Protein AF-0000000078898064 (afdb_homodimer)

Structure (mmCIF, N/CA/C/O backbone):
data_AF-0000000078898064-model_v1
#
loop_
_entity.id
_entity.type
_entity.pdbx_description
1 polymer 'HAD family hydrolase'
#
loop_
_atom_site.group_PDB
_atom_site.id
_atom_site.type_symbol
_atom_site.label_atom_id
_atom_site.label_alt_id
_atom_site.label_comp_id
_atom_site.label_asym_id
_atom_site.label_entity_id
_atom_site.label_seq_id
_atom_site.pdbx_PDB_ins_code
_atom_site.Cartn_x
_atom_site.Cartn_y
_atom_site.Cartn_z
_atom_site.occupancy
_atom_site.B_iso_or_equiv
_atom_site.auth_seq_id
_atom_site.auth_comp_id
_atom_site.auth_asym_id
_atom_site.auth_atom_id
_atom_site.pdbx_PDB_model_num
ATOM 1 N N . MET A 1 1 ? 26.734 26 2.543 1 45.09 1 MET A N 1
ATOM 2 C CA . MET A 1 1 ? 25.328 26.141 2.168 1 45.09 1 MET A CA 1
ATOM 3 C C . MET A 1 1 ? 24.516 26.719 3.318 1 45.09 1 MET A C 1
ATOM 5 O O . MET A 1 1 ? 24.609 26.234 4.453 1 45.09 1 MET A O 1
ATOM 9 N N . THR A 1 2 ? 24.312 27.953 3.303 1 57.69 2 THR A N 1
ATOM 10 C CA . THR A 1 2 ? 23.547 28.656 4.324 1 57.69 2 THR A CA 1
ATOM 11 C C . THR A 1 2 ? 22.125 28.125 4.395 1 57.69 2 THR A C 1
ATOM 13 O O . THR A 1 2 ? 21.172 28.891 4.203 1 57.69 2 THR A O 1
ATOM 16 N N . PHE A 1 3 ? 21.922 26.688 4.191 1 72.06 3 PHE A N 1
ATOM 17 C CA . PHE A 1 3 ? 20.547 26.188 4.145 1 72.06 3 PHE A CA 1
ATOM 18 C C . PHE A 1 3 ? 20.125 25.641 5.504 1 72.06 3 PHE A C 1
ATOM 20 O O . PHE A 1 3 ? 20.906 24.984 6.188 1 72.06 3 PHE A O 1
ATOM 27 N N . SER A 1 4 ? 19.141 26.266 6.027 1 80.19 4 SER A N 1
A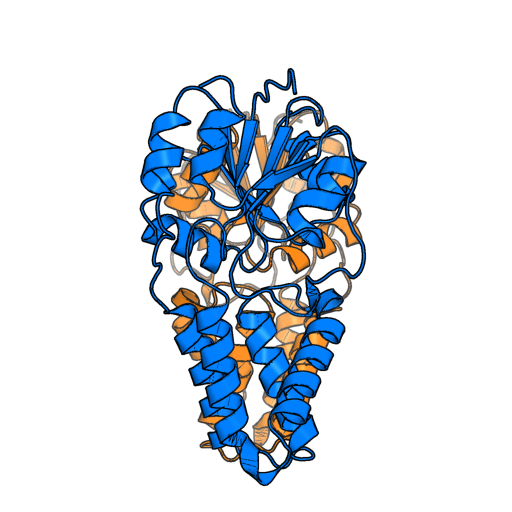TOM 28 C CA . SER A 1 4 ? 18.531 25.797 7.273 1 80.19 4 SER A CA 1
ATOM 29 C C . SER A 1 4 ? 17.125 25.25 7.039 1 80.19 4 SER A C 1
ATOM 31 O O . SER A 1 4 ? 16.141 25.984 7.172 1 80.19 4 SER A O 1
ATOM 33 N N . PRO A 1 5 ? 17.125 23.922 6.707 1 89.69 5 PRO A N 1
ATOM 34 C CA . PRO A 1 5 ? 15.781 23.375 6.52 1 89.69 5 PRO A CA 1
ATOM 35 C C . PRO A 1 5 ? 14.977 23.328 7.82 1 89.69 5 PRO A C 1
ATOM 37 O O . PRO A 1 5 ? 15.555 23.312 8.906 1 89.69 5 PRO A O 1
ATOM 40 N N . LYS A 1 6 ? 13.68 23.391 7.703 1 94 6 LYS A N 1
ATOM 41 C CA . LYS A 1 6 ? 12.789 23.219 8.844 1 94 6 LYS A CA 1
ATOM 42 C C . LYS A 1 6 ? 12.375 21.766 9.008 1 94 6 LYS A C 1
ATOM 44 O O . LYS A 1 6 ? 12.18 21.281 10.125 1 94 6 LYS A O 1
ATOM 49 N N . THR A 1 7 ? 12.25 21.078 7.906 1 97.25 7 THR A N 1
ATOM 50 C CA . THR A 1 7 ? 11.836 19.688 7.891 1 97.25 7 THR A CA 1
ATOM 51 C C . THR A 1 7 ? 12.852 18.828 7.133 1 97.25 7 THR A C 1
ATOM 53 O O . THR A 1 7 ? 13.305 19.203 6.055 1 97.25 7 THR A O 1
ATOM 56 N N . ILE A 1 8 ? 13.242 17.719 7.746 1 97.38 8 ILE A N 1
ATOM 57 C CA . ILE A 1 8 ? 14.141 16.75 7.133 1 97.38 8 ILE A CA 1
ATOM 58 C C . ILE A 1 8 ? 13.406 15.422 6.922 1 97.38 8 ILE A C 1
ATOM 60 O O . ILE A 1 8 ? 12.852 14.859 7.863 1 97.38 8 ILE A O 1
ATOM 64 N N . ALA A 1 9 ? 13.352 15 5.723 1 98.5 9 ALA A N 1
ATOM 65 C CA . ALA A 1 9 ? 12.812 13.672 5.414 1 98.5 9 ALA A CA 1
ATOM 66 C C . ALA A 1 9 ? 13.938 12.68 5.137 1 98.5 9 ALA A C 1
ATOM 68 O O . ALA A 1 9 ? 14.922 13.016 4.477 1 98.5 9 ALA A O 1
ATOM 69 N N . PHE A 1 10 ? 13.812 11.531 5.684 1 98.69 10 PHE A N 1
ATOM 70 C CA . PHE A 1 10 ? 14.711 10.414 5.41 1 98.69 10 PHE A CA 1
ATOM 71 C C . PHE A 1 10 ? 14.008 9.352 4.57 1 98.69 10 PHE A C 1
ATOM 73 O O . PHE A 1 10 ? 12.875 8.961 4.871 1 98.69 10 PHE A O 1
ATOM 80 N N . ASP A 1 11 ? 14.68 8.938 3.518 1 98.62 11 ASP A N 1
ATOM 81 C CA . ASP A 1 11 ? 14.312 7.637 2.963 1 98.62 11 ASP A CA 1
ATOM 82 C C . ASP A 1 11 ? 14.484 6.531 4.004 1 98.62 11 ASP A C 1
ATOM 84 O O . ASP A 1 11 ? 15.211 6.695 4.984 1 98.62 11 ASP A O 1
ATOM 88 N N . ALA A 1 12 ? 13.75 5.438 3.764 1 98.25 12 ALA A N 1
ATOM 89 C CA . ALA A 1 12 ? 13.805 4.355 4.746 1 98.25 12 ALA A CA 1
ATOM 90 C C . ALA A 1 12 ? 14.758 3.25 4.285 1 98.25 12 ALA A C 1
ATOM 92 O O . ALA A 1 12 ? 15.914 3.201 4.707 1 98.25 12 ALA A O 1
ATOM 93 N N . ASP A 1 13 ? 14.398 2.486 3.291 1 98.06 13 ASP A N 1
ATOM 94 C CA . ASP A 1 13 ? 15.125 1.315 2.809 1 98.06 13 ASP A CA 1
ATOM 95 C C . ASP A 1 13 ? 16.484 1.706 2.258 1 98.06 13 ASP A C 1
ATOM 97 O O . ASP A 1 13 ? 16.578 2.48 1.304 1 98.06 13 ASP A O 1
ATOM 101 N N . ASP A 1 14 ? 17.547 1.162 2.91 1 98.06 14 ASP A N 1
ATOM 102 C CA . ASP A 1 14 ? 18.938 1.323 2.5 1 98.06 14 ASP A CA 1
ATOM 103 C C . ASP A 1 14 ? 19.438 2.732 2.809 1 98.06 14 ASP A C 1
ATOM 105 O O . ASP A 1 14 ? 20.469 3.158 2.279 1 98.06 14 ASP A O 1
ATOM 109 N N . THR A 1 15 ? 18.625 3.494 3.566 1 98.44 15 THR A N 1
ATOM 110 C CA . THR A 1 15 ? 19.047 4.766 4.141 1 98.44 15 THR A CA 1
ATOM 111 C C . THR A 1 15 ? 19.062 4.695 5.664 1 98.44 15 THR A C 1
ATOM 113 O O . THR A 1 15 ? 20.047 5.062 6.301 1 98.44 15 THR A O 1
ATOM 116 N N . LEU A 1 16 ? 18.062 4.129 6.262 1 98.62 16 LEU A N 1
ATOM 117 C CA . LEU A 1 16 ? 17.953 3.982 7.707 1 98.62 16 LEU A CA 1
ATOM 118 C C . LEU A 1 16 ? 18.25 2.545 8.133 1 98.62 16 LEU A C 1
ATOM 120 O O . LEU A 1 16 ? 18.797 2.307 9.203 1 98.62 16 LEU A O 1
ATOM 124 N N . TRP A 1 17 ? 17.812 1.545 7.355 1 98.69 17 TRP A N 1
ATOM 125 C CA . TRP A 1 17 ? 18.031 0.127 7.621 1 98.69 17 TRP A CA 1
ATOM 126 C C . TRP A 1 17 ? 18.297 -0.636 6.328 1 98.69 17 TRP A C 1
ATOM 128 O O . TRP A 1 17 ? 18.016 -0.135 5.234 1 98.69 17 TRP A O 1
ATOM 138 N N . HIS A 1 18 ? 18.891 -1.848 6.418 1 98.12 18 HIS A N 1
ATOM 139 C CA . HIS A 1 18 ? 19.188 -2.715 5.285 1 98.12 18 HIS A CA 1
ATOM 140 C C . HIS A 1 18 ? 17.906 -3.211 4.617 1 98.12 18 HIS A C 1
ATOM 142 O O . HIS A 1 18 ? 16.953 -3.6 5.297 1 98.12 18 HIS A O 1
ATOM 148 N N . ASN A 1 19 ? 17.875 -3.168 3.277 1 97.88 19 ASN A N 1
ATOM 149 C CA . ASN A 1 19 ? 16.734 -3.686 2.537 1 97.88 19 ASN A CA 1
ATOM 150 C C . ASN A 1 19 ? 17.172 -4.441 1.285 1 97.88 19 ASN A C 1
ATOM 152 O O . ASN A 1 19 ? 16.828 -5.613 1.111 1 97.88 19 ASN A O 1
ATOM 156 N N . GLU A 1 20 ? 17.938 -3.857 0.375 1 97.12 20 GLU A N 1
ATOM 157 C CA . GLU A 1 20 ? 18.297 -4.398 -0.933 1 97.12 20 GLU A CA 1
ATOM 158 C C . GLU A 1 20 ? 19.031 -5.734 -0.798 1 97.12 20 GLU A C 1
ATOM 160 O O . GLU A 1 20 ? 18.828 -6.641 -1.61 1 97.12 20 GLU A O 1
ATOM 165 N N . PRO A 1 21 ? 19.922 -5.906 0.204 1 97.38 21 PRO A N 1
ATOM 166 C CA . PRO A 1 21 ? 20.562 -7.211 0.366 1 97.38 21 PRO A CA 1
ATOM 167 C C . PRO A 1 21 ? 19.562 -8.352 0.53 1 97.38 21 PRO A C 1
ATOM 169 O O . PRO A 1 21 ? 19.828 -9.477 0.091 1 97.38 21 PRO A O 1
ATOM 172 N N . TYR A 1 22 ? 18.438 -8.086 1.203 1 98.19 22 TYR A N 1
ATOM 173 C CA . TYR A 1 22 ? 17.422 -9.117 1.352 1 98.19 22 TYR A CA 1
ATOM 174 C C . TYR A 1 22 ? 16.75 -9.422 0.013 1 98.19 22 TYR A C 1
ATOM 176 O O . TYR A 1 22 ? 16.438 -10.578 -0.272 1 98.19 22 TYR A O 1
ATOM 184 N N . PHE A 1 23 ? 16.547 -8.422 -0.842 1 98.12 23 PHE A N 1
ATOM 185 C CA . PHE A 1 23 ? 16.047 -8.648 -2.193 1 98.12 23 PHE A CA 1
ATOM 186 C C . PHE A 1 23 ? 17.047 -9.445 -3.014 1 98.12 23 PHE A C 1
ATOM 188 O O . PHE A 1 23 ? 16.672 -10.328 -3.789 1 98.12 23 PHE A O 1
ATOM 195 N N . ASP A 1 24 ? 18.297 -9.07 -2.854 1 97.75 24 ASP A N 1
ATOM 196 C CA . ASP A 1 24 ? 19.344 -9.797 -3.543 1 97.75 24 ASP A CA 1
ATOM 197 C C . ASP A 1 24 ? 19.328 -11.281 -3.164 1 97.75 24 ASP A C 1
ATOM 199 O O . ASP A 1 24 ? 19.469 -12.148 -4.027 1 97.75 24 ASP A O 1
ATOM 203 N N . GLU A 1 25 ? 19.219 -11.547 -1.91 1 98.12 25 GLU A N 1
ATOM 204 C CA . GLU A 1 25 ? 19.141 -12.93 -1.443 1 98.12 25 GLU A CA 1
ATOM 205 C C . GLU A 1 25 ? 17.953 -13.648 -2.059 1 98.12 25 GLU A C 1
ATOM 207 O O . GLU A 1 25 ? 18.062 -14.805 -2.471 1 98.12 25 GLU A O 1
ATOM 212 N N . ALA A 1 26 ? 16.812 -12.992 -2.057 1 98.62 26 ALA A N 1
ATOM 213 C CA . ALA A 1 26 ? 15.609 -13.555 -2.666 1 98.62 26 ALA A CA 1
ATOM 214 C C . ALA A 1 26 ? 15.836 -13.867 -4.141 1 98.62 26 ALA A C 1
ATOM 216 O O . ALA A 1 26 ? 15.453 -14.938 -4.621 1 98.62 26 ALA A O 1
ATOM 217 N N . GLN A 1 27 ? 16.453 -12.938 -4.852 1 98.56 27 GLN A N 1
ATOM 218 C CA . GLN A 1 27 ? 16.75 -13.125 -6.27 1 98.56 27 GLN A CA 1
ATOM 219 C C . GLN A 1 27 ? 17.719 -14.281 -6.484 1 98.56 27 GLN A C 1
ATOM 221 O O . GLN A 1 27 ? 17.609 -15.016 -7.465 1 98.56 27 GLN A O 1
ATOM 226 N N . GLU A 1 28 ? 18.656 -14.391 -5.598 1 98.56 28 GLU A N 1
ATOM 227 C CA . GLU A 1 28 ? 19.594 -15.508 -5.676 1 98.56 28 GLU A CA 1
ATOM 228 C C . GLU A 1 28 ? 18.859 -16.844 -5.543 1 98.56 28 GLU A C 1
ATOM 230 O O . GLU A 1 28 ? 19.141 -17.781 -6.289 1 98.56 28 GLU A O 1
ATOM 235 N N . ARG A 1 29 ? 18 -16.922 -4.574 1 98.75 29 ARG A N 1
ATOM 236 C CA . ARG A 1 29 ? 17.203 -18.125 -4.41 1 98.75 29 ARG A CA 1
ATOM 237 C C . ARG A 1 29 ? 16.391 -18.422 -5.668 1 98.75 29 ARG A C 1
ATOM 239 O O . ARG A 1 29 ? 16.266 -19.578 -6.078 1 98.75 29 ARG A O 1
ATOM 246 N N . PHE A 1 30 ? 15.836 -17.422 -6.246 1 98.88 30 PHE A N 1
ATOM 247 C CA . PHE A 1 30 ? 15.078 -17.562 -7.484 1 98.88 30 PHE A CA 1
ATOM 248 C C . PHE A 1 30 ? 15.969 -18.078 -8.609 1 98.88 30 PHE A C 1
ATOM 250 O O . PHE A 1 30 ? 15.578 -18.984 -9.352 1 98.88 30 PHE A O 1
ATOM 257 N N . CYS A 1 31 ? 17.141 -17.516 -8.758 1 98.81 31 CYS A N 1
ATOM 258 C CA . CYS A 1 31 ? 18.094 -17.953 -9.773 1 98.81 31 CYS A CA 1
ATOM 259 C C . CYS A 1 31 ? 18.422 -19.438 -9.609 1 98.81 31 CYS A C 1
ATOM 261 O O . CYS A 1 31 ? 18.516 -20.172 -10.594 1 98.81 31 CYS A O 1
ATOM 263 N N . GLU A 1 32 ? 18.562 -19.844 -8.367 1 98.62 32 GLU A N 1
ATOM 264 C CA . GLU A 1 32 ? 18.844 -21.25 -8.102 1 98.62 32 GLU A CA 1
ATOM 265 C C . GLU A 1 32 ? 17.703 -22.141 -8.578 1 98.62 32 GLU A C 1
ATOM 267 O O . GLU A 1 32 ? 17.938 -23.203 -9.156 1 98.62 32 GLU A O 1
ATOM 272 N N . LEU A 1 33 ? 16.469 -21.75 -8.375 1 98.06 33 LEU A N 1
ATOM 273 C CA . LEU A 1 33 ? 15.289 -22.516 -8.766 1 98.06 33 LEU A CA 1
ATOM 274 C C . LEU A 1 33 ? 15.242 -22.703 -10.281 1 98.06 33 LEU A C 1
ATOM 276 O O . LEU A 1 33 ? 14.75 -23.719 -10.773 1 98.06 33 LEU A O 1
ATOM 280 N N . PHE A 1 34 ? 15.781 -21.766 -11.023 1 98.25 34 PHE A N 1
ATOM 281 C CA . PHE A 1 34 ? 15.57 -21.781 -12.461 1 98.25 34 PHE A CA 1
ATOM 282 C C . PHE A 1 34 ? 16.906 -21.828 -13.203 1 98.25 34 PHE A C 1
ATOM 284 O O . PHE A 1 34 ? 16.984 -21.406 -14.359 1 98.25 34 PHE A O 1
ATOM 291 N N . GLN A 1 35 ? 17.875 -22.328 -12.516 1 98.06 35 GLN A N 1
ATOM 292 C CA . GLN A 1 35 ? 19.234 -22.344 -13.039 1 98.06 35 GLN A CA 1
ATOM 293 C C . GLN A 1 35 ? 19.328 -23.219 -14.281 1 98.06 35 GLN A C 1
ATOM 295 O O . GLN A 1 35 ? 20.219 -23.016 -15.125 1 98.06 35 GLN A O 1
ATOM 300 N N . ASP A 1 36 ? 18.484 -24.172 -14.516 1 97.88 36 ASP A N 1
ATOM 301 C CA . ASP A 1 36 ? 18.516 -25.078 -15.656 1 97.88 36 ASP A CA 1
ATOM 302 C C . ASP A 1 36 ? 17.875 -24.438 -16.891 1 97.88 36 ASP A C 1
ATOM 304 O O . ASP A 1 36 ? 17.984 -24.969 -18 1 97.88 36 ASP A O 1
ATOM 308 N N . TYR A 1 37 ? 17.234 -23.297 -16.734 1 97.81 37 TYR A N 1
ATOM 309 C CA . TYR A 1 37 ? 16.484 -22.688 -17.828 1 97.81 37 TYR A CA 1
ATOM 310 C C . TYR A 1 37 ? 17.266 -21.547 -18.438 1 97.81 37 TYR A C 1
ATOM 312 O O . TYR A 1 37 ? 17.078 -21.219 -19.625 1 97.81 37 TYR A O 1
ATOM 320 N N . ALA A 1 38 ? 18.047 -20.875 -17.656 1 98 38 ALA A N 1
ATOM 321 C CA . ALA A 1 38 ? 18.766 -19.688 -18.125 1 98 38 ALA A CA 1
ATOM 322 C C . ALA A 1 38 ? 19.922 -19.344 -17.188 1 98 38 ALA A C 1
ATOM 324 O O . ALA A 1 38 ? 20 -19.875 -16.062 1 98 38 ALA A O 1
ATOM 325 N N . SER A 1 39 ? 20.859 -18.484 -17.719 1 98.31 39 SER A N 1
ATOM 326 C CA . SER A 1 39 ? 21.922 -17.953 -16.859 1 98.31 39 SER A CA 1
ATOM 327 C C . SER A 1 39 ? 21.359 -17.031 -15.797 1 98.31 39 SER A C 1
ATOM 329 O O . SER A 1 39 ? 20.25 -16.5 -15.945 1 98.31 39 SER A O 1
ATOM 331 N N . SER A 1 40 ? 22.094 -16.859 -14.703 1 98.31 40 SER A N 1
ATOM 332 C CA . SER A 1 40 ? 21.672 -15.953 -13.648 1 98.31 40 SER A CA 1
ATOM 333 C C . SER A 1 40 ? 21.438 -14.547 -14.188 1 98.31 40 SER A C 1
ATOM 335 O O . SER A 1 40 ? 20.469 -13.875 -13.789 1 98.31 40 SER A O 1
ATOM 337 N N . GLN A 1 41 ? 22.281 -14.117 -15.047 1 97.81 41 GLN A N 1
ATOM 338 C CA . GLN A 1 41 ? 22.141 -12.789 -15.641 1 97.81 41 GLN A CA 1
ATOM 339 C C . GLN A 1 41 ? 20.828 -12.664 -16.406 1 97.81 41 GLN A C 1
ATOM 341 O O . GLN A 1 41 ? 20.109 -11.664 -16.266 1 97.81 41 GLN A O 1
ATOM 346 N N . GLU A 1 42 ? 20.531 -13.633 -17.172 1 98.44 42 GLU A N 1
ATOM 347 C CA . GLU A 1 42 ? 19.297 -13.641 -17.938 1 98.44 42 GLU A CA 1
ATOM 348 C C . GLU A 1 42 ? 18.078 -13.68 -17.016 1 98.44 42 GLU A C 1
ATOM 350 O O . GLU A 1 42 ? 17.078 -13.016 -17.266 1 98.44 42 GLU A O 1
ATOM 355 N N . ILE A 1 43 ? 18.156 -14.5 -15.984 1 98.69 43 ILE A N 1
ATOM 356 C CA . ILE A 1 43 ? 17.062 -14.625 -15.023 1 98.69 43 ILE A CA 1
ATOM 357 C C . ILE A 1 43 ? 16.812 -13.281 -14.344 1 98.69 43 ILE A C 1
ATOM 359 O O . ILE A 1 43 ? 15.672 -12.812 -14.281 1 98.69 43 ILE A O 1
ATOM 363 N N . LEU A 1 44 ? 17.875 -12.617 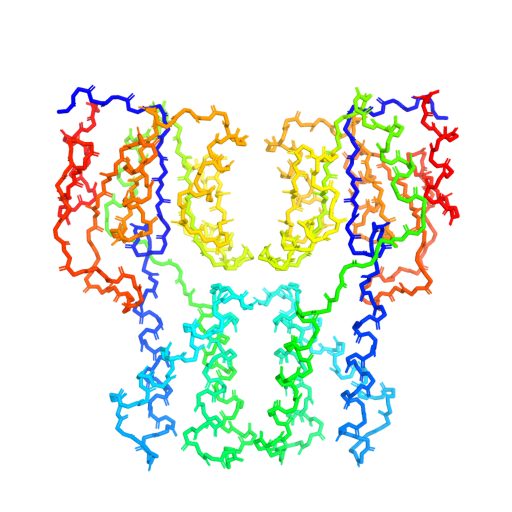-13.875 1 98.25 44 LEU A N 1
ATOM 364 C CA . LEU A 1 44 ? 17.766 -11.336 -13.188 1 98.25 44 LEU A CA 1
ATOM 365 C C . LEU A 1 44 ? 17.203 -10.266 -14.117 1 98.25 44 LEU A C 1
ATOM 367 O O . LEU A 1 44 ? 16.375 -9.453 -13.695 1 98.25 44 LEU A O 1
ATOM 371 N N . LEU A 1 45 ? 17.594 -10.281 -15.352 1 98.25 45 LEU A N 1
ATOM 372 C CA . LEU A 1 45 ? 17.062 -9.344 -16.328 1 98.25 45 LEU A CA 1
ATOM 373 C C . LEU A 1 45 ? 15.578 -9.586 -16.562 1 98.25 45 LEU A C 1
ATOM 375 O O . LEU A 1 45 ? 14.805 -8.641 -16.734 1 98.25 45 LEU A O 1
ATOM 379 N N . THR A 1 46 ? 15.203 -10.867 -16.656 1 98.69 46 THR A N 1
ATOM 380 C CA . THR A 1 46 ? 13.797 -11.211 -16.859 1 98.69 46 THR A CA 1
ATOM 381 C C . THR A 1 46 ? 12.945 -10.711 -15.688 1 98.69 46 THR A C 1
ATOM 383 O O . THR A 1 46 ? 11.867 -10.164 -15.898 1 98.69 46 THR A O 1
ATOM 386 N N . ILE A 1 47 ? 13.43 -10.891 -14.477 1 98.62 47 ILE A N 1
ATOM 387 C CA . ILE A 1 47 ? 12.727 -10.398 -13.297 1 98.62 47 ILE A CA 1
ATOM 388 C C . ILE A 1 47 ? 12.578 -8.883 -13.383 1 98.62 47 ILE A C 1
ATOM 390 O O . ILE A 1 47 ? 11.477 -8.352 -13.211 1 98.62 47 ILE A O 1
ATOM 394 N N . LEU A 1 48 ? 13.664 -8.172 -13.641 1 98.25 48 LEU A N 1
ATOM 395 C CA . LEU A 1 48 ? 13.664 -6.719 -13.711 1 98.25 48 LEU A CA 1
ATOM 396 C C . LEU A 1 48 ? 12.688 -6.23 -14.773 1 98.25 48 LEU A C 1
ATOM 398 O O . LEU A 1 48 ? 11.953 -5.266 -14.555 1 98.25 48 LEU A O 1
ATOM 402 N N . ASN A 1 49 ? 12.703 -6.906 -15.93 1 98.56 49 ASN A N 1
ATOM 403 C CA . ASN A 1 49 ? 11.805 -6.523 -17.016 1 98.56 49 ASN A CA 1
ATOM 404 C C . ASN A 1 49 ? 10.344 -6.613 -16.594 1 98.56 49 ASN A C 1
ATOM 406 O O . ASN A 1 49 ? 9.547 -5.723 -16.891 1 98.56 49 ASN A O 1
ATOM 410 N N . HIS A 1 50 ? 9.969 -7.641 -15.906 1 98.69 50 HIS A N 1
ATOM 411 C CA . HIS A 1 50 ? 8.594 -7.789 -15.445 1 98.69 50 HIS A CA 1
ATOM 412 C C . HIS A 1 50 ? 8.273 -6.781 -14.352 1 98.69 50 HIS A C 1
ATOM 414 O O . HIS A 1 50 ? 7.164 -6.242 -14.305 1 98.69 50 HIS A O 1
ATOM 420 N N . GLN A 1 51 ? 9.227 -6.52 -13.398 1 98 51 GLN A N 1
ATOM 421 C CA . GLN A 1 51 ? 9.016 -5.512 -12.367 1 98 51 GLN A CA 1
ATOM 422 C C . GLN A 1 51 ? 8.703 -4.148 -12.984 1 98 51 GLN A C 1
ATOM 424 O O . GLN A 1 51 ? 7.727 -3.5 -12.594 1 98 51 GLN A O 1
ATOM 429 N N . VAL A 1 52 ? 9.547 -3.764 -13.922 1 97.56 52 VAL A N 1
ATOM 430 C CA . VAL A 1 52 ? 9.422 -2.443 -14.531 1 97.56 52 VAL A CA 1
ATOM 431 C C . VAL A 1 52 ? 8.117 -2.367 -15.336 1 97.56 52 VAL A C 1
ATOM 433 O O . VAL A 1 52 ? 7.379 -1.388 -15.234 1 97.56 52 VAL A O 1
ATOM 436 N N . LYS A 1 53 ? 7.812 -3.385 -16.109 1 98.06 53 LYS A N 1
ATOM 437 C CA . LYS A 1 53 ? 6.598 -3.443 -16.922 1 98.06 53 LYS A CA 1
ATOM 438 C C . LYS A 1 53 ? 5.348 -3.34 -16.047 1 98.06 53 LYS A C 1
ATOM 440 O O . LYS A 1 53 ? 4.348 -2.748 -16.469 1 98.06 53 LYS A O 1
ATOM 445 N N . ASN A 1 54 ? 5.41 -3.854 -14.844 1 97.94 54 ASN A N 1
ATOM 446 C CA . ASN A 1 54 ? 4.234 -3.969 -13.992 1 97.94 54 ASN A CA 1
ATOM 447 C C . ASN A 1 54 ? 4.094 -2.768 -13.062 1 97.94 54 ASN A C 1
ATOM 449 O O . ASN A 1 54 ? 3.098 -2.639 -12.352 1 97.94 54 ASN A O 1
ATOM 453 N N . LEU A 1 55 ? 5.043 -1.852 -13.023 1 96.88 55 LEU A N 1
ATOM 454 C CA . LEU A 1 55 ? 5.043 -0.718 -12.102 1 96.88 55 LEU A CA 1
ATOM 455 C C . LEU A 1 55 ? 3.748 0.079 -12.227 1 96.88 55 LEU A C 1
ATOM 457 O O . LEU A 1 55 ? 3.143 0.452 -11.219 1 96.88 55 LEU A O 1
ATOM 461 N N . PRO A 1 56 ? 3.236 0.333 -13.477 1 96 56 PRO A N 1
ATOM 462 C CA . PRO A 1 56 ? 2.01 1.128 -13.586 1 96 56 PRO A CA 1
ATOM 463 C C . PRO A 1 56 ? 0.81 0.449 -12.93 1 96 56 PRO A C 1
ATOM 465 O O . PRO A 1 56 ? -0.096 1.128 -12.438 1 96 56 PRO A O 1
ATOM 468 N N . LEU A 1 57 ? 0.83 -0.856 -12.828 1 96.56 57 LEU A N 1
ATOM 469 C CA . LEU A 1 57 ? -0.315 -1.601 -12.32 1 96.56 57 LEU A CA 1
ATOM 470 C C . LEU A 1 57 ? -0.119 -1.952 -10.844 1 96.56 57 LEU A C 1
ATOM 472 O O . LEU A 1 57 ? -0.992 -1.684 -10.016 1 96.56 57 LEU A O 1
ATOM 476 N N . TYR A 1 58 ? 1.027 -2.52 -10.516 1 97.38 58 TYR A N 1
ATOM 477 C CA . TYR A 1 58 ? 1.266 -3.076 -9.188 1 97.38 58 TYR A CA 1
ATOM 478 C C . TYR A 1 58 ? 1.883 -2.033 -8.258 1 97.38 58 TYR A C 1
ATOM 480 O O . TYR A 1 58 ? 1.764 -2.131 -7.035 1 97.38 58 TYR A O 1
ATOM 488 N N . GLY A 1 59 ? 2.605 -1.088 -8.859 1 97.06 59 GLY A N 1
ATOM 489 C CA . GLY A 1 59 ? 3.443 -0.23 -8.031 1 97.06 59 GLY A CA 1
ATOM 490 C C . GLY A 1 59 ? 4.637 -0.953 -7.438 1 97.06 59 GLY A C 1
ATOM 491 O O . GLY A 1 59 ? 5.219 -1.829 -8.078 1 97.06 59 GLY A O 1
ATOM 492 N N . PHE A 1 60 ? 5.012 -0.513 -6.309 1 96.69 60 PHE A N 1
ATOM 493 C CA . PHE A 1 60 ? 6.211 -1.012 -5.645 1 96.69 60 PHE A CA 1
ATOM 494 C C . PHE A 1 60 ? 5.844 -1.934 -4.488 1 96.69 60 PHE A C 1
ATOM 496 O O . PHE A 1 60 ? 4.684 -1.997 -4.082 1 96.69 60 PHE A O 1
ATOM 503 N N . GLY A 1 61 ? 6.883 -2.676 -3.996 1 97 61 GLY A N 1
ATOM 504 C CA . GLY A 1 61 ? 6.711 -3.496 -2.807 1 97 61 GLY A CA 1
ATOM 505 C C . GLY A 1 61 ? 6.938 -4.973 -3.064 1 97 61 GLY A C 1
ATOM 506 O O . GLY A 1 61 ? 7.031 -5.402 -4.215 1 97 61 GLY A O 1
ATOM 507 N N . ILE A 1 62 ? 6.879 -5.695 -2.014 1 98.31 62 ILE A N 1
ATOM 508 C CA . ILE A 1 62 ? 7.27 -7.098 -2.057 1 98.31 62 ILE A CA 1
ATOM 509 C C . ILE A 1 62 ? 6.18 -7.918 -2.744 1 98.31 62 ILE A C 1
ATOM 511 O O . ILE A 1 62 ? 6.477 -8.875 -3.469 1 98.31 62 ILE A O 1
ATOM 515 N N . LYS A 1 63 ? 4.875 -7.531 -2.512 1 98.69 63 LYS A N 1
ATOM 516 C CA . LYS A 1 63 ? 3.814 -8.25 -3.209 1 98.69 63 LYS A CA 1
ATOM 517 C C . LYS A 1 63 ? 3.953 -8.102 -4.723 1 98.69 63 LYS A C 1
ATOM 519 O O . LYS A 1 63 ? 3.82 -9.078 -5.461 1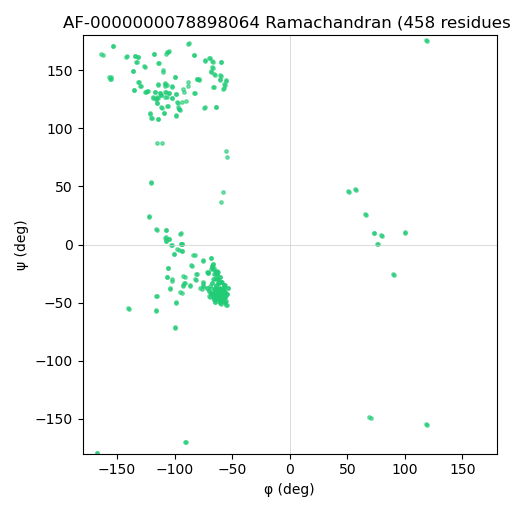 98.69 63 LYS A O 1
ATOM 524 N N . ALA A 1 64 ? 4.215 -6.852 -5.18 1 98.5 64 ALA A N 1
ATOM 525 C CA . ALA A 1 64 ? 4.453 -6.598 -6.602 1 98.5 64 ALA A CA 1
ATOM 526 C C . ALA A 1 64 ? 5.652 -7.395 -7.109 1 98.5 64 ALA A C 1
ATOM 528 O O . ALA A 1 64 ? 5.602 -7.984 -8.188 1 98.5 64 ALA A O 1
ATOM 529 N N . PHE A 1 65 ? 6.695 -7.445 -6.312 1 98.75 65 PHE A N 1
ATOM 530 C CA . PHE A 1 65 ? 7.91 -8.18 -6.637 1 98.75 65 PHE A CA 1
ATOM 531 C C . PHE A 1 65 ? 7.621 -9.672 -6.777 1 98.75 65 PHE A C 1
ATOM 533 O O . PHE A 1 65 ? 8.062 -10.312 -7.734 1 98.75 65 PHE A O 1
ATOM 540 N N . THR A 1 66 ? 6.859 -10.219 -5.879 1 98.94 66 THR A N 1
ATOM 541 C CA . THR A 1 66 ? 6.52 -11.641 -5.887 1 98.94 66 THR A CA 1
ATOM 542 C C . THR A 1 66 ? 5.707 -11.992 -7.129 1 98.94 66 THR A C 1
ATOM 544 O O . THR A 1 66 ? 5.996 -12.984 -7.801 1 98.94 66 THR A O 1
ATOM 547 N N . LEU A 1 67 ? 4.75 -11.18 -7.449 1 98.88 67 LEU A N 1
ATOM 548 C CA . LEU A 1 67 ? 3.941 -11.414 -8.641 1 98.88 67 LEU A CA 1
ATOM 549 C C . LEU A 1 67 ? 4.793 -11.32 -9.898 1 98.88 67 LEU A C 1
ATOM 551 O O . LEU A 1 67 ? 4.613 -12.109 -10.836 1 98.88 67 LEU A O 1
ATOM 555 N N . SER A 1 68 ? 5.723 -10.391 -9.922 1 98.81 68 SER A N 1
ATOM 556 C CA . SER A 1 68 ? 6.633 -10.258 -11.055 1 98.81 68 SER A CA 1
ATOM 557 C C . SER A 1 68 ? 7.539 -11.484 -11.18 1 98.81 68 SER A C 1
ATOM 559 O O . SER A 1 68 ? 7.848 -11.922 -12.281 1 98.81 68 SER A O 1
ATOM 561 N N . MET A 1 69 ? 7.996 -12.016 -10.039 1 98.88 69 MET A N 1
ATOM 562 C CA . MET A 1 69 ? 8.797 -13.242 -10.062 1 98.88 69 MET A CA 1
ATOM 563 C C . MET A 1 69 ? 7.996 -14.398 -10.656 1 98.88 69 MET A C 1
ATOM 565 O O . MET A 1 69 ? 8.523 -15.18 -11.445 1 98.88 69 MET A O 1
ATOM 569 N N . ILE A 1 70 ? 6.73 -14.508 -10.281 1 98.94 70 ILE A N 1
ATOM 570 C CA . ILE A 1 70 ? 5.883 -15.57 -10.812 1 98.94 70 ILE A CA 1
ATOM 571 C C . ILE A 1 70 ? 5.762 -15.43 -12.328 1 98.94 70 ILE A C 1
ATOM 573 O O . ILE A 1 70 ? 5.91 -16.406 -13.062 1 98.94 70 ILE A O 1
ATOM 577 N N . GLU A 1 71 ? 5.543 -14.234 -12.828 1 98.88 71 GLU A N 1
ATOM 578 C CA . GLU A 1 71 ? 5.441 -14 -14.266 1 98.88 71 GLU A CA 1
ATOM 579 C C . GLU A 1 71 ? 6.762 -14.297 -14.969 1 98.88 71 GLU A C 1
ATOM 581 O O . GLU A 1 71 ? 6.77 -14.836 -16.078 1 98.88 71 GLU A O 1
ATOM 586 N N . ALA A 1 72 ? 7.836 -13.891 -14.367 1 98.88 72 ALA A N 1
ATOM 587 C CA . ALA A 1 72 ? 9.148 -14.219 -14.914 1 98.88 72 ALA A CA 1
ATOM 588 C C . ALA A 1 72 ? 9.336 -15.727 -15.039 1 98.88 72 ALA A C 1
ATOM 590 O O . ALA A 1 72 ? 9.844 -16.219 -16.047 1 98.88 72 ALA A O 1
ATOM 591 N N . ALA A 1 73 ? 8.93 -16.469 -14 1 98.88 73 ALA A N 1
ATOM 592 C CA . ALA A 1 73 ? 9.047 -17.922 -14.008 1 98.88 73 ALA A CA 1
ATOM 593 C C . ALA A 1 73 ? 8.219 -18.531 -15.133 1 98.88 73 ALA A C 1
ATOM 595 O O . ALA A 1 73 ? 8.664 -19.469 -15.789 1 98.88 73 ALA A O 1
ATOM 596 N N . LEU A 1 74 ? 6.973 -18.016 -15.32 1 98.88 74 LEU A N 1
ATOM 597 C CA . LEU A 1 74 ? 6.133 -18.484 -16.422 1 98.88 74 LEU A CA 1
ATOM 598 C C . LEU A 1 74 ? 6.84 -18.312 -17.75 1 98.88 74 LEU A C 1
ATOM 600 O O . LEU A 1 74 ? 6.848 -19.219 -18.594 1 98.88 74 LEU A O 1
ATOM 604 N N . GLN A 1 75 ? 7.43 -17.156 -17.922 1 98.81 75 GLN A N 1
ATOM 605 C CA . GLN A 1 75 ? 8.148 -16.875 -19.172 1 98.81 75 GLN A CA 1
ATOM 606 C C . GLN A 1 75 ? 9.359 -17.797 -19.312 1 98.81 75 GLN A C 1
ATOM 608 O O . GLN A 1 75 ? 9.547 -18.422 -20.359 1 98.81 75 GLN A O 1
ATOM 613 N N . LEU A 1 76 ? 10.188 -17.906 -18.281 1 98.69 76 LEU A N 1
ATOM 614 C CA . LEU A 1 76 ? 11.43 -18.672 -18.328 1 98.69 76 LEU A CA 1
ATOM 615 C C . LEU A 1 76 ? 11.156 -20.141 -18.641 1 98.69 76 LEU A C 1
ATOM 617 O O . LEU A 1 76 ? 11.945 -20.781 -19.344 1 98.69 76 LEU A O 1
ATOM 621 N N . THR A 1 77 ? 10.023 -20.703 -18.219 1 98.38 77 THR A N 1
ATOM 622 C CA . THR A 1 77 ? 9.75 -22.141 -18.344 1 98.38 77 THR A CA 1
ATOM 623 C C . THR A 1 77 ? 8.758 -22.406 -19.469 1 98.38 77 THR A C 1
ATOM 625 O O . THR A 1 77 ? 8.305 -23.547 -19.641 1 98.38 77 THR A O 1
ATOM 628 N N . ASN A 1 78 ? 8.398 -21.344 -20.188 1 98.12 78 ASN A N 1
ATOM 629 C CA . ASN A 1 78 ? 7.355 -21.469 -21.188 1 98.12 78 ASN A CA 1
ATOM 630 C C . ASN A 1 78 ? 6.098 -22.125 -20.625 1 98.12 78 ASN A C 1
ATOM 632 O O . ASN A 1 78 ? 5.582 -23.094 -21.188 1 98.12 78 ASN A O 1
ATOM 636 N N . HIS A 1 79 ? 5.703 -21.656 -19.453 1 98 79 HIS A N 1
ATOM 637 C CA . HIS A 1 79 ? 4.488 -22.031 -18.734 1 98 79 HIS A CA 1
ATOM 638 C C . HIS A 1 79 ? 4.547 -23.5 -18.297 1 98 79 HIS A C 1
ATOM 640 O O . HIS A 1 79 ? 3.51 -24.125 -18.062 1 98 79 HIS A O 1
ATOM 646 N N . LYS A 1 80 ? 5.711 -24.031 -18.125 1 97.56 80 LYS A N 1
ATOM 647 C CA . LYS A 1 80 ? 5.852 -25.422 -17.719 1 97.56 80 LYS A CA 1
ATOM 648 C C . LYS A 1 80 ? 6.203 -25.531 -16.234 1 97.56 80 LYS A C 1
ATOM 650 O O . LYS A 1 80 ? 6.348 -26.641 -15.711 1 97.56 80 LYS A O 1
ATOM 655 N N . ILE A 1 81 ? 6.332 -24.375 -15.57 1 97.31 81 ILE A N 1
ATOM 656 C CA . ILE A 1 81 ? 6.633 -24.406 -14.141 1 97.31 81 ILE A CA 1
ATOM 657 C C . ILE A 1 81 ? 5.586 -25.234 -13.406 1 97.31 81 ILE A C 1
ATOM 659 O O . ILE A 1 81 ? 4.395 -25.156 -13.719 1 97.31 81 ILE A O 1
ATOM 663 N N . SER A 1 82 ? 6.043 -26.016 -12.414 1 96.44 82 SER A N 1
ATOM 664 C CA . SER A 1 82 ? 5.145 -26.844 -11.602 1 96.44 82 SER A CA 1
ATOM 665 C C . SER A 1 82 ? 4.516 -26.031 -10.477 1 96.44 82 SER A C 1
ATOM 667 O O . SER A 1 82 ? 5.016 -24.969 -10.117 1 96.44 82 SER A O 1
ATOM 669 N N . GLY A 1 83 ? 3.414 -26.547 -9.867 1 97.88 83 GLY A N 1
ATOM 670 C CA . GLY A 1 83 ? 2.836 -25.938 -8.68 1 97.88 83 GLY A CA 1
ATOM 671 C C . GLY A 1 83 ? 3.82 -25.828 -7.531 1 97.88 83 GLY A C 1
ATOM 672 O O . GLY A 1 83 ? 3.791 -24.859 -6.777 1 97.88 83 GLY A O 1
ATOM 673 N N . ASN A 1 84 ? 4.703 -26.812 -7.426 1 98.06 84 ASN A N 1
ATOM 674 C CA . ASN A 1 84 ? 5.738 -26.75 -6.398 1 98.06 84 ASN A CA 1
ATOM 675 C C . ASN A 1 84 ? 6.691 -25.578 -6.633 1 98.06 84 ASN A C 1
ATOM 677 O O . ASN A 1 84 ? 7.145 -24.953 -5.676 1 98.06 84 ASN A O 1
ATOM 681 N N . GLY A 1 85 ? 7.07 -25.406 -7.91 1 98.12 85 GLY A N 1
ATOM 682 C CA . GLY A 1 85 ? 7.883 -24.25 -8.242 1 98.12 85 GLY A CA 1
ATOM 683 C C . GLY A 1 85 ? 7.234 -22.938 -7.855 1 98.12 85 GLY A C 1
ATOM 684 O O . GLY A 1 85 ? 7.887 -22.047 -7.301 1 98.12 85 GLY A O 1
ATOM 685 N N . ILE A 1 86 ? 5.926 -22.797 -8.156 1 98.81 86 ILE A N 1
ATOM 686 C CA . ILE A 1 86 ? 5.164 -21.609 -7.805 1 98.81 86 ILE A CA 1
ATOM 687 C C . ILE A 1 86 ? 5.156 -21.422 -6.289 1 98.81 86 ILE A C 1
ATOM 689 O O . ILE A 1 86 ? 5.348 -20.312 -5.789 1 98.81 86 ILE A O 1
ATOM 693 N N . ASP A 1 87 ? 4.949 -22.5 -5.598 1 98.75 87 ASP A N 1
ATOM 694 C CA . ASP A 1 87 ? 4.922 -22.469 -4.141 1 98.75 87 ASP A CA 1
ATOM 695 C C . ASP A 1 87 ? 6.246 -21.953 -3.574 1 98.75 87 ASP A C 1
ATOM 697 O O . ASP A 1 87 ? 6.262 -21.188 -2.605 1 98.75 87 ASP A O 1
ATOM 701 N N . LYS A 1 88 ? 7.359 -22.359 -4.141 1 98.81 88 LYS A N 1
ATOM 702 C CA . LYS A 1 88 ? 8.68 -21.906 -3.707 1 98.81 88 LYS A CA 1
ATOM 703 C C . LYS A 1 88 ? 8.836 -20.406 -3.93 1 98.81 88 LYS A C 1
ATOM 705 O O . LYS A 1 88 ? 9.438 -19.703 -3.107 1 98.81 88 LYS A O 1
ATOM 710 N N . ILE A 1 89 ? 8.336 -19.922 -5.043 1 98.88 89 ILE A N 1
ATOM 711 C CA . ILE A 1 89 ? 8.406 -18.484 -5.324 1 98.88 89 ILE A CA 1
ATOM 712 C C . ILE A 1 89 ? 7.602 -17.703 -4.289 1 98.88 89 ILE A C 1
ATOM 714 O O . ILE A 1 89 ? 8.062 -16.688 -3.766 1 98.88 89 ILE A O 1
ATOM 718 N N . ILE A 1 90 ? 6.359 -18.172 -3.99 1 98.88 90 ILE A N 1
ATOM 719 C CA . ILE A 1 90 ? 5.516 -17.547 -2.971 1 98.88 90 ILE A CA 1
ATOM 720 C C . ILE A 1 90 ? 6.254 -17.531 -1.634 1 98.88 90 ILE A C 1
ATOM 722 O O . ILE A 1 90 ? 6.246 -16.516 -0.926 1 98.88 90 ILE A O 1
ATOM 726 N N . THR A 1 91 ? 6.926 -18.625 -1.304 1 98.81 91 THR A N 1
ATOM 727 C CA . THR A 1 91 ? 7.684 -18.734 -0.061 1 98.81 91 THR A CA 1
ATOM 728 C C . THR A 1 91 ? 8.812 -17.703 -0.027 1 98.81 91 THR A C 1
ATOM 730 O O . THR A 1 91 ? 9.07 -17.094 1.009 1 98.81 91 THR A O 1
ATOM 733 N N . ILE A 1 92 ? 9.523 -17.562 -1.153 1 98.88 92 ILE A N 1
ATOM 734 C CA . ILE A 1 92 ? 10.578 -16.547 -1.243 1 98.88 92 ILE A CA 1
ATOM 735 C C . ILE A 1 92 ? 10.008 -15.172 -0.917 1 98.88 92 ILE A C 1
ATOM 737 O O . ILE A 1 92 ? 10.594 -14.422 -0.138 1 98.88 92 ILE A O 1
ATOM 741 N N . GLY A 1 93 ? 8.859 -14.805 -1.539 1 98.75 93 GLY A N 1
ATOM 742 C CA . GLY A 1 93 ? 8.211 -13.531 -1.269 1 98.75 93 GLY A CA 1
ATOM 743 C C . GLY A 1 93 ? 7.805 -13.367 0.184 1 98.75 93 GLY A C 1
ATOM 744 O O . GLY A 1 93 ? 8.016 -12.305 0.777 1 98.75 93 GLY A O 1
ATOM 745 N N . LYS A 1 94 ? 7.207 -14.406 0.802 1 98.69 94 LYS A N 1
ATOM 746 C CA . LYS A 1 94 ? 6.785 -14.359 2.197 1 98.69 94 LYS A CA 1
ATOM 747 C C . LYS A 1 94 ? 7.984 -14.227 3.131 1 98.69 94 LYS A C 1
ATOM 749 O O . LYS A 1 94 ? 7.93 -13.492 4.121 1 98.69 94 LYS A O 1
ATOM 754 N N . ASP A 1 95 ? 9.062 -14.93 2.848 1 98.62 95 ASP A N 1
ATOM 755 C CA . ASP A 1 95 ? 10.289 -14.82 3.631 1 98.62 95 ASP A CA 1
ATOM 756 C C . ASP A 1 95 ? 10.812 -13.383 3.633 1 98.62 95 ASP A C 1
ATOM 758 O O . ASP A 1 95 ? 11.289 -12.891 4.656 1 98.62 95 ASP A O 1
ATOM 762 N N . LEU A 1 96 ? 10.773 -12.766 2.467 1 98.12 96 LEU A N 1
ATOM 763 C CA . LEU A 1 96 ? 11.219 -11.391 2.334 1 98.12 96 LEU A CA 1
ATOM 764 C C . LEU A 1 96 ? 10.414 -10.461 3.242 1 98.12 96 LEU A C 1
ATOM 766 O O . LEU A 1 96 ? 10.977 -9.555 3.861 1 98.12 96 LEU A O 1
ATOM 770 N N . LEU A 1 97 ? 9.086 -10.688 3.35 1 98.06 97 LEU A N 1
ATOM 771 C CA . LEU A 1 97 ? 8.188 -9.875 4.16 1 98.06 97 LEU A CA 1
ATOM 772 C C . LEU A 1 97 ? 8.492 -10.047 5.645 1 98.06 97 LEU A C 1
ATOM 774 O O . LEU A 1 97 ? 8.109 -9.203 6.461 1 98.06 97 LEU A O 1
ATOM 778 N N . GLU A 1 98 ? 9.164 -11.078 5.977 1 97.75 98 GLU A N 1
ATOM 779 C CA . GLU A 1 98 ? 9.375 -11.398 7.387 1 97.75 98 GLU A CA 1
ATOM 780 C C . GLU A 1 98 ? 10.82 -11.133 7.805 1 97.75 98 GLU A C 1
ATOM 782 O O . GLU A 1 98 ? 11.211 -11.422 8.938 1 97.75 98 GLU A O 1
ATOM 787 N N . LYS A 1 99 ? 11.633 -10.617 6.922 1 98.12 99 LYS A N 1
ATOM 788 C CA . LYS A 1 99 ? 13.023 -10.32 7.262 1 98.12 99 LYS A CA 1
ATOM 789 C C . LYS A 1 99 ? 13.102 -9.32 8.406 1 98.12 99 LYS A C 1
ATOM 791 O O . LYS A 1 99 ? 12.273 -8.414 8.508 1 98.12 99 LYS A O 1
ATOM 796 N N . PRO A 1 100 ? 14.07 -9.438 9.258 1 97.94 100 PRO A N 1
ATOM 797 C CA . PRO A 1 100 ? 14.234 -8.477 10.352 1 97.94 100 PRO A CA 1
ATOM 798 C C . PRO A 1 100 ? 14.672 -7.098 9.859 1 97.94 100 PRO A C 1
ATOM 800 O O . PRO A 1 100 ? 15.164 -6.969 8.734 1 97.94 100 PRO A O 1
ATOM 803 N N . VAL A 1 101 ? 14.461 -6.148 10.68 1 98.44 101 VAL A N 1
ATOM 804 C CA . VAL A 1 101 ? 14.898 -4.785 10.398 1 98.44 101 VAL A CA 1
ATOM 805 C C . VAL A 1 101 ? 16.219 -4.496 11.125 1 98.44 101 VAL A C 1
ATOM 807 O O . VAL A 1 101 ? 16.266 -4.5 12.352 1 98.44 101 VAL A O 1
ATOM 810 N N . GLU A 1 102 ? 17.281 -4.359 10.367 1 98.5 102 GLU A N 1
ATOM 811 C CA . GLU A 1 102 ? 18.594 -4.047 10.922 1 98.5 102 GLU A CA 1
ATOM 812 C C . GLU A 1 102 ? 19.047 -2.641 10.523 1 98.5 102 GLU A C 1
ATOM 814 O O . GLU A 1 102 ? 19.234 -2.352 9.344 1 98.5 102 GLU A O 1
ATOM 819 N N . LEU A 1 103 ? 19.234 -1.802 11.5 1 98.62 103 LEU A N 1
ATOM 820 C CA . LEU A 1 103 ? 19.594 -0.406 11.266 1 98.62 103 LEU A CA 1
ATOM 821 C C . LEU A 1 103 ? 20.969 -0.293 10.625 1 98.62 103 LEU A C 1
ATOM 82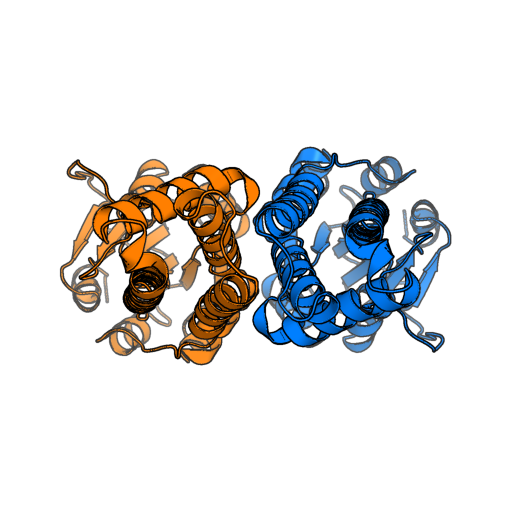3 O O . LEU A 1 103 ? 21.844 -1.123 10.883 1 98.62 103 LEU A O 1
ATOM 827 N N . LEU A 1 104 ? 21.141 0.654 9.797 1 98.19 104 LEU A N 1
ATOM 828 C CA . LEU A 1 104 ? 22.453 0.994 9.281 1 98.19 104 LEU A CA 1
ATOM 829 C C . LEU A 1 104 ? 23.297 1.7 10.344 1 98.19 104 LEU A C 1
ATOM 831 O O . LEU A 1 104 ? 22.75 2.287 11.281 1 98.19 104 LEU A O 1
ATOM 835 N N . PRO A 1 105 ? 24.609 1.677 10.195 1 96.94 105 PRO A N 1
ATOM 836 C CA . PRO A 1 105 ? 25.469 2.318 11.195 1 96.94 105 PRO A CA 1
ATOM 837 C C . PRO A 1 105 ? 25.203 3.814 11.328 1 96.94 105 PRO A C 1
ATOM 839 O O . PRO A 1 105 ? 24.875 4.48 10.344 1 96.94 105 PRO A O 1
ATOM 842 N N . ASP A 1 106 ? 25.266 4.375 12.562 1 97.19 106 ASP A N 1
ATOM 843 C CA . ASP A 1 106 ? 25.297 5.793 12.906 1 97.19 106 ASP A CA 1
ATOM 844 C C . ASP A 1 106 ? 23.922 6.434 12.773 1 97.19 106 ASP A C 1
ATOM 846 O O . ASP A 1 106 ? 23.766 7.625 13.023 1 97.19 106 ASP A O 1
ATOM 850 N N . VAL A 1 107 ? 22.875 5.652 12.383 1 98.06 107 VAL A N 1
ATOM 851 C CA . VAL A 1 107 ? 21.531 6.195 12.18 1 98.06 107 VAL A CA 1
ATOM 852 C C . VAL A 1 107 ? 21 6.762 13.492 1 98.06 107 VAL A C 1
ATOM 854 O O . VAL A 1 107 ? 20.516 7.895 13.539 1 98.06 107 VAL A O 1
ATOM 857 N N . ILE A 1 108 ? 21.156 6.004 14.547 1 98.06 108 ILE A N 1
ATOM 858 C CA . ILE A 1 108 ? 20.625 6.406 15.844 1 98.06 108 ILE A CA 1
ATOM 859 C C . ILE A 1 108 ? 21.312 7.68 16.312 1 98.06 108 ILE A C 1
ATOM 861 O O . ILE A 1 108 ? 20.656 8.617 16.766 1 98.06 108 ILE A O 1
ATOM 865 N N . GLU A 1 109 ? 22.609 7.695 16.203 1 97.06 109 GLU A N 1
ATOM 866 C CA . GLU A 1 109 ? 23.391 8.859 16.609 1 97.06 109 GLU A CA 1
ATOM 867 C C . GLU A 1 109 ? 22.938 10.117 15.875 1 97.06 109 GLU A C 1
ATOM 869 O O . GLU A 1 109 ? 22.75 11.172 16.484 1 97.06 109 GLU A O 1
ATOM 874 N N . VAL A 1 110 ? 22.734 9.992 14.625 1 97.38 110 VAL A N 1
ATOM 875 C CA . VAL A 1 110 ? 22.328 11.117 13.789 1 97.38 110 VAL A CA 1
ATOM 876 C C . VAL A 1 110 ? 20.938 11.586 14.195 1 97.38 110 VAL A C 1
ATOM 878 O O . VAL A 1 110 ? 20.703 12.781 14.375 1 97.38 110 VAL A O 1
ATOM 881 N N . LEU A 1 111 ? 20 10.648 14.352 1 98 111 LEU A N 1
ATOM 882 C CA . LEU A 1 111 ? 18.625 11 14.703 1 98 111 LEU A CA 1
ATOM 883 C C . LEU A 1 111 ? 18.562 11.641 16.094 1 98 111 LEU A C 1
ATOM 885 O O . LEU A 1 111 ? 17.766 12.547 16.328 1 98 111 LEU A O 1
ATOM 889 N N . ASP A 1 112 ? 19.406 11.172 16.984 1 97.06 112 ASP A N 1
ATOM 890 C CA . ASP A 1 112 ? 19.469 11.742 18.328 1 97.06 112 ASP A CA 1
ATOM 891 C C . ASP A 1 112 ? 19.844 13.219 18.281 1 97.06 112 ASP A C 1
ATOM 893 O O . ASP A 1 112 ? 19.328 14.023 19.062 1 97.06 112 ASP A O 1
ATOM 897 N N . ILE A 1 113 ? 20.672 13.539 17.438 1 95.5 113 ILE A N 1
ATOM 898 C CA . ILE A 1 113 ? 21.188 14.906 17.328 1 95.5 113 ILE A CA 1
ATOM 899 C C . ILE A 1 113 ? 20.141 15.797 16.656 1 95.5 113 ILE A C 1
ATOM 901 O O . ILE A 1 113 ? 19.969 16.953 17.031 1 95.5 113 ILE A O 1
ATOM 905 N N . LEU A 1 114 ? 19.469 15.242 15.695 1 95.38 114 LEU A N 1
ATOM 906 C CA . LEU A 1 114 ? 18.562 16.047 14.883 1 95.38 114 LEU A CA 1
ATOM 907 C C . LEU A 1 114 ? 17.219 16.219 15.578 1 95.38 114 LEU A C 1
ATOM 909 O O . LEU A 1 114 ? 16.516 17.203 15.352 1 95.38 114 LEU A O 1
ATOM 913 N N . LYS A 1 115 ? 16.922 15.203 16.344 1 95.06 115 LYS A N 1
ATOM 914 C CA . LYS A 1 115 ? 15.625 15.211 17.016 1 95.06 115 LYS A CA 1
ATOM 915 C C . LYS A 1 115 ? 15.461 16.453 17.891 1 95.06 115 LYS A C 1
ATOM 917 O O . LYS A 1 115 ? 16.375 16.828 18.641 1 95.06 115 LYS A O 1
ATOM 922 N N . GLY A 1 116 ? 14.289 17.094 17.766 1 92.38 116 GLY A N 1
ATOM 923 C CA . GLY A 1 116 ? 14.023 18.281 18.562 1 92.38 116 GLY A CA 1
ATOM 924 C C . GLY A 1 116 ? 14.445 19.562 17.859 1 92.38 116 GLY A C 1
ATOM 925 O O . GLY A 1 116 ? 13.945 20.641 18.188 1 92.38 116 GLY A O 1
ATOM 926 N N . LYS A 1 117 ? 15.391 19.5 16.984 1 93.31 117 LYS A N 1
ATOM 927 C CA . LYS A 1 117 ? 15.867 20.672 16.25 1 93.31 117 LYS A CA 1
ATOM 928 C C . LYS A 1 117 ? 15.125 20.828 14.93 1 93.31 117 LYS A C 1
ATOM 930 O O . LYS A 1 117 ? 14.906 21.953 14.469 1 93.31 117 LYS A O 1
ATOM 935 N N . TYR A 1 118 ? 14.812 19.719 14.336 1 94.62 118 TYR A N 1
ATOM 936 C CA . TYR A 1 118 ? 14.109 19.672 13.062 1 94.62 118 TYR A CA 1
ATOM 937 C C . TYR A 1 118 ? 12.859 18.812 13.156 1 94.62 118 TYR A C 1
ATOM 939 O O . TYR A 1 118 ? 12.766 17.922 14.008 1 94.62 118 TYR A O 1
ATOM 947 N N . LYS A 1 119 ? 11.906 19.125 12.328 1 96.38 119 LYS A N 1
ATOM 948 C CA . LYS A 1 119 ? 10.836 18.156 12.078 1 96.38 119 LYS A CA 1
ATOM 949 C C . LYS A 1 119 ? 11.32 17 11.211 1 96.38 119 LYS A C 1
ATOM 951 O O . LYS A 1 119 ? 11.781 17.219 10.086 1 96.38 119 LYS A O 1
ATOM 956 N N . LEU A 1 120 ? 11.273 15.812 11.766 1 97.81 120 LEU A N 1
ATOM 957 C CA . LEU A 1 120 ? 11.789 14.648 11.055 1 97.81 120 LEU A CA 1
ATOM 958 C C . LEU A 1 120 ? 10.648 13.789 10.516 1 97.81 120 LEU A C 1
ATOM 960 O O . LEU A 1 120 ? 9.727 13.445 11.266 1 97.81 120 LEU A O 1
ATOM 964 N N . ILE A 1 121 ? 10.695 13.422 9.211 1 97.56 121 ILE A N 1
ATOM 965 C CA . ILE A 1 121 ? 9.695 12.516 8.664 1 97.56 121 ILE A CA 1
ATOM 966 C C . ILE A 1 121 ? 10.383 11.422 7.852 1 97.56 121 ILE A C 1
ATOM 968 O O . ILE A 1 121 ? 11.547 11.562 7.473 1 97.56 121 ILE A O 1
ATOM 972 N N . VAL A 1 122 ? 9.719 10.336 7.707 1 98.44 122 VAL A N 1
ATOM 973 C CA . VAL A 1 122 ? 10.156 9.281 6.789 1 98.44 122 VAL A CA 1
ATOM 974 C C . VAL A 1 122 ? 9.383 9.398 5.473 1 98.44 122 VAL A C 1
ATOM 976 O O . VAL A 1 122 ? 8.164 9.578 5.477 1 98.44 122 VAL A O 1
ATOM 979 N N . ALA A 1 123 ? 10.07 9.406 4.371 1 98.31 123 ALA A N 1
ATOM 980 C CA . ALA A 1 123 ? 9.453 9.344 3.051 1 98.31 123 ALA A CA 1
ATOM 981 C C . ALA A 1 123 ? 9.93 8.125 2.275 1 98.31 123 ALA A C 1
ATOM 983 O O . ALA A 1 123 ? 11.07 8.078 1.817 1 98.31 123 ALA A O 1
ATOM 984 N N . THR A 1 124 ? 9.031 7.164 2.105 1 98.12 124 THR A N 1
ATOM 985 C CA . THR A 1 124 ? 9.414 5.883 1.524 1 98.12 124 THR A CA 1
ATOM 986 C C . THR A 1 124 ? 8.406 5.449 0.463 1 98.12 124 THR A C 1
ATOM 988 O O . THR A 1 124 ? 7.332 6.035 0.341 1 98.12 124 THR A O 1
ATOM 991 N N . LYS A 1 125 ? 8.789 4.488 -0.433 1 97.06 125 LYS A N 1
ATOM 992 C CA . LYS A 1 125 ? 7.887 3.828 -1.374 1 97.06 125 LYS A CA 1
ATOM 993 C C . LYS A 1 125 ? 7.598 2.393 -0.944 1 97.06 125 LYS A C 1
ATOM 995 O O . LYS A 1 125 ? 8.258 1.863 -0.046 1 97.06 125 LYS A O 1
ATOM 1000 N N . GLY A 1 126 ? 6.594 1.834 -1.555 1 94.5 126 GLY A N 1
ATOM 1001 C CA . GLY A 1 126 ? 6.312 0.431 -1.297 1 94.5 126 GLY A CA 1
ATOM 1002 C C . GLY A 1 126 ? 4.949 0.199 -0.678 1 94.5 126 GLY A C 1
ATOM 1003 O O . GLY A 1 126 ? 4.004 0.944 -0.947 1 94.5 126 GLY A O 1
ATOM 1004 N N . ASP A 1 127 ? 4.859 -0.922 0.043 1 95.38 127 ASP A N 1
ATOM 1005 C CA . ASP A 1 127 ? 3.602 -1.342 0.655 1 95.38 127 ASP A CA 1
ATOM 1006 C C . ASP A 1 127 ? 3.385 -0.645 1.996 1 95.38 127 ASP A C 1
ATOM 1008 O O . ASP A 1 127 ? 4.266 -0.659 2.859 1 95.38 127 ASP A O 1
ATOM 1012 N N . LEU A 1 128 ? 2.188 -0.084 2.16 1 95.12 128 LEU A N 1
ATOM 1013 C CA . LEU A 1 128 ? 1.859 0.665 3.367 1 95.12 128 LEU A CA 1
ATOM 1014 C C . LEU A 1 128 ? 2.082 -0.187 4.613 1 95.12 128 LEU A C 1
ATOM 1016 O O . LEU A 1 128 ? 2.781 0.23 5.539 1 95.12 128 LEU A O 1
ATOM 1020 N N . LYS A 1 129 ? 1.51 -1.38 4.656 1 95.25 129 LYS A N 1
ATOM 1021 C CA . LYS A 1 129 ? 1.602 -2.248 5.828 1 95.25 129 LYS A CA 1
ATOM 1022 C C . LYS A 1 129 ? 3.051 -2.637 6.109 1 95.25 129 LYS A C 1
ATOM 1024 O O . LYS A 1 129 ? 3.496 -2.598 7.262 1 95.25 129 LYS A O 1
ATOM 1029 N N . ASP A 1 130 ? 3.746 -2.955 5.109 1 97.06 130 ASP A N 1
ATOM 1030 C CA . ASP A 1 130 ? 5.137 -3.381 5.246 1 97.06 130 ASP A CA 1
ATOM 1031 C C . ASP A 1 130 ? 6.012 -2.246 5.773 1 97.06 130 ASP A C 1
ATOM 1033 O O . ASP A 1 130 ? 6.871 -2.463 6.629 1 97.06 130 ASP A O 1
ATOM 1037 N N . GLN A 1 131 ? 5.828 -1.033 5.312 1 97.12 131 GLN A N 1
ATOM 1038 C CA . GLN A 1 131 ? 6.648 0.107 5.707 1 97.12 131 GLN A CA 1
ATOM 1039 C C . GLN A 1 131 ? 6.348 0.528 7.145 1 97.12 131 GLN A C 1
ATOM 1041 O O . GLN A 1 131 ? 7.258 0.897 7.891 1 97.12 131 GLN A O 1
ATOM 1046 N N . HIS A 1 132 ? 5.094 0.448 7.527 1 95.19 132 HIS A N 1
ATOM 1047 C CA . HIS A 1 132 ? 4.75 0.741 8.914 1 95.19 132 HIS A CA 1
ATOM 1048 C C . HIS A 1 132 ? 5.355 -0.29 9.859 1 95.19 132 HIS A C 1
ATOM 1050 O O . HIS A 1 132 ? 5.867 0.064 10.93 1 95.19 132 HIS A O 1
ATOM 1056 N N . ARG A 1 133 ? 5.266 -1.518 9.445 1 95.88 133 ARG A N 1
ATOM 1057 C CA . ARG A 1 133 ? 5.863 -2.58 10.25 1 95.88 133 ARG A CA 1
ATOM 1058 C C . ARG A 1 133 ? 7.363 -2.373 10.406 1 95.88 133 ARG A C 1
ATOM 1060 O O . ARG A 1 133 ? 7.902 -2.486 11.516 1 95.88 133 ARG A O 1
ATOM 1067 N N . LYS A 1 134 ? 8.055 -2.086 9.32 1 97.75 134 LYS A N 1
ATOM 1068 C CA . LYS A 1 134 ? 9.5 -1.88 9.367 1 97.75 134 LYS A CA 1
ATOM 1069 C C . LYS A 1 134 ? 9.859 -0.716 10.281 1 97.75 134 LYS A C 1
ATOM 1071 O O . LYS A 1 134 ? 10.812 -0.806 11.062 1 97.75 134 LYS A O 1
ATOM 1076 N N . LEU A 1 135 ? 9.109 0.385 10.172 1 97.56 135 LEU A N 1
ATOM 1077 C CA . LEU A 1 135 ? 9.375 1.518 11.047 1 97.56 135 LEU A CA 1
ATOM 1078 C C . LEU A 1 135 ? 9.18 1.127 12.508 1 97.56 135 LEU A C 1
ATOM 1080 O O . LEU A 1 135 ? 10.008 1.471 13.359 1 97.56 135 LEU A O 1
ATOM 1084 N N . HIS A 1 136 ? 8.109 0.428 12.758 1 95.44 136 HIS A N 1
ATOM 1085 C CA . HIS A 1 136 ? 7.844 -0.033 14.117 1 95.44 136 HIS A CA 1
ATOM 1086 C C . HIS A 1 136 ? 8.961 -0.947 14.617 1 95.44 136 HIS A C 1
ATOM 1088 O O . HIS A 1 136 ? 9.508 -0.724 15.695 1 95.44 136 HIS A O 1
ATOM 1094 N N . ASP A 1 137 ? 9.328 -1.895 13.836 1 97.56 137 ASP A N 1
ATOM 1095 C CA . ASP A 1 137 ? 10.305 -2.906 14.234 1 97.56 137 ASP A CA 1
ATOM 1096 C C . ASP A 1 137 ? 11.711 -2.312 14.32 1 97.56 137 ASP A C 1
ATOM 1098 O O . ASP A 1 137 ? 12.586 -2.871 14.984 1 97.56 137 ASP A O 1
ATOM 1102 N N . SER A 1 138 ? 11.945 -1.247 13.633 1 98 138 SER A N 1
ATOM 1103 C CA . SER A 1 138 ? 13.25 -0.588 13.648 1 98 138 SER A CA 1
ATOM 1104 C C . SER A 1 138 ? 13.508 0.092 14.992 1 98 138 SER A C 1
ATOM 1106 O O . SER A 1 138 ? 14.648 0.413 15.328 1 98 138 SER A O 1
ATOM 1108 N N . GLY A 1 139 ? 12.406 0.441 15.703 1 97.44 139 GLY A N 1
ATOM 1109 C CA . GLY A 1 139 ? 12.516 1.184 16.953 1 97.44 139 GLY A CA 1
ATOM 1110 C C . GLY A 1 139 ? 12.727 2.672 16.734 1 97.44 139 GLY A C 1
ATOM 1111 O O . GLY A 1 139 ? 12.977 3.408 17.688 1 97.44 139 GLY A O 1
ATOM 1112 N N . LEU A 1 140 ? 12.641 3.125 15.523 1 98.19 140 LEU A N 1
ATOM 1113 C CA . LEU A 1 140 ? 12.953 4.516 15.219 1 98.19 140 LEU A CA 1
ATOM 1114 C C . LEU A 1 140 ? 11.695 5.379 15.25 1 98.19 140 LEU A C 1
ATOM 1116 O O . LEU A 1 140 ? 11.758 6.586 15 1 98.19 140 LEU A O 1
ATOM 1120 N N . GLY A 1 141 ? 10.539 4.789 15.547 1 96.19 141 GLY A N 1
ATOM 1121 C CA . GLY A 1 141 ? 9.258 5.465 15.453 1 96.19 141 GLY A CA 1
ATOM 1122 C C . GLY A 1 141 ? 9.211 6.77 16.219 1 96.19 141 GLY A C 1
ATOM 1123 O O . GLY A 1 141 ? 8.656 7.762 15.742 1 96.19 141 GLY A O 1
ATOM 1124 N N . HIS A 1 142 ? 9.836 6.836 17.359 1 95.88 142 HIS A N 1
ATOM 1125 C CA . HIS A 1 142 ? 9.734 7.973 18.266 1 95.88 142 HIS A CA 1
ATOM 1126 C C . HIS A 1 142 ? 10.547 9.164 17.75 1 95.88 142 HIS A C 1
ATOM 1128 O O . HIS A 1 142 ? 10.391 10.281 18.25 1 95.88 142 HIS A O 1
ATOM 1134 N N . TYR A 1 143 ? 11.398 8.961 16.781 1 97.56 143 TYR A N 1
ATOM 1135 C CA . TYR A 1 143 ? 12.188 10.062 16.234 1 97.56 143 TYR A CA 1
ATOM 1136 C C . TYR A 1 143 ? 11.375 10.859 15.227 1 97.56 143 TYR A C 1
ATOM 1138 O O . TYR A 1 143 ? 11.68 12.031 14.969 1 97.56 143 TYR A O 1
ATOM 1146 N N . PHE A 1 144 ? 10.383 10.195 14.625 1 97.25 144 PHE A N 1
ATOM 1147 C CA . PHE A 1 144 ? 9.742 10.781 13.453 1 97.25 144 PHE A CA 1
ATOM 1148 C C . PHE A 1 144 ? 8.328 11.258 13.789 1 97.25 144 PHE A C 1
ATOM 1150 O O . PHE A 1 144 ? 7.578 10.562 14.469 1 97.25 144 PHE A O 1
ATOM 1157 N N . HIS A 1 145 ? 8.016 12.375 13.266 1 90.25 145 HIS A N 1
ATOM 1158 C CA . HIS A 1 145 ? 6.688 12.953 13.438 1 90.25 145 HIS A CA 1
ATOM 1159 C C . HIS A 1 145 ? 5.664 12.242 12.562 1 90.25 145 HIS A C 1
ATOM 1161 O O . HIS A 1 145 ? 4.484 12.156 12.914 1 90.25 145 HIS A O 1
ATOM 1167 N N . HIS A 1 146 ? 6.207 11.828 11.445 1 89.69 146 HIS A N 1
ATOM 1168 C CA . HIS A 1 146 ? 5.305 11.344 10.406 1 89.69 146 HIS A CA 1
ATOM 1169 C C . HIS A 1 146 ? 6.016 10.375 9.469 1 89.69 146 HIS A C 1
ATOM 1171 O O . HIS A 1 146 ? 7.23 10.461 9.281 1 89.69 146 HIS A O 1
ATOM 1177 N N . ILE A 1 147 ? 5.328 9.359 9.031 1 94 147 ILE A N 1
ATOM 1178 C CA . ILE A 1 147 ? 5.82 8.539 7.926 1 94 147 ILE A CA 1
ATOM 1179 C C . ILE A 1 147 ? 4.938 8.734 6.699 1 94 147 ILE A C 1
ATOM 1181 O O . ILE A 1 147 ? 3.707 8.688 6.797 1 94 147 ILE 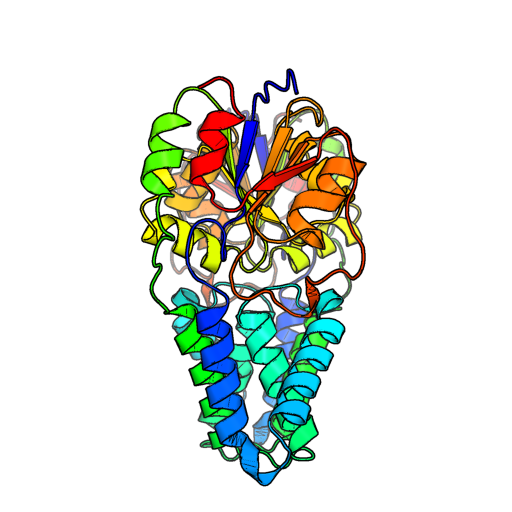A O 1
ATOM 1185 N N . GLU A 1 148 ? 5.566 9.023 5.59 1 95.5 148 GLU A N 1
ATOM 1186 C CA . GLU A 1 148 ? 4.91 9.133 4.289 1 95.5 148 GLU A CA 1
ATOM 1187 C C . GLU A 1 148 ? 5.293 7.969 3.377 1 95.5 148 GLU A C 1
ATOM 1189 O O . GLU A 1 148 ? 6.457 7.836 2.986 1 95.5 148 GLU A O 1
ATOM 1194 N N . VAL A 1 149 ? 4.273 7.113 3.086 1 96.38 149 VAL A N 1
ATOM 1195 C CA . VAL A 1 149 ? 4.48 6.109 2.049 1 96.38 149 VAL A CA 1
ATOM 1196 C C . VAL A 1 149 ? 3.928 6.617 0.719 1 96.38 149 VAL A C 1
ATOM 1198 O O . VAL A 1 149 ? 2.734 6.906 0.606 1 96.38 149 VAL A O 1
ATOM 1201 N N . LEU A 1 150 ? 4.797 6.793 -0.238 1 96.56 150 LEU A N 1
ATOM 1202 C CA . LEU A 1 150 ? 4.438 7.363 -1.531 1 96.56 150 LEU A CA 1
ATOM 1203 C C . LEU A 1 150 ? 4.254 6.266 -2.576 1 96.56 150 LEU A C 1
ATOM 1205 O O . LEU A 1 150 ? 4.973 5.266 -2.562 1 96.56 150 LEU A O 1
ATOM 1209 N N . SER A 1 151 ? 3.293 6.461 -3.477 1 94.12 151 SER A N 1
ATOM 1210 C CA . SER A 1 151 ? 3.119 5.535 -4.59 1 94.12 151 SER A CA 1
ATOM 1211 C C . SER A 1 151 ? 4.301 5.602 -5.551 1 94.12 151 SER A C 1
ATOM 1213 O O . SER A 1 151 ? 4.617 4.617 -6.223 1 94.12 151 SER A O 1
ATOM 1215 N N . ASP A 1 152 ? 4.859 6.766 -5.684 1 95.75 152 ASP A N 1
ATOM 1216 C CA . ASP A 1 152 ? 6.086 7.039 -6.422 1 95.75 152 ASP A CA 1
ATOM 1217 C C . ASP A 1 152 ? 6.797 8.273 -5.867 1 95.75 152 ASP A C 1
ATOM 1219 O O . ASP A 1 152 ? 6.289 8.938 -4.965 1 95.75 152 ASP A O 1
ATOM 1223 N N . LYS A 1 153 ? 7.992 8.508 -6.312 1 97.69 153 LYS A N 1
ATOM 1224 C CA . LYS A 1 153 ? 8.766 9.656 -5.859 1 97.69 153 LYS A CA 1
ATOM 1225 C C . LYS A 1 153 ? 9.133 10.57 -7.027 1 97.69 153 LYS A C 1
ATOM 1227 O O . LYS A 1 153 ? 10.312 10.891 -7.227 1 97.69 153 LYS A O 1
ATOM 1232 N N . THR A 1 154 ? 8.117 10.945 -7.734 1 97.5 154 THR A N 1
ATOM 1233 C CA . THR A 1 154 ? 8.266 11.953 -8.773 1 97.5 154 THR A CA 1
ATOM 1234 C C . THR A 1 154 ? 8.078 13.352 -8.195 1 97.5 154 THR A C 1
ATOM 1236 O O . THR A 1 154 ? 7.723 13.508 -7.031 1 97.5 154 THR A O 1
ATOM 1239 N N . GLU A 1 155 ? 8.352 14.328 -9.023 1 98.5 155 GLU A N 1
ATOM 1240 C CA . GLU A 1 155 ? 8.133 15.711 -8.594 1 98.5 155 GLU A CA 1
ATOM 1241 C C . GLU A 1 155 ? 6.699 15.93 -8.133 1 98.5 155 GLU A C 1
ATOM 1243 O O . GLU A 1 155 ? 6.465 16.562 -7.098 1 98.5 155 GLU A O 1
ATOM 1248 N N . LEU A 1 156 ? 5.805 15.391 -8.852 1 96.69 156 LEU A N 1
ATOM 1249 C CA . LEU A 1 156 ? 4.395 15.562 -8.523 1 96.69 156 LEU A CA 1
ATOM 1250 C C . LEU A 1 156 ? 4.07 14.945 -7.168 1 96.69 156 LEU A C 1
ATOM 1252 O O . LEU A 1 156 ? 3.34 15.531 -6.371 1 96.69 156 LEU A O 1
ATOM 1256 N N . ASP A 1 157 ? 4.547 13.789 -6.914 1 96.56 157 ASP A N 1
ATOM 1257 C CA . ASP A 1 157 ? 4.305 13.102 -5.645 1 96.56 157 ASP A CA 1
ATOM 1258 C C . ASP A 1 157 ? 4.84 13.922 -4.473 1 96.56 157 ASP A C 1
ATOM 1260 O O . ASP A 1 157 ? 4.156 14.078 -3.457 1 96.56 157 ASP A O 1
ATOM 1264 N N . TYR A 1 158 ? 6.02 14.438 -4.637 1 98.19 158 TYR A N 1
ATOM 1265 C CA . TYR A 1 158 ? 6.621 15.234 -3.57 1 98.19 158 TYR A CA 1
ATOM 1266 C C . TYR A 1 158 ? 5.871 16.547 -3.377 1 98.19 158 TYR A C 1
ATOM 1268 O O . TYR A 1 158 ? 5.668 17 -2.246 1 98.19 158 TYR A O 1
ATOM 1276 N N . LYS A 1 159 ? 5.504 17.172 -4.48 1 97.69 159 LYS A N 1
ATOM 1277 C CA . LYS A 1 159 ? 4.734 18.406 -4.371 1 97.69 159 LYS A CA 1
ATOM 1278 C C . LYS A 1 159 ? 3.439 18.188 -3.598 1 97.69 159 LYS A C 1
ATOM 1280 O O . LYS A 1 159 ? 3.082 18.984 -2.727 1 97.69 159 LYS A O 1
ATOM 1285 N N . LYS A 1 160 ? 2.781 17.125 -3.916 1 93.62 160 LYS A N 1
ATOM 1286 C CA . LYS A 1 160 ? 1.552 16.781 -3.205 1 93.62 160 LYS A CA 1
ATOM 1287 C C . LYS A 1 160 ? 1.823 16.531 -1.724 1 93.62 160 LYS A C 1
ATOM 1289 O O . LYS A 1 160 ? 1.073 17 -0.863 1 93.62 160 LYS A O 1
ATOM 1294 N N . MET A 1 161 ? 2.865 15.781 -1.451 1 94.94 161 MET A N 1
ATOM 1295 C CA . MET A 1 161 ? 3.24 15.492 -0.071 1 94.94 161 MET A CA 1
ATOM 1296 C C . MET A 1 161 ? 3.531 16.766 0.698 1 94.94 161 MET A C 1
ATOM 1298 O O . MET A 1 161 ? 3.008 16.984 1.795 1 94.94 161 MET A O 1
ATOM 1302 N N . LEU A 1 162 ? 4.309 17.641 0.123 1 97 162 LEU A N 1
ATOM 1303 C CA . LEU A 1 162 ? 4.664 18.906 0.772 1 97 162 LEU A CA 1
ATOM 1304 C C . LEU A 1 162 ? 3.43 19.766 1.004 1 97 162 LEU A C 1
ATOM 1306 O O . LEU A 1 162 ? 3.283 20.375 2.064 1 97 162 LEU A O 1
ATOM 1310 N N . GLY A 1 163 ? 2.602 19.797 0.013 1 93.5 163 GLY A N 1
ATOM 1311 C CA . GLY A 1 163 ? 1.353 20.531 0.168 1 93.5 163 GLY A CA 1
ATOM 1312 C C . GLY A 1 163 ? 0.507 20.031 1.323 1 93.5 163 GLY A C 1
ATOM 1313 O O . GLY A 1 163 ? 0.031 20.828 2.141 1 93.5 163 GLY A O 1
ATOM 1314 N N . ARG A 1 164 ? 0.352 18.812 1.388 1 88.5 164 ARG A N 1
ATOM 1315 C CA . ARG A 1 164 ? -0.456 18.203 2.439 1 88.5 164 ARG A CA 1
ATOM 1316 C C . ARG A 1 164 ? 0.137 18.484 3.816 1 88.5 164 ARG A C 1
ATOM 1318 O O . ARG A 1 164 ? -0.596 18.609 4.801 1 88.5 164 ARG A O 1
ATOM 1325 N N . LEU A 1 165 ? 1.443 18.562 3.896 1 91.75 165 LEU A N 1
ATOM 1326 C CA . LEU A 1 165 ? 2.121 18.734 5.176 1 91.75 165 LEU A CA 1
ATOM 1327 C C . LEU A 1 165 ? 2.402 20.203 5.445 1 91.75 165 LEU A C 1
ATOM 1329 O O . LEU A 1 165 ? 3.002 20.547 6.465 1 91.75 165 LEU A O 1
ATOM 1333 N N . ASP A 1 166 ? 1.998 21.016 4.535 1 93.12 166 ASP A N 1
ATOM 1334 C CA . ASP A 1 166 ? 2.195 22.453 4.641 1 93.12 166 ASP A CA 1
ATOM 1335 C C . ASP A 1 166 ? 3.678 22.797 4.793 1 93.12 166 ASP A C 1
ATOM 1337 O O . ASP A 1 166 ? 4.062 23.531 5.715 1 93.12 166 ASP A O 1
ATOM 1341 N N . ILE A 1 167 ? 4.438 22.203 3.973 1 96.06 167 ILE A N 1
ATOM 1342 C CA . ILE A 1 167 ? 5.879 22.438 3.939 1 96.06 167 ILE A CA 1
ATOM 1343 C C . ILE A 1 167 ? 6.254 23.125 2.633 1 96.06 167 ILE A C 1
ATOM 1345 O O . ILE A 1 167 ? 5.816 22.719 1.556 1 96.06 167 ILE A O 1
ATOM 1349 N N . GLU A 1 168 ? 6.98 24.156 2.725 1 97.06 168 GLU A N 1
ATOM 1350 C CA . GLU A 1 168 ? 7.535 24.781 1.53 1 97.06 168 GLU A CA 1
ATOM 1351 C C . GLU A 1 168 ? 8.781 24.047 1.046 1 97.06 168 GLU A C 1
ATOM 1353 O O . GLU A 1 168 ? 9.609 23.625 1.853 1 97.06 168 GLU A O 1
ATOM 1358 N N . ALA A 1 169 ? 8.938 23.953 -0.237 1 97.31 169 ALA A N 1
ATOM 1359 C CA . ALA A 1 169 ? 10.078 23.234 -0.807 1 97.31 169 ALA A CA 1
ATOM 1360 C C . ALA A 1 169 ? 11.398 23.828 -0.327 1 97.31 169 ALA A C 1
ATOM 1362 O O . ALA A 1 169 ? 12.336 23.078 -0.024 1 97.31 169 ALA A O 1
ATOM 1363 N N . LYS A 1 170 ? 11.508 25.094 -0.206 1 96.06 170 LYS A N 1
ATOM 1364 C CA . LYS A 1 170 ? 12.742 25.781 0.174 1 96.06 170 LYS A CA 1
ATOM 1365 C C . LYS A 1 170 ? 13.133 25.453 1.61 1 96.06 170 LYS A C 1
ATOM 1367 O O . LYS A 1 170 ? 14.266 25.719 2.029 1 96.06 170 LYS A O 1
ATOM 1372 N N . ASP A 1 171 ? 12.219 24.938 2.381 1 96.75 171 ASP A N 1
ATOM 1373 C CA . ASP A 1 171 ? 12.461 24.609 3.781 1 96.75 171 ASP A CA 1
ATOM 1374 C C . ASP A 1 171 ? 12.555 23.094 3.979 1 96.75 171 ASP A C 1
ATOM 1376 O O . ASP A 1 171 ? 12.469 22.609 5.105 1 96.75 171 ASP A O 1
ATOM 1380 N N . PHE A 1 172 ? 12.664 22.406 2.883 1 97.69 172 PHE A N 1
ATOM 1381 C CA . PHE A 1 172 ? 12.57 20.953 2.928 1 97.69 172 PHE A CA 1
ATOM 1382 C C . PHE A 1 172 ? 13.875 20.312 2.467 1 97.69 172 PHE A C 1
ATOM 1384 O O . PHE A 1 172 ? 14.391 20.641 1.394 1 97.69 172 PHE A O 1
ATOM 1391 N N . LEU A 1 173 ? 14.414 19.312 3.281 1 97.81 173 LEU A N 1
ATOM 1392 C CA . LEU A 1 173 ? 15.594 18.531 2.951 1 97.81 173 LEU A CA 1
ATOM 1393 C C . LEU A 1 173 ? 15.242 17.047 2.865 1 97.81 173 LEU A C 1
ATOM 1395 O O . LEU A 1 173 ? 14.609 16.5 3.77 1 97.81 173 LEU A O 1
ATOM 1399 N N . MET A 1 174 ? 15.57 16.438 1.795 1 98.62 174 MET A N 1
ATOM 1400 C CA . MET A 1 174 ? 15.414 14.992 1.614 1 98.62 174 MET A CA 1
ATOM 1401 C C . MET A 1 174 ? 16.766 14.289 1.635 1 98.62 174 MET A C 1
ATOM 1403 O O . MET A 1 174 ? 17.688 14.695 0.928 1 98.62 174 MET A O 1
ATOM 1407 N N . ILE A 1 175 ? 16.891 13.289 2.477 1 98.19 175 ILE A N 1
ATOM 1408 C CA . ILE A 1 175 ? 18.094 12.477 2.584 1 98.19 175 ILE A CA 1
ATOM 1409 C C . ILE A 1 175 ? 17.797 11.047 2.15 1 98.19 175 ILE A C 1
ATOM 1411 O O . ILE A 1 175 ? 16.859 10.422 2.656 1 98.19 175 ILE A O 1
ATOM 1415 N N . GLY A 1 176 ? 18.531 10.523 1.247 1 98.19 176 GLY A N 1
ATOM 1416 C CA . GLY A 1 176 ? 18.297 9.148 0.835 1 98.19 176 GLY A CA 1
ATOM 1417 C C . GLY A 1 176 ? 19.422 8.578 -0.002 1 98.19 176 GLY A C 1
ATOM 1418 O O . GLY A 1 176 ? 20.422 9.258 -0.263 1 98.19 176 GLY A O 1
ATOM 1419 N N . ASN A 1 177 ? 19.297 7.363 -0.419 1 97.88 177 ASN A N 1
ATOM 1420 C CA . ASN A 1 177 ? 20.359 6.66 -1.13 1 97.88 177 ASN A CA 1
ATOM 1421 C C . ASN A 1 177 ? 20.109 6.648 -2.637 1 97.88 177 ASN A C 1
ATOM 1423 O O . ASN A 1 177 ? 20.953 6.18 -3.402 1 97.88 177 ASN A O 1
ATOM 1427 N N . SER A 1 178 ? 18.984 7.078 -3.084 1 97.62 178 SER A N 1
ATOM 1428 C CA . SER A 1 178 ? 18.672 7.07 -4.508 1 97.62 178 SER A CA 1
ATOM 1429 C C . SER A 1 178 ? 18.734 8.477 -5.094 1 97.62 178 SER A C 1
ATOM 1431 O O . SER A 1 178 ? 17.938 9.344 -4.738 1 97.62 178 SER A O 1
ATOM 1433 N N . LEU A 1 179 ? 19.594 8.719 -6.039 1 97.5 179 LEU A N 1
ATOM 1434 C CA . LEU A 1 179 ? 19.641 10 -6.73 1 97.5 179 LEU A CA 1
ATOM 1435 C C . LEU A 1 179 ? 18.375 10.242 -7.531 1 97.5 179 LEU A C 1
ATOM 1437 O O . LEU A 1 179 ? 17.844 11.359 -7.539 1 97.5 179 LEU A O 1
ATOM 1441 N N . LYS A 1 180 ? 17.891 9.195 -8.094 1 96.88 180 LYS A N 1
ATOM 1442 C CA . LYS A 1 180 ? 16.719 9.25 -8.977 1 96.88 180 LYS A CA 1
ATOM 1443 C C . LYS A 1 180 ? 15.453 9.586 -8.195 1 96.88 180 LYS A C 1
ATOM 1445 O O . LYS A 1 180 ? 14.641 10.398 -8.641 1 96.88 180 LYS A O 1
ATOM 1450 N N . SER A 1 181 ? 15.273 9 -6.996 1 97.81 181 SER A N 1
ATOM 1451 C CA . SER A 1 181 ? 14 9.055 -6.289 1 97.81 181 SER A CA 1
ATOM 1452 C C . SER A 1 181 ? 14.078 10 -5.09 1 97.81 181 SER A C 1
ATOM 1454 O O . SER A 1 181 ? 13.07 10.594 -4.695 1 97.81 181 SER A O 1
ATOM 1456 N N . ASP A 1 182 ? 15.281 10.156 -4.516 1 98.31 182 ASP A N 1
ATOM 1457 C CA . ASP A 1 182 ? 15.367 10.891 -3.256 1 98.31 182 ASP A CA 1
ATOM 1458 C C . ASP A 1 182 ? 15.961 12.281 -3.473 1 98.31 182 ASP A C 1
ATOM 1460 O O . ASP A 1 182 ? 15.773 13.18 -2.646 1 98.31 182 ASP A O 1
ATOM 1464 N N . VAL A 1 183 ? 16.672 12.5 -4.582 1 98 183 VAL A N 1
ATOM 1465 C CA . VAL A 1 183 ? 17.438 13.734 -4.703 1 98 183 VAL A CA 1
ATOM 1466 C C . VAL A 1 183 ? 16.891 14.562 -5.867 1 98 183 VAL A C 1
ATOM 1468 O O . VAL A 1 183 ? 16.375 15.664 -5.664 1 98 183 VAL A O 1
ATOM 1471 N N . LEU A 1 184 ? 16.859 14.008 -7.027 1 98.19 184 LEU A N 1
ATOM 1472 C CA . LEU A 1 184 ? 16.609 14.75 -8.258 1 98.19 184 LEU A CA 1
ATOM 1473 C C . LEU A 1 184 ? 15.227 15.414 -8.211 1 98.19 184 LEU A C 1
ATOM 1475 O O . LEU A 1 184 ? 15.102 16.609 -8.477 1 98.19 184 LEU A O 1
ATOM 1479 N N . PRO A 1 185 ? 14.148 14.656 -7.855 1 98.5 185 PRO A N 1
ATOM 1480 C CA . PRO A 1 185 ? 12.828 15.297 -7.836 1 98.5 185 PRO A CA 1
ATOM 1481 C C . PRO A 1 185 ? 12.75 16.453 -6.84 1 98.5 185 PRO A C 1
ATOM 1483 O O . PRO A 1 185 ? 12.055 17.438 -7.086 1 98.5 185 PRO A O 1
ATOM 1486 N N . ILE A 1 186 ? 13.461 16.359 -5.746 1 98.44 186 ILE A N 1
ATOM 1487 C CA . ILE A 1 186 ? 13.445 17.375 -4.691 1 98.44 186 ILE A CA 1
ATOM 1488 C C . ILE A 1 186 ? 14.125 18.656 -5.188 1 98.44 186 ILE A C 1
ATOM 1490 O O . ILE A 1 186 ? 13.602 19.75 -5.004 1 98.44 186 ILE A O 1
ATOM 1494 N N . LEU A 1 187 ? 15.266 18.484 -5.824 1 97.81 187 LEU A N 1
ATOM 1495 C CA . LEU A 1 187 ? 15.984 19.625 -6.383 1 97.81 187 LEU A CA 1
ATOM 1496 C C . LEU A 1 187 ? 15.117 20.359 -7.406 1 97.81 187 LEU A C 1
ATOM 1498 O O . LEU A 1 187 ? 15.062 21.594 -7.41 1 97.81 187 LEU A O 1
ATOM 1502 N N . ASN A 1 188 ? 14.422 19.594 -8.172 1 98.25 188 ASN A N 1
ATOM 1503 C CA . ASN A 1 188 ? 13.617 20.141 -9.266 1 98.25 188 ASN A CA 1
ATOM 1504 C C . ASN A 1 188 ? 12.445 20.969 -8.734 1 98.25 188 ASN A C 1
ATOM 1506 O O . ASN A 1 188 ? 11.914 21.812 -9.453 1 98.25 188 ASN A O 1
ATOM 1510 N N . ILE A 1 189 ? 12.07 20.766 -7.531 1 98.06 189 ILE A N 1
ATOM 1511 C CA . ILE A 1 189 ? 10.93 21.516 -7.012 1 98.06 189 ILE A CA 1
ATOM 1512 C C . ILE A 1 189 ? 11.406 22.562 -6.008 1 98.06 189 ILE A C 1
ATOM 1514 O O . ILE A 1 189 ? 10.594 23.156 -5.301 1 98.06 189 ILE A O 1
ATOM 1518 N N . GLY A 1 190 ? 12.68 22.672 -5.898 1 97.12 190 GLY A N 1
ATOM 1519 C CA . GLY A 1 190 ? 13.227 23.797 -5.16 1 97.12 190 GLY A CA 1
ATOM 1520 C C . GLY A 1 190 ? 13.648 23.438 -3.748 1 97.12 190 GLY A C 1
ATOM 1521 O O . GLY A 1 190 ? 13.906 24.312 -2.928 1 97.12 190 GLY A O 1
ATOM 1522 N N . GLY A 1 191 ? 13.664 22.125 -3.467 1 97.56 191 GLY A N 1
ATOM 1523 C CA . GLY A 1 191 ? 14.141 21.672 -2.17 1 97.56 191 GLY A CA 1
ATOM 1524 C C . GLY A 1 191 ? 15.625 21.375 -2.15 1 97.56 191 GLY A C 1
ATOM 1525 O O . GLY A 1 191 ? 16.359 21.766 -3.064 1 97.56 191 GLY A O 1
ATOM 1526 N N . TYR A 1 192 ? 16.078 20.766 -1.057 1 97.38 192 TYR A N 1
ATOM 1527 C CA . TYR A 1 192 ? 17.469 20.375 -0.872 1 97.38 192 TYR A CA 1
ATOM 1528 C C . TYR A 1 192 ? 17.609 18.859 -0.812 1 97.38 192 TYR A C 1
ATOM 1530 O O . TYR A 1 192 ? 16.766 18.188 -0.21 1 97.38 192 TYR A O 1
ATOM 1538 N N . GLY A 1 193 ? 18.562 18.344 -1.437 1 97.44 193 GLY A N 1
ATOM 1539 C CA . GLY A 1 193 ? 18.797 16.906 -1.467 1 97.44 193 GLY A CA 1
ATOM 1540 C C . GLY A 1 193 ? 20.172 16.516 -0.977 1 97.44 193 GLY A C 1
ATOM 1541 O O . GLY A 1 193 ? 21.172 17.109 -1.372 1 97.44 193 GLY A O 1
ATOM 1542 N N . ILE A 1 194 ? 20.234 15.555 -0.124 1 97.31 194 ILE A N 1
ATOM 1543 C CA . ILE A 1 194 ? 21.484 14.93 0.294 1 97.31 194 ILE A CA 1
ATOM 1544 C C . ILE A 1 194 ? 21.5 13.461 -0.121 1 97.31 194 ILE A C 1
ATOM 1546 O O . ILE A 1 194 ? 20.562 12.719 0.192 1 97.31 194 ILE A O 1
ATOM 1550 N N . HIS A 1 195 ? 22.469 13.117 -0.8 1 97.94 195 HIS A N 1
ATOM 1551 C CA . HIS A 1 195 ? 22.656 11.727 -1.194 1 97.94 195 HIS A CA 1
ATOM 1552 C C . HIS A 1 195 ? 23.625 11.016 -0.255 1 97.94 195 HIS A C 1
ATOM 1554 O O . HIS A 1 195 ? 24.75 11.492 -0.036 1 97.94 195 HIS A O 1
ATOM 1560 N N . VAL A 1 196 ? 23.219 9.969 0.361 1 97.38 196 VAL A N 1
ATOM 1561 C CA . VAL A 1 196 ? 24.078 9.047 1.103 1 97.38 196 VAL A CA 1
ATOM 1562 C C . VAL A 1 196 ? 24.078 7.68 0.418 1 97.38 196 VAL A C 1
ATOM 1564 O O . VAL A 1 196 ? 23.094 6.945 0.479 1 97.38 196 VAL A O 1
ATOM 1567 N N . PRO A 1 197 ? 25.141 7.348 -0.19 1 95.19 197 PRO A N 1
ATOM 1568 C CA . PRO A 1 197 ? 25.141 6.121 -0.993 1 95.19 197 PRO A CA 1
ATOM 1569 C C . PRO A 1 197 ? 25.031 4.859 -0.144 1 95.19 197 PRO A C 1
ATOM 1571 O O . PRO A 1 197 ? 25.438 4.852 1.02 1 95.19 197 PRO A O 1
ATOM 1574 N N . TYR A 1 198 ? 24.438 3.854 -0.667 1 94.44 198 TYR A N 1
ATOM 1575 C CA . TYR A 1 198 ? 24.422 2.482 -0.171 1 94.44 198 TYR A CA 1
ATOM 1576 C C . TYR A 1 198 ? 25.219 1.558 -1.079 1 94.44 198 TYR A C 1
ATOM 1578 O O . TYR A 1 198 ? 25.422 1.858 -2.258 1 94.44 198 TYR A O 1
ATOM 1586 N N . HIS A 1 199 ? 25.812 0.514 -0.568 1 90.62 199 HIS A N 1
ATOM 1587 C CA . HIS A 1 199 ? 26.766 -0.3 -1.318 1 90.62 199 HIS A CA 1
ATOM 1588 C C . HIS A 1 199 ? 26.078 -1 -2.49 1 90.62 199 HIS A C 1
ATOM 1590 O O . HIS A 1 199 ? 26.75 -1.383 -3.459 1 90.62 199 HIS A O 1
ATOM 1596 N N . THR A 1 200 ? 24.766 -1.186 -2.406 1 86.19 200 THR A N 1
ATOM 1597 C CA . THR A 1 200 ? 24 -1.736 -3.521 1 86.19 200 THR A CA 1
ATOM 1598 C C . THR A 1 200 ? 22.766 -0.899 -3.791 1 86.19 200 THR A C 1
ATOM 1600 O O . THR A 1 200 ? 22.141 -0.369 -2.859 1 86.19 200 THR A O 1
ATOM 1603 N N . THR A 1 201 ? 22.469 -0.701 -5.098 1 84.5 201 THR A N 1
ATOM 1604 C CA . THR A 1 201 ? 21.312 0.061 -5.535 1 84.5 201 THR A CA 1
ATOM 1605 C C . THR A 1 201 ? 20.516 -0.719 -6.574 1 84.5 201 THR A C 1
ATOM 1607 O O . THR A 1 201 ? 21.094 -1.338 -7.473 1 84.5 201 THR A O 1
ATOM 1610 N N . TRP A 1 202 ? 19.234 -0.685 -6.414 1 87.69 202 TRP A N 1
ATOM 1611 C CA . TRP A 1 202 ? 18.359 -1.322 -7.387 1 87.69 202 TRP A CA 1
ATOM 1612 C C . TRP A 1 202 ? 18.594 -0.765 -8.789 1 87.69 202 TRP A C 1
ATOM 1614 O O . TRP A 1 202 ? 18.734 0.448 -8.961 1 87.69 202 TRP A O 1
ATOM 1624 N N . GLU A 1 203 ? 18.609 -1.679 -9.766 1 85.62 203 GLU A N 1
ATOM 1625 C CA . GLU A 1 203 ? 18.953 -1.313 -11.133 1 85.62 203 GLU A CA 1
ATOM 1626 C C . GLU A 1 203 ? 18.031 -0.219 -11.664 1 85.62 203 GLU A C 1
ATOM 1628 O O . GLU A 1 203 ? 18.484 0.685 -12.375 1 85.62 203 GLU A O 1
ATOM 1633 N N . TYR A 1 204 ? 16.797 -0.252 -11.32 1 87.38 204 TYR A N 1
ATOM 1634 C CA . TYR A 1 204 ? 15.797 0.697 -11.781 1 87.38 204 TYR A CA 1
ATOM 1635 C C . TYR A 1 204 ? 16.078 2.094 -11.242 1 87.38 204 TYR A C 1
ATOM 1637 O O . TYR A 1 204 ? 15.602 3.088 -11.797 1 87.38 204 TYR A O 1
ATOM 1645 N N . GLU A 1 205 ? 16.859 2.205 -10.148 1 88.62 205 GLU A N 1
ATOM 1646 C CA . GLU A 1 205 ? 17.094 3.467 -9.453 1 88.62 205 GLU A CA 1
ATOM 1647 C C . GLU A 1 205 ? 18.391 4.121 -9.906 1 88.62 205 GLU A C 1
ATOM 1649 O O . GLU A 1 205 ? 18.703 5.246 -9.508 1 88.62 205 GLU A O 1
ATOM 1654 N N . LYS A 1 206 ? 19.172 3.51 -10.742 1 87.62 206 LYS A N 1
ATOM 1655 C CA . LYS A 1 206 ? 20.469 4.031 -11.18 1 87.62 206 LYS A CA 1
ATOM 1656 C C . LYS A 1 206 ? 20.297 5.102 -12.25 1 87.62 206 LYS A C 1
ATOM 1658 O O . LYS A 1 206 ? 19.375 5.023 -13.078 1 87.62 206 LYS A O 1
ATOM 1663 N N . ILE A 1 207 ? 21.141 6.086 -12.125 1 86 207 ILE A N 1
ATOM 1664 C CA . ILE A 1 207 ? 21.203 7.102 -13.172 1 86 207 ILE A CA 1
ATOM 1665 C C . ILE A 1 207 ? 22.594 7.086 -13.805 1 86 207 ILE A C 1
ATOM 1667 O O . ILE A 1 207 ? 23.562 6.613 -13.203 1 86 207 ILE A O 1
ATOM 1671 N N . ASP A 1 208 ? 22.688 7.684 -14.938 1 88.38 208 ASP A N 1
ATOM 1672 C CA . ASP A 1 208 ? 23.938 7.586 -15.688 1 88.38 208 ASP A CA 1
ATOM 1673 C C . ASP A 1 208 ? 24.609 8.945 -15.812 1 88.38 208 ASP A C 1
ATOM 1675 O O . ASP A 1 208 ? 25.484 9.141 -16.672 1 88.38 208 ASP A O 1
ATOM 1679 N N . PHE A 1 209 ? 24.188 9.984 -15.07 1 87.12 209 PHE A N 1
ATOM 1680 C CA . PHE A 1 209 ? 24.781 11.305 -15.141 1 87.12 209 PHE A CA 1
ATOM 1681 C C . PHE A 1 209 ? 25.078 11.844 -13.75 1 87.12 209 PHE A C 1
ATOM 1683 O O . PHE A 1 209 ? 24.594 11.312 -12.758 1 87.12 209 PHE A O 1
ATOM 1690 N N . LYS A 1 210 ? 25.953 12.844 -13.781 1 89.44 210 LYS A N 1
ATOM 1691 C CA . LYS A 1 210 ? 26.297 13.484 -12.516 1 89.44 210 LYS A CA 1
ATOM 1692 C C . LYS A 1 210 ? 25.344 14.633 -12.188 1 89.44 210 LYS A C 1
ATOM 1694 O O . LYS A 1 210 ? 24.969 15.398 -13.078 1 89.44 210 LYS A O 1
ATOM 1699 N N . ILE A 1 211 ? 25 14.719 -10.914 1 91 211 ILE A N 1
ATOM 1700 C CA . ILE A 1 211 ? 24.125 15.812 -10.484 1 91 211 ILE A CA 1
ATOM 1701 C C . ILE A 1 211 ? 24.984 16.984 -10 1 91 211 ILE A C 1
ATOM 1703 O O . ILE A 1 211 ? 25.844 16.828 -9.133 1 91 211 ILE A O 1
ATOM 1707 N N . GLU A 1 212 ? 24.812 18.047 -10.555 1 92.69 212 GLU A N 1
ATOM 1708 C CA . GLU A 1 212 ? 25.375 19.328 -10.117 1 92.69 212 GLU A CA 1
ATOM 1709 C C . GLU A 1 212 ? 24.297 20.359 -9.844 1 92.69 212 GLU A C 1
ATOM 1711 O O . GLU A 1 212 ? 23.594 20.797 -10.766 1 92.69 212 GLU A O 1
ATOM 1716 N N . HIS A 1 213 ? 24.188 20.656 -8.688 1 93.31 213 HIS A N 1
ATOM 1717 C CA . HIS A 1 213 ? 23.156 21.578 -8.242 1 93.31 213 HIS A CA 1
ATOM 1718 C C . HIS A 1 213 ? 23.547 22.266 -6.934 1 93.31 213 HIS A C 1
ATOM 1720 O O . HIS A 1 213 ? 24.141 21.641 -6.055 1 93.31 213 HIS A O 1
ATOM 1726 N N . GLU A 1 214 ? 23.219 23.484 -6.727 1 93.69 214 GLU A N 1
ATOM 1727 C CA . GLU A 1 214 ? 23.625 24.266 -5.562 1 93.69 214 GLU A CA 1
ATOM 1728 C C . GLU A 1 214 ? 23 23.719 -4.281 1 93.69 214 GLU A C 1
ATOM 1730 O O . GLU A 1 214 ? 23.594 23.828 -3.203 1 93.69 214 GLU A O 1
ATOM 1735 N N . ASN A 1 215 ? 21.828 23.125 -4.414 1 95.69 215 ASN A N 1
ATOM 1736 C CA . ASN A 1 215 ? 21.109 22.609 -3.258 1 95.69 215 ASN A CA 1
ATOM 1737 C C . ASN A 1 215 ? 21.391 21.125 -3.037 1 95.69 215 ASN A C 1
ATOM 1739 O O . ASN A 1 215 ? 20.688 20.453 -2.285 1 95.69 215 ASN A O 1
ATOM 1743 N N . PHE A 1 216 ? 22.344 20.562 -3.75 1 96.44 216 PHE A N 1
ATOM 1744 C CA . PHE A 1 216 ? 22.672 19.141 -3.691 1 96.44 216 PHE A CA 1
ATOM 1745 C C . PHE A 1 216 ? 23.969 18.922 -2.951 1 96.44 216 PHE A C 1
ATOM 1747 O O . PHE A 1 216 ? 24.969 19.609 -3.195 1 96.44 216 PHE A O 1
ATOM 1754 N N . ILE A 1 217 ? 24.031 17.906 -2.068 1 95.69 217 ILE A N 1
ATOM 1755 C CA . ILE A 1 217 ? 25.25 17.484 -1.395 1 95.69 217 ILE A CA 1
ATOM 1756 C C . ILE A 1 217 ? 25.359 15.961 -1.413 1 95.69 217 ILE A C 1
ATOM 1758 O O . ILE A 1 217 ? 24.375 15.266 -1.166 1 95.69 217 ILE A O 1
ATOM 1762 N N . ALA A 1 218 ? 26.391 15.453 -1.726 1 95.62 218 ALA A N 1
ATOM 1763 C CA . ALA A 1 218 ? 26.703 14.031 -1.617 1 95.62 218 ALA A CA 1
ATOM 1764 C C . ALA A 1 218 ? 27.578 13.742 -0.406 1 95.62 218 ALA A C 1
ATOM 1766 O O . ALA A 1 218 ? 28.625 14.383 -0.225 1 95.62 218 ALA A O 1
ATOM 1767 N N . LEU A 1 219 ? 27.156 12.859 0.388 1 96 219 LEU A N 1
ATOM 1768 C CA . LEU A 1 219 ? 27.922 12.445 1.559 1 96 219 LEU A CA 1
ATOM 1769 C C . LEU A 1 219 ? 28.359 11 1.43 1 96 219 LEU A C 1
ATOM 1771 O O . LEU A 1 219 ? 27.734 10.211 0.723 1 96 219 LEU A O 1
ATOM 1775 N N . LYS A 1 220 ? 29.438 10.68 2.145 1 94.81 220 LYS A N 1
ATOM 1776 C CA . LYS A 1 220 ? 29.906 9.297 2.162 1 94.81 220 LYS A CA 1
ATOM 1777 C C . LYS A 1 220 ? 29.203 8.484 3.238 1 94.81 220 LYS A C 1
ATOM 1779 O O . LYS A 1 220 ? 28.953 7.293 3.061 1 94.81 220 LYS A O 1
ATOM 1784 N N . ASN A 1 221 ? 28.969 9.242 4.301 1 95.19 221 ASN A N 1
ATOM 1785 C CA . ASN A 1 221 ? 28.312 8.633 5.453 1 95.19 221 ASN A CA 1
ATOM 1786 C C . ASN A 1 221 ? 27.219 9.531 6.023 1 95.19 221 ASN A C 1
ATOM 1788 O O . ASN A 1 221 ? 27.359 10.758 6.027 1 95.19 221 ASN A O 1
ATOM 1792 N N . ILE A 1 222 ? 26.172 8.898 6.598 1 96.5 222 ILE A N 1
ATOM 1793 C CA . ILE A 1 222 ? 25.031 9.648 7.102 1 96.5 222 ILE A CA 1
ATOM 1794 C C . ILE A 1 222 ? 25.484 10.555 8.25 1 96.5 222 ILE A C 1
ATOM 1796 O O . ILE A 1 222 ? 24.922 11.641 8.445 1 96.5 222 ILE A O 1
ATOM 1800 N N . LYS A 1 223 ? 26.469 10.172 8.969 1 94.81 223 LYS A N 1
ATOM 1801 C CA . LYS A 1 223 ? 26.953 10.945 10.117 1 94.81 223 LYS A CA 1
ATOM 1802 C C . LYS A 1 223 ? 27.516 12.289 9.68 1 94.81 223 LYS A C 1
ATOM 1804 O O . LYS A 1 223 ? 27.531 13.25 10.453 1 94.81 223 LYS A O 1
ATOM 1809 N N . ASP A 1 224 ? 27.969 12.391 8.461 1 94.62 224 ASP A N 1
ATOM 1810 C CA . ASP A 1 224 ? 28.594 13.602 7.945 1 94.62 224 ASP A CA 1
ATOM 1811 C C . ASP A 1 224 ? 27.578 14.734 7.82 1 94.62 224 ASP A C 1
ATOM 1813 O O . ASP A 1 224 ? 27.953 15.891 7.637 1 94.62 224 ASP A O 1
ATOM 1817 N N . ILE A 1 225 ? 26.312 14.375 7.957 1 92 225 ILE A N 1
ATOM 1818 C CA . ILE A 1 225 ? 25.266 15.391 7.883 1 92 225 ILE A CA 1
ATOM 1819 C C . ILE A 1 225 ? 25.469 16.422 8.992 1 92 225 ILE A C 1
ATOM 1821 O O . ILE A 1 225 ? 25.062 17.578 8.852 1 92 225 ILE A O 1
ATOM 1825 N N . MET A 1 226 ? 26.062 16.016 10.055 1 88.38 226 MET A N 1
ATOM 1826 C CA . MET A 1 226 ? 26.266 16.875 11.211 1 88.38 226 MET A CA 1
ATOM 1827 C C . MET A 1 226 ? 27.172 18.047 10.852 1 88.38 226 MET A C 1
ATOM 1829 O O . MET A 1 226 ? 27.094 19.125 11.469 1 88.38 226 MET A O 1
ATOM 1833 N N . SER A 1 227 ? 27.938 17.844 9.867 1 87.81 227 SER A N 1
ATOM 1834 C CA . SER A 1 227 ? 28.859 18.891 9.445 1 87.81 227 SER A CA 1
ATOM 1835 C C . SER A 1 227 ? 28.172 19.875 8.492 1 87.81 227 SER A C 1
ATOM 1837 O O . SER A 1 227 ? 28.672 20.984 8.273 1 87.81 227 SER A O 1
ATOM 1839 N N . ILE A 1 228 ? 27.125 19.453 7.969 1 87.62 228 ILE A N 1
ATOM 1840 C CA . ILE A 1 228 ? 26.406 20.234 6.965 1 87.62 228 ILE A CA 1
ATOM 1841 C C . ILE A 1 228 ? 25.312 21.078 7.633 1 87.62 228 ILE A C 1
ATOM 1843 O O . ILE A 1 228 ? 25.078 22.219 7.254 1 87.62 228 ILE A O 1
ATOM 1847 N N . LEU A 1 229 ? 24.688 20.422 8.547 1 86.38 229 LEU A N 1
ATOM 1848 C CA . LEU A 1 229 ? 23.578 21.078 9.219 1 86.38 229 LEU A CA 1
ATOM 1849 C C . LEU A 1 229 ? 24.047 21.812 10.477 1 86.38 229 LEU A C 1
ATOM 1851 O O . LEU A 1 229 ? 25 21.375 11.125 1 86.38 229 LEU A O 1
ATOM 1855 N N . LYS A 1 230 ? 23.562 23.125 10.531 1 69.31 230 LYS A N 1
ATOM 1856 C CA . LYS A 1 230 ? 23.938 23.906 11.711 1 69.31 230 LYS A CA 1
ATOM 1857 C C . LYS A 1 230 ? 23.547 23.172 13 1 69.31 230 LYS A C 1
ATOM 1859 O O . LYS A 1 230 ? 22.375 22.984 13.281 1 69.31 230 LYS A O 1
ATOM 1864 N N . THR A 1 231 ? 24.375 22.078 13.344 1 55.19 231 THR A N 1
ATOM 1865 C CA . THR A 1 231 ? 24.047 21.359 14.57 1 55.19 231 THR A CA 1
ATOM 1866 C C . THR A 1 231 ? 24.828 21.922 15.75 1 55.19 231 THR A C 1
ATOM 1868 O O . THR A 1 231 ? 25.922 22.469 15.57 1 55.19 231 THR A O 1
ATOM 1871 N N . MET B 1 1 ? -30.234 13.883 17.172 1 44.66 1 MET B N 1
ATOM 1872 C CA . MET B 1 1 ? -28.844 13.906 17.594 1 44.66 1 MET B CA 1
ATOM 1873 C C . MET B 1 1 ? -28.203 15.266 17.297 1 44.66 1 MET B C 1
ATOM 1875 O O . MET B 1 1 ? -28.328 15.781 16.188 1 44.66 1 MET B O 1
ATOM 1879 N N . THR B 1 2 ? -28.219 16.094 18.219 1 57.44 2 THR B N 1
ATOM 1880 C CA . THR B 1 2 ? -27.625 17.422 18.062 1 57.44 2 THR B CA 1
ATOM 1881 C C . THR B 1 2 ? -26.156 17.312 17.703 1 57.44 2 THR B C 1
ATOM 1883 O O . THR B 1 2 ? -25.281 17.375 18.578 1 57.44 2 THR B O 1
ATOM 1886 N N . PHE B 1 3 ? -25.75 16.359 16.672 1 72.81 3 PHE B N 1
ATOM 1887 C CA . PHE B 1 3 ? -24.344 16.094 16.344 1 72.81 3 PHE B CA 1
ATOM 1888 C C . PHE B 1 3 ? -23.906 16.953 15.148 1 72.81 3 PHE B C 1
ATOM 1890 O O . PHE B 1 3 ? -24.641 17.078 14.172 1 72.81 3 PHE B O 1
ATOM 1897 N N . SER B 1 4 ? -23 17.812 15.414 1 80.31 4 SER B N 1
ATOM 1898 C CA . SER B 1 4 ? -22.422 18.609 14.352 1 80.31 4 SER B CA 1
ATOM 1899 C C . SER B 1 4 ? -20.938 18.297 14.18 1 80.31 4 SER B C 1
ATOM 1901 O O . SER B 1 4 ? -20.078 18.969 14.766 1 80.31 4 SER B O 1
ATOM 1903 N N . PRO B 1 5 ? -20.688 17.25 13.336 1 89.81 5 PRO B N 1
ATOM 1904 C CA . PRO B 1 5 ? -19.266 16.969 13.117 1 89.81 5 PRO B CA 1
ATOM 1905 C C . PRO B 1 5 ? -18.547 18.078 12.359 1 89.81 5 PRO B C 1
ATOM 1907 O O . PRO B 1 5 ? -19.188 18.859 11.648 1 89.81 5 PRO B O 1
ATOM 1910 N N . LYS B 1 6 ? -17.281 18.203 12.594 1 93.88 6 LYS B N 1
ATOM 1911 C CA . LYS B 1 6 ? -16.453 19.141 11.828 1 93.88 6 LYS B CA 1
ATOM 1912 C C . LYS B 1 6 ? -15.844 18.453 10.609 1 93.88 6 LYS B C 1
ATOM 1914 O O . LYS B 1 6 ? -15.656 19.078 9.562 1 93.88 6 LYS B O 1
ATOM 1919 N N . THR B 1 7 ? -15.539 17.188 10.75 1 97.19 7 THR B N 1
ATOM 1920 C CA . THR B 1 7 ? -14.93 16.406 9.688 1 97.19 7 THR B CA 1
ATOM 1921 C C . THR B 1 7 ? -15.758 15.156 9.398 1 97.19 7 THR B C 1
ATOM 1923 O O . THR B 1 7 ? -16.188 14.461 10.32 1 97.19 7 THR B O 1
ATOM 1926 N N . ILE B 1 8 ? -16.031 14.93 8.109 1 97.38 8 ILE B N 1
ATOM 1927 C CA . ILE B 1 8 ? -16.734 13.734 7.656 1 97.38 8 ILE B CA 1
ATOM 1928 C C . ILE B 1 8 ? -15.812 12.883 6.793 1 97.38 8 ILE B C 1
ATOM 1930 O O . ILE B 1 8 ? -15.242 13.375 5.812 1 97.38 8 ILE B O 1
ATOM 1934 N N . ALA B 1 9 ? -15.609 11.688 7.195 1 98.5 9 ALA B N 1
ATOM 1935 C CA . ALA B 1 9 ? -14.875 10.734 6.371 1 98.5 9 ALA B CA 1
ATOM 1936 C C . ALA B 1 9 ? -15.82 9.758 5.68 1 98.5 9 ALA B C 1
ATOM 1938 O O . ALA B 1 9 ? -16.797 9.305 6.281 1 98.5 9 ALA B O 1
ATOM 1939 N N . PHE B 1 10 ? -15.562 9.531 4.438 1 98.69 10 PHE B N 1
ATOM 1940 C CA . PHE B 1 10 ? -16.266 8.523 3.664 1 98.69 10 PHE B CA 1
ATOM 1941 C C . PHE B 1 10 ? -15.375 7.324 3.385 1 98.69 10 PHE B C 1
ATOM 1943 O O . PHE B 1 10 ? -14.219 7.488 2.977 1 98.69 10 PHE B O 1
ATOM 1950 N N . ASP B 1 11 ? -15.914 6.148 3.65 1 98.62 11 ASP B N 1
ATOM 1951 C CA . ASP B 1 11 ? -15.328 4.984 2.986 1 98.62 11 ASP B CA 1
ATOM 1952 C C . ASP B 1 11 ? -15.414 5.125 1.467 1 98.62 11 ASP B C 1
ATOM 1954 O O . ASP B 1 11 ? -16.234 5.887 0.952 1 98.62 11 ASP B O 1
ATOM 1958 N N . ALA B 1 12 ? -14.5 4.391 0.799 1 98.25 12 ALA B N 1
ATOM 1959 C CA . ALA B 1 12 ? -14.477 4.516 -0.656 1 98.25 12 ALA B CA 1
ATOM 1960 C C . ALA B 1 12 ? -15.219 3.359 -1.318 1 98.25 12 ALA B C 1
ATOM 1962 O O . ALA B 1 12 ? -16.391 3.494 -1.696 1 98.25 12 ALA B O 1
ATOM 1963 N N . ASP B 1 13 ? -14.688 2.168 -1.288 1 98.06 13 ASP B N 1
ATOM 1964 C CA . ASP B 1 13 ? -15.203 0.985 -1.971 1 98.06 13 ASP B CA 1
ATOM 1965 C C . ASP B 1 13 ? -16.578 0.591 -1.425 1 98.06 13 ASP B C 1
ATOM 1967 O O . ASP B 1 13 ? -16.719 0.292 -0.237 1 98.06 13 ASP B O 1
ATOM 1971 N N . ASP B 1 14 ? -17.578 0.627 -2.326 1 98.06 14 ASP B N 1
ATOM 1972 C CA . ASP B 1 14 ? -18.953 0.204 -2.049 1 98.06 14 ASP B CA 1
ATOM 1973 C C . ASP B 1 14 ? -19.672 1.217 -1.16 1 98.06 14 ASP B C 1
ATOM 1975 O O . ASP B 1 14 ? -20.703 0.908 -0.571 1 98.06 14 ASP B O 1
ATOM 1979 N N . THR B 1 15 ? -19.031 2.393 -0.968 1 98.44 15 THR B N 1
ATOM 1980 C CA . THR B 1 15 ? -19.672 3.545 -0.342 1 98.44 15 THR B CA 1
ATOM 1981 C C . THR B 1 15 ? -19.766 4.707 -1.326 1 98.44 15 THR B C 1
ATOM 1983 O O . THR B 1 15 ? -20.844 5.289 -1.495 1 98.44 15 THR B O 1
ATOM 1986 N N . LEU B 1 16 ? -18.734 4.98 -2.053 1 98.62 16 LEU B N 1
ATOM 1987 C CA . LEU B 1 16 ? -18.719 6.051 -3.045 1 98.62 16 LEU B CA 1
ATOM 1988 C C . LEU B 1 16 ? -18.828 5.484 -4.457 1 98.62 16 LEU B C 1
ATOM 1990 O O . LEU B 1 16 ? -19.422 6.109 -5.336 1 98.62 16 LEU B O 1
ATOM 1994 N N . TRP B 1 17 ? -18.203 4.336 -4.746 1 98.62 17 TRP B N 1
ATOM 1995 C CA . TRP B 1 17 ? -18.234 3.67 -6.047 1 98.62 17 TRP B CA 1
ATOM 1996 C C . TRP B 1 17 ? -18.312 2.156 -5.879 1 98.62 17 TRP B C 1
ATOM 1998 O O . TRP B 1 17 ? -18.031 1.632 -4.797 1 98.62 17 TRP B O 1
ATOM 2008 N N . HIS B 1 18 ? -18.719 1.424 -6.938 1 98.12 18 HIS B N 1
ATOM 2009 C CA . HIS B 1 18 ? -18.812 -0.031 -6.953 1 98.12 18 HIS B CA 1
ATOM 2010 C C . HIS B 1 18 ? -17.438 -0.674 -6.848 1 98.12 18 HIS B C 1
ATOM 2012 O O . HIS B 1 18 ? -16.484 -0.231 -7.5 1 98.12 18 HIS B O 1
ATOM 2018 N N . ASN B 1 19 ? -17.328 -1.714 -5.992 1 97.88 19 ASN B N 1
ATOM 2019 C CA . ASN B 1 19 ? -16.062 -2.447 -5.871 1 97.88 19 ASN B CA 1
ATOM 2020 C C . ASN B 1 19 ? -16.297 -3.947 -5.734 1 97.88 19 ASN B C 1
ATOM 2022 O O . ASN B 1 19 ? -15.797 -4.738 -6.531 1 97.88 19 ASN B O 1
ATOM 2026 N N . GLU B 1 20 ? -17.094 -4.422 -4.766 1 97.12 20 GLU B N 1
ATOM 2027 C CA . GLU B 1 20 ? -17.266 -5.828 -4.422 1 97.12 20 GLU B CA 1
ATOM 2028 C C . GLU B 1 20 ? -17.812 -6.621 -5.613 1 97.12 20 GLU B C 1
ATOM 2030 O O . GLU B 1 20 ? -17.422 -7.773 -5.816 1 97.12 20 GLU B O 1
ATOM 2035 N N . PRO B 1 21 ? -18.734 -6.059 -6.43 1 97.38 21 PRO B N 1
ATOM 2036 C CA . PRO B 1 21 ? -19.203 -6.801 -7.602 1 97.38 21 PRO B CA 1
ATOM 2037 C C . PRO B 1 21 ? -18.062 -7.211 -8.531 1 97.38 21 PRO B C 1
ATOM 2039 O O . PRO B 1 21 ? -18.125 -8.266 -9.172 1 97.38 21 PRO B O 1
ATOM 2042 N N . TYR B 1 22 ? -17.031 -6.363 -8.648 1 98.19 22 TYR B N 1
ATOM 2043 C CA . TYR B 1 22 ? -15.883 -6.715 -9.477 1 98.19 22 TYR B CA 1
ATOM 2044 C C . TYR B 1 22 ? -15.094 -7.867 -8.859 1 98.19 22 TYR B C 1
ATOM 2046 O O . TYR B 1 22 ? -14.586 -8.734 -9.578 1 98.19 22 TYR B O 1
ATOM 2054 N N . PHE B 1 23 ? -14.969 -7.91 -7.531 1 98.12 23 PHE B N 1
ATOM 2055 C CA . PHE B 1 23 ? -14.352 -9.039 -6.852 1 98.12 23 PHE B CA 1
ATOM 2056 C C . PHE B 1 23 ? -15.18 -10.305 -7.051 1 98.12 23 PHE B C 1
ATOM 2058 O O . PHE B 1 23 ? -14.633 -11.391 -7.25 1 98.12 23 PHE B O 1
ATOM 2065 N N . ASP B 1 24 ? -16.469 -10.133 -6.941 1 97.75 24 ASP B N 1
ATOM 2066 C CA . ASP B 1 24 ? -17.359 -11.258 -7.176 1 97.75 24 ASP B CA 1
ATOM 2067 C C . ASP B 1 24 ? -17.156 -11.844 -8.57 1 97.75 24 ASP B C 1
ATOM 2069 O O . ASP B 1 24 ? -17.109 -13.062 -8.742 1 97.75 24 ASP B O 1
ATOM 2073 N N . GLU B 1 25 ? -17.094 -10.992 -9.539 1 98.12 25 GLU B N 1
ATOM 2074 C CA . GLU B 1 25 ? -16.859 -11.438 -10.906 1 98.12 25 GLU B CA 1
ATOM 2075 C C . GLU B 1 25 ? -15.523 -12.188 -11.016 1 98.12 25 GLU B C 1
ATOM 2077 O O . GLU B 1 25 ? -15.438 -13.219 -11.688 1 98.12 25 GLU B O 1
ATOM 2082 N N . ALA B 1 26 ? -14.5 -11.633 -10.422 1 98.62 26 ALA B N 1
ATOM 2083 C CA . ALA B 1 26 ? -13.188 -12.273 -10.414 1 98.62 26 ALA B CA 1
ATOM 2084 C C . ALA B 1 26 ? -13.266 -13.664 -9.781 1 98.62 26 ALA B C 1
ATOM 2086 O O . ALA B 1 26 ? -12.703 -14.625 -10.305 1 98.62 26 ALA B O 1
ATOM 2087 N N . GLN B 1 27 ? -13.961 -13.758 -8.656 1 98.56 27 GLN B N 1
ATOM 2088 C CA . GLN B 1 27 ? -14.125 -15.031 -7.957 1 98.56 27 GLN B CA 1
ATOM 2089 C C . GLN B 1 27 ? -14.914 -16.031 -8.805 1 98.56 27 GLN B C 1
ATOM 2091 O O . GLN B 1 27 ? -14.625 -17.219 -8.789 1 98.56 27 GLN B O 1
ATOM 2096 N N . GLU B 1 28 ? -15.875 -15.523 -9.508 1 98.56 28 GLU B N 1
ATOM 2097 C CA . GLU B 1 28 ? -16.625 -16.391 -10.406 1 98.56 28 GLU B CA 1
ATOM 2098 C C . GLU B 1 28 ? -15.734 -16.969 -11.492 1 98.56 28 GLU B C 1
ATOM 2100 O O . GLU B 1 28 ? -15.82 -18.172 -11.797 1 98.56 28 GLU B O 1
ATOM 2105 N N . ARG B 1 29 ? -14.938 -16.141 -12.078 1 98.75 29 ARG B N 1
ATOM 2106 C CA . ARG B 1 29 ? -13.984 -16.625 -13.07 1 98.75 29 ARG B CA 1
ATOM 2107 C C . ARG B 1 29 ? -13.055 -17.672 -12.477 1 98.75 29 ARG B C 1
ATOM 2109 O O . ARG B 1 29 ? -12.734 -18.672 -13.133 1 98.75 29 ARG B O 1
ATOM 2116 N N . PHE B 1 30 ? -12.609 -17.453 -11.305 1 98.88 30 PHE B N 1
ATOM 2117 C CA . PHE B 1 30 ? -11.758 -18.406 -10.602 1 98.88 30 PHE B CA 1
ATOM 2118 C C . PHE B 1 30 ? -12.484 -19.734 -10.383 1 98.88 30 PHE B C 1
ATOM 2120 O O . PHE B 1 30 ? -11.914 -20.797 -10.617 1 98.88 30 PHE B O 1
ATOM 2127 N N . CYS B 1 31 ? -13.719 -19.672 -9.938 1 98.81 31 CYS B N 1
ATOM 2128 C CA . CYS B 1 31 ? -14.523 -20.875 -9.742 1 98.81 31 CYS B CA 1
ATOM 2129 C C . CYS B 1 31 ? -14.633 -21.672 -11.031 1 98.81 31 CYS B C 1
ATOM 2131 O O . CYS B 1 31 ? -14.555 -22.906 -11.016 1 98.81 31 CYS B O 1
ATOM 2133 N N . GLU B 1 32 ? -14.805 -20.953 -12.117 1 98.62 32 GLU B N 1
ATOM 2134 C CA . GLU B 1 32 ? -14.898 -21.625 -13.406 1 98.62 32 GLU B CA 1
ATOM 2135 C C . GLU B 1 32 ? -13.609 -22.375 -13.742 1 98.62 32 GLU B C 1
ATOM 2137 O O . GLU B 1 32 ? -13.648 -23.5 -14.25 1 98.62 32 GLU B O 1
ATOM 2142 N N . LEU B 1 33 ? -12.461 -21.797 -13.469 1 98.06 33 LEU B N 1
ATOM 2143 C CA . LEU B 1 33 ? -11.164 -22.391 -13.758 1 98.06 33 LEU B CA 1
ATOM 2144 C C . LEU B 1 33 ? -10.984 -23.688 -12.977 1 98.06 33 LEU B C 1
ATOM 2146 O O . LEU B 1 33 ? -10.312 -24.609 -13.445 1 98.06 33 LEU B O 1
ATOM 2150 N N . PHE B 1 34 ? -11.594 -23.781 -11.82 1 98.25 34 PHE B N 1
ATOM 2151 C CA . PHE B 1 34 ? -11.273 -24.906 -10.945 1 98.25 34 PHE B CA 1
ATOM 2152 C C . PHE B 1 34 ? -12.531 -25.719 -10.617 1 98.25 34 PHE B C 1
ATOM 2154 O O . PHE B 1 34 ? -12.586 -26.391 -9.594 1 98.25 34 PHE B O 1
ATOM 2161 N N . GLN B 1 35 ? -13.469 -25.594 -11.5 1 98 35 GLN B N 1
ATOM 2162 C CA . GLN B 1 35 ? -14.773 -26.219 -11.289 1 98 35 GLN B CA 1
ATOM 2163 C C . GLN B 1 35 ? -14.656 -27.734 -11.234 1 98 35 GLN B C 1
ATOM 2165 O O . GLN B 1 35 ? -15.492 -28.406 -10.625 1 98 35 GLN B O 1
ATOM 2170 N N . ASP B 1 36 ? -13.664 -28.359 -11.766 1 97.81 36 ASP B N 1
ATOM 2171 C CA . ASP B 1 36 ? -13.484 -29.812 -11.797 1 97.81 36 ASP B CA 1
ATOM 2172 C C . ASP B 1 36 ? -12.844 -30.312 -10.508 1 97.81 36 ASP B C 1
ATOM 2174 O O . ASP B 1 36 ? -12.789 -31.516 -10.258 1 97.81 36 ASP B O 1
ATOM 2178 N N . TYR B 1 37 ? -12.383 -29.438 -9.664 1 97.75 37 TYR B N 1
ATOM 2179 C CA . TYR B 1 37 ? -11.648 -29.828 -8.461 1 97.75 37 TYR B CA 1
ATOM 2180 C C . TYR B 1 37 ? -12.539 -29.734 -7.23 1 97.75 37 TYR B C 1
ATOM 2182 O O . TYR B 1 37 ? -12.32 -30.453 -6.25 1 97.75 37 TYR B O 1
ATOM 2190 N N . ALA B 1 38 ? -13.477 -28.844 -7.25 1 98 38 ALA B N 1
ATOM 2191 C CA . ALA B 1 38 ? -14.32 -28.609 -6.082 1 98 38 ALA B CA 1
ATOM 2192 C C . ALA B 1 38 ? -15.578 -27.828 -6.461 1 98 38 ALA B C 1
ATOM 2194 O O . ALA B 1 38 ? -15.664 -27.266 -7.559 1 98 38 ALA B O 1
ATOM 2195 N N . SER B 1 39 ? -16.594 -27.859 -5.516 1 98.31 39 SER B N 1
ATOM 2196 C CA . SER B 1 39 ? -17.781 -27.016 -5.703 1 98.31 39 SER B CA 1
ATOM 2197 C C . SER B 1 39 ? -17.438 -25.547 -5.578 1 98.31 39 SER B C 1
ATOM 2199 O O . SER B 1 39 ? -16.406 -25.188 -4.988 1 98.31 39 SER B O 1
ATOM 2201 N N . SER B 1 40 ? -18.266 -24.688 -6.152 1 98.31 40 SER B N 1
ATOM 2202 C CA . SER B 1 40 ? -18.062 -23.25 -6.047 1 98.31 40 SER B CA 1
ATOM 2203 C C . SER B 1 40 ? -17.984 -22.797 -4.586 1 98.31 40 SER B C 1
ATOM 2205 O O . SER B 1 40 ? -17.156 -21.953 -4.234 1 98.31 40 SER B O 1
ATOM 2207 N N . GLN B 1 41 ? -18.812 -23.344 -3.791 1 97.81 41 GLN B N 1
ATOM 2208 C CA . GLN B 1 41 ? -18.828 -23 -2.371 1 97.81 41 GLN B CA 1
ATOM 2209 C C . GLN B 1 41 ? -17.484 -23.328 -1.719 1 97.81 41 GLN B C 1
ATOM 2211 O O . GLN B 1 41 ? -16.938 -22.531 -0.958 1 97.81 41 GLN B O 1
ATOM 2216 N N . GLU B 1 42 ? -17 -24.484 -1.983 1 98.44 42 GLU B N 1
ATOM 2217 C CA . GLU B 1 42 ? -15.727 -24.922 -1.437 1 98.44 42 GLU B CA 1
ATOM 2218 C C . GLU B 1 42 ? -14.586 -24.047 -1.948 1 98.44 42 GLU B C 1
ATOM 2220 O O . GLU B 1 42 ? -13.672 -23.703 -1.195 1 98.44 42 GLU B O 1
ATOM 2225 N N . ILE B 1 43 ? -14.617 -23.734 -3.229 1 98.69 43 ILE B N 1
ATOM 2226 C CA . ILE B 1 43 ? -13.602 -22.891 -3.842 1 98.69 43 ILE B CA 1
ATOM 2227 C C . ILE B 1 43 ? -13.594 -21.516 -3.172 1 98.69 43 ILE B C 1
ATOM 2229 O O . ILE B 1 43 ? -12.539 -21.016 -2.766 1 98.69 43 ILE B O 1
ATOM 2233 N N . LEU B 1 44 ? -14.766 -20.906 -3.014 1 98.25 44 LEU B N 1
ATOM 2234 C CA . LEU B 1 44 ? -14.883 -19.578 -2.412 1 98.25 44 LEU B CA 1
ATOM 2235 C C . LEU B 1 44 ? -14.414 -19.594 -0.962 1 98.25 44 LEU B C 1
ATOM 2237 O O . LEU B 1 44 ? -13.75 -18.656 -0.512 1 98.25 44 LEU B O 1
ATOM 2241 N N . LEU B 1 45 ? -14.719 -20.625 -0.244 1 98.25 45 LEU B N 1
ATOM 2242 C CA . LEU B 1 45 ? -14.258 -20.766 1.133 1 98.25 45 LEU B CA 1
ATOM 2243 C C . LEU B 1 45 ? -12.742 -20.891 1.187 1 98.25 45 LEU B C 1
ATOM 2245 O O . LEU B 1 45 ? -12.102 -20.344 2.088 1 98.25 45 LEU B O 1
ATOM 2249 N N . THR B 1 46 ? -12.18 -21.672 0.261 1 98.69 46 THR B N 1
ATOM 2250 C CA . THR B 1 46 ? -10.734 -21.828 0.207 1 98.69 46 THR B CA 1
ATOM 2251 C C . THR B 1 46 ? -10.047 -20.484 -0.05 1 98.69 46 THR B C 1
ATOM 2253 O O . THR B 1 46 ? -9.039 -20.172 0.588 1 98.69 46 THR B O 1
ATOM 2256 N N . ILE B 1 47 ? -10.578 -19.719 -0.973 1 98.62 47 ILE B N 1
ATOM 2257 C CA . ILE B 1 47 ? -10.039 -18.391 -1.254 1 98.62 47 ILE B CA 1
ATOM 2258 C C . ILE B 1 47 ? -10.102 -17.531 0.007 1 98.62 47 ILE B C 1
ATOM 2260 O O . ILE B 1 47 ? -9.102 -16.922 0.4 1 98.62 47 ILE B O 1
ATOM 2264 N N . LEU B 1 48 ? -11.258 -17.453 0.645 1 98.19 48 LEU B N 1
ATOM 2265 C CA . LEU B 1 48 ? -11.453 -16.656 1.843 1 98.19 48 LEU B CA 1
ATOM 2266 C C . LEU B 1 48 ? -10.484 -17.062 2.943 1 98.19 48 LEU B C 1
ATOM 2268 O O . LEU B 1 48 ? -9.906 -16.203 3.619 1 98.19 48 LEU B O 1
ATOM 2272 N N . ASN B 1 49 ? -10.32 -18.375 3.113 1 98.5 49 ASN B N 1
ATOM 2273 C CA . ASN B 1 49 ? -9.406 -18.875 4.141 1 98.5 49 ASN B CA 1
ATOM 2274 C C . ASN B 1 49 ? -7.98 -18.391 3.91 1 98.5 49 ASN B C 1
ATOM 2276 O O . ASN B 1 49 ? -7.305 -17.969 4.852 1 98.5 49 ASN B O 1
ATOM 2280 N N . HIS B 1 50 ? -7.523 -18.406 2.711 1 98.69 50 HIS B N 1
ATOM 2281 C CA . HIS B 1 50 ? -6.176 -17.938 2.406 1 98.69 50 HIS B CA 1
ATOM 2282 C C . HIS B 1 50 ? -6.078 -16.422 2.559 1 98.69 50 HIS B C 1
ATOM 2284 O O . HIS B 1 50 ? -5.059 -15.914 3.029 1 98.69 50 HIS B O 1
ATOM 2290 N N . GLN B 1 51 ? -7.129 -15.656 2.127 1 97.94 51 GLN B N 1
ATOM 2291 C CA . GLN B 1 51 ? -7.137 -14.211 2.307 1 97.94 51 GLN B CA 1
ATOM 2292 C C . GLN B 1 51 ? -6.977 -13.836 3.777 1 97.94 51 GLN B C 1
ATOM 2294 O O . GLN B 1 51 ? -6.133 -13 4.125 1 97.94 51 GLN B O 1
ATOM 2299 N N . VAL B 1 52 ? -7.793 -14.469 4.59 1 97.5 52 VAL B N 1
ATOM 2300 C CA . VAL B 1 52 ? -7.809 -14.148 6.016 1 97.5 52 VAL B CA 1
ATOM 2301 C C . VAL B 1 52 ? -6.48 -14.555 6.652 1 97.5 52 VAL B C 1
ATOM 2303 O O . VAL B 1 52 ? -5.895 -13.781 7.414 1 97.5 52 VAL B O 1
ATOM 2306 N N . LYS B 1 53 ? -5.977 -15.727 6.348 1 98 53 LYS B N 1
ATOM 2307 C CA . LYS B 1 53 ? -4.711 -16.219 6.879 1 98 53 LYS B CA 1
ATOM 2308 C C . LYS B 1 53 ? -3.555 -15.297 6.516 1 98 53 LYS B C 1
ATOM 2310 O O . LYS B 1 53 ? -2.619 -15.125 7.297 1 98 53 LYS B O 1
ATOM 2315 N N . ASN B 1 54 ? -3.629 -14.664 5.367 1 97.94 54 ASN B N 1
ATOM 2316 C CA . ASN B 1 54 ? -2.514 -13.891 4.832 1 97.94 54 ASN B CA 1
ATOM 2317 C C . ASN B 1 54 ? -2.609 -12.422 5.23 1 97.94 54 ASN B C 1
ATOM 2319 O O . ASN B 1 54 ? -1.692 -11.641 4.969 1 97.94 54 ASN B O 1
ATOM 2323 N N . LEU B 1 55 ? -3.672 -11.977 5.875 1 96.88 55 LEU B N 1
ATOM 2324 C CA . LEU B 1 55 ? -3.893 -10.578 6.219 1 96.88 55 LEU B CA 1
ATOM 2325 C C . LEU B 1 55 ? -2.715 -10.016 7.012 1 96.88 55 LEU B C 1
ATOM 2327 O O . LEU B 1 55 ? -2.244 -8.914 6.734 1 96.88 55 LEU B O 1
ATOM 2331 N N . PRO B 1 56 ? -2.162 -10.797 8.008 1 96 56 PRO B N 1
ATOM 2332 C CA . PRO B 1 56 ? -1.053 -10.234 8.781 1 96 56 PRO B CA 1
ATOM 2333 C C . PRO B 1 56 ? 0.18 -9.945 7.922 1 96 56 PRO B C 1
ATOM 2335 O O . PRO B 1 56 ? 0.945 -9.023 8.227 1 96 56 PRO B O 1
ATOM 2338 N N . LEU B 1 57 ? 0.342 -10.641 6.828 1 96.56 57 LEU B N 1
ATOM 2339 C CA . LEU B 1 57 ? 1.538 -10.516 6.004 1 96.56 57 LEU B CA 1
ATOM 2340 C C . LEU B 1 57 ? 1.288 -9.586 4.82 1 96.56 57 LEU B C 1
ATOM 2342 O O . LEU B 1 57 ? 2.059 -8.656 4.586 1 96.56 57 LEU B O 1
ATOM 2346 N N . TYR B 1 58 ? 0.2 -9.812 4.094 1 97.31 58 TYR B N 1
ATOM 2347 C CA . TYR B 1 58 ? -0.051 -9.133 2.828 1 97.31 58 TYR B CA 1
ATOM 2348 C C . TYR B 1 58 ? -0.878 -7.871 3.047 1 97.31 58 TYR B C 1
ATOM 2350 O O . TYR B 1 58 ? -0.843 -6.949 2.229 1 97.31 58 TYR B O 1
ATOM 2358 N N . GLY B 1 59 ? -1.67 -7.879 4.117 1 97.12 59 GLY B N 1
ATOM 2359 C CA . GLY B 1 59 ? -2.68 -6.84 4.234 1 97.12 59 GLY B CA 1
ATOM 2360 C C . GLY B 1 59 ? -3.797 -6.973 3.219 1 97.12 59 GLY B C 1
ATOM 2361 O O . GLY B 1 59 ? -4.207 -8.086 2.881 1 97.12 59 GLY B O 1
ATOM 2362 N N . PHE B 1 60 ? -4.309 -5.859 2.844 1 96.62 60 PHE B N 1
ATOM 2363 C CA . PHE B 1 60 ? -5.469 -5.805 1.961 1 96.62 60 PHE B CA 1
ATOM 2364 C C . PHE B 1 60 ? -5.059 -5.387 0.554 1 96.62 60 PHE B C 1
ATOM 2366 O O . PHE B 1 60 ? -3.932 -4.938 0.338 1 96.62 60 PHE B O 1
ATOM 2373 N N . GLY B 1 61 ? -6.012 -5.598 -0.399 1 97 61 GLY B N 1
ATOM 2374 C CA . GLY B 1 61 ? -5.812 -5.121 -1.759 1 97 61 GLY B CA 1
ATOM 2375 C C . GLY B 1 61 ? -5.809 -6.238 -2.787 1 97 61 GLY B C 1
ATOM 2376 O O . GLY B 1 61 ? -5.762 -7.418 -2.432 1 97 61 GLY B O 1
ATOM 2377 N N . ILE B 1 62 ? -5.727 -5.828 -3.99 1 98.31 62 ILE B N 1
ATOM 2378 C CA . ILE B 1 62 ? -5.914 -6.758 -5.102 1 98.31 62 ILE B CA 1
ATOM 2379 C C . ILE B 1 62 ? -4.672 -7.633 -5.258 1 98.31 62 ILE B C 1
ATOM 2381 O O . ILE B 1 62 ? -4.781 -8.82 -5.586 1 98.31 62 ILE B O 1
ATOM 2385 N N . LYS B 1 63 ? -3.463 -7.039 -5.004 1 98.69 63 LYS B N 1
ATOM 2386 C CA . LYS B 1 63 ? -2.264 -7.871 -5.074 1 98.69 63 LYS B CA 1
ATOM 2387 C C . LYS B 1 63 ? -2.314 -9 -4.047 1 98.69 63 LYS B C 1
ATOM 2389 O O . LYS B 1 63 ? -1.991 -10.148 -4.359 1 98.69 63 LYS B O 1
ATOM 2394 N N . ALA B 1 64 ? -2.717 -8.641 -2.793 1 98.5 64 ALA B N 1
ATOM 2395 C CA . ALA B 1 64 ? -2.885 -9.648 -1.744 1 98.5 64 ALA B CA 1
ATOM 2396 C C . ALA B 1 64 ? -3.92 -10.695 -2.146 1 98.5 64 ALA B C 1
ATOM 2398 O O . ALA B 1 64 ? -3.709 -11.891 -1.949 1 98.5 64 ALA B O 1
ATOM 2399 N N . PHE B 1 65 ? -5 -10.242 -2.748 1 98.75 65 PHE B N 1
ATOM 2400 C CA . PHE B 1 65 ? -6.07 -11.117 -3.217 1 98.75 65 PHE B CA 1
ATOM 2401 C C . PHE B 1 65 ? -5.559 -12.078 -4.289 1 98.75 65 PHE B C 1
ATOM 2403 O O . PHE B 1 65 ? -5.84 -13.273 -4.238 1 98.75 65 PHE B O 1
ATOM 2410 N N . THR B 1 66 ? -4.793 -11.586 -5.215 1 98.94 66 THR B N 1
ATOM 2411 C CA . THR B 1 66 ? -4.254 -12.383 -6.309 1 98.94 66 THR B CA 1
ATOM 2412 C C . THR B 1 66 ? -3.314 -13.461 -5.773 1 98.94 66 THR B C 1
ATOM 2414 O O . THR B 1 66 ? -3.408 -14.625 -6.172 1 98.94 66 THR B O 1
ATOM 2417 N N . LEU B 1 67 ? -2.461 -13.102 -4.871 1 98.88 67 LEU B N 1
ATOM 2418 C CA . LEU B 1 67 ? -1.547 -14.062 -4.27 1 98.88 67 LEU B CA 1
ATOM 2419 C C . LEU B 1 67 ? -2.312 -15.133 -3.492 1 98.88 67 LEU B C 1
ATOM 2421 O O . LEU B 1 67 ? -1.959 -16.312 -3.533 1 98.88 67 LEU B O 1
ATOM 2425 N N . SER B 1 68 ? -3.367 -14.711 -2.805 1 98.81 68 SER B N 1
ATOM 2426 C CA . SER B 1 68 ? -4.203 -15.656 -2.078 1 98.81 68 SER B CA 1
ATOM 2427 C C . SER B 1 68 ? -4.914 -16.609 -3.031 1 98.81 68 SER B C 1
ATOM 2429 O O . SER B 1 68 ? -5.078 -17.797 -2.727 1 98.81 68 SER B O 1
ATOM 2431 N N . MET B 1 69 ? -5.363 -16.109 -4.18 1 98.88 69 MET B N 1
ATOM 2432 C CA . MET B 1 69 ? -5.973 -16.969 -5.191 1 98.88 69 MET B CA 1
ATOM 2433 C C . MET B 1 69 ? -4.977 -18.016 -5.68 1 98.88 69 MET B C 1
ATOM 2435 O O . MET B 1 69 ? -5.336 -19.188 -5.852 1 98.88 69 MET B O 1
ATOM 2439 N N . ILE B 1 70 ? -3.742 -17.609 -5.91 1 98.94 70 ILE B N 1
ATOM 2440 C CA . ILE B 1 70 ? -2.715 -18.531 -6.363 1 98.94 70 ILE B CA 1
ATOM 2441 C C . ILE B 1 70 ? -2.51 -19.641 -5.32 1 98.94 70 ILE B C 1
ATOM 2443 O O . ILE B 1 70 ? -2.465 -20.812 -5.656 1 98.94 70 ILE B O 1
ATOM 2447 N N . GLU B 1 71 ? -2.432 -19.281 -4.059 1 98.88 71 GLU B N 1
ATOM 2448 C CA . GLU B 1 71 ? -2.262 -20.266 -2.988 1 98.88 71 GLU B CA 1
ATOM 2449 C C . GLU B 1 71 ? -3.471 -21.188 -2.889 1 98.88 71 GLU B C 1
ATOM 2451 O O . GLU B 1 71 ? -3.324 -22.391 -2.643 1 98.88 71 GLU B O 1
ATOM 2456 N N . ALA B 1 72 ? -4.637 -20.625 -3.01 1 98.88 72 ALA B N 1
ATOM 2457 C CA . ALA B 1 72 ? -5.848 -21.438 -3.021 1 98.88 72 ALA B CA 1
ATOM 2458 C C . ALA B 1 72 ? -5.809 -22.453 -4.152 1 98.88 72 ALA B C 1
ATOM 2460 O O . ALA B 1 72 ? -6.168 -23.625 -3.955 1 98.88 72 ALA B O 1
ATOM 2461 N N . ALA B 1 73 ? -5.383 -22.016 -5.34 1 98.88 73 ALA B N 1
ATOM 2462 C CA . ALA B 1 73 ? -5.289 -22.906 -6.496 1 98.88 73 ALA B CA 1
ATOM 2463 C C . ALA B 1 73 ? -4.305 -24.047 -6.234 1 98.88 73 ALA B C 1
ATOM 2465 O O . ALA B 1 73 ? -4.562 -25.188 -6.609 1 98.88 73 ALA B O 1
ATOM 2466 N N . LEU B 1 74 ? -3.127 -23.719 -5.633 1 98.88 74 LEU B N 1
ATOM 2467 C CA . LEU B 1 74 ? -2.154 -24.734 -5.277 1 98.88 74 LEU B CA 1
ATOM 2468 C C . LEU B 1 74 ? -2.779 -25.797 -4.367 1 98.88 74 LEU B C 1
ATOM 2470 O O . LEU B 1 74 ? -2.594 -26.984 -4.582 1 98.88 74 LEU B O 1
ATOM 2474 N N . GLN B 1 75 ? -3.516 -25.328 -3.393 1 98.75 75 GLN B N 1
ATOM 2475 C CA . GLN B 1 75 ? -4.18 -26.234 -2.469 1 98.75 75 GLN B CA 1
ATOM 2476 C C . GLN B 1 75 ? -5.234 -27.078 -3.186 1 98.75 75 GLN B C 1
ATOM 2478 O O . GLN B 1 75 ? -5.254 -28.297 -3.061 1 98.75 75 GLN B O 1
ATOM 2483 N N . LEU B 1 76 ? -6.098 -26.438 -3.959 1 98.69 76 LEU B N 1
ATOM 2484 C CA . LEU B 1 76 ? -7.215 -27.109 -4.621 1 98.69 76 LEU B CA 1
ATOM 2485 C C . LEU B 1 76 ? -6.719 -28.203 -5.566 1 98.69 76 LEU B C 1
ATOM 2487 O O . LEU B 1 76 ? -7.359 -29.234 -5.711 1 98.69 76 LEU B O 1
ATOM 2491 N N . THR B 1 77 ? -5.543 -28.047 -6.195 1 98.38 77 THR B N 1
ATOM 2492 C CA . THR B 1 77 ? -5.066 -28.953 -7.238 1 98.38 77 THR B CA 1
ATOM 2493 C C . THR B 1 77 ? -3.969 -29.859 -6.703 1 98.38 77 THR B C 1
ATOM 2495 O O . THR B 1 77 ? -3.346 -30.609 -7.461 1 98.38 77 THR B O 1
ATOM 2498 N N . ASN B 1 78 ? -3.709 -29.75 -5.406 1 98.12 78 ASN B N 1
ATOM 2499 C CA . ASN B 1 78 ? -2.586 -30.484 -4.816 1 98.12 78 ASN B CA 1
ATOM 2500 C C . ASN B 1 78 ? -1.294 -30.234 -5.59 1 98.12 78 ASN B C 1
ATOM 2502 O O . ASN B 1 78 ? -0.604 -31.172 -5.973 1 98.12 78 ASN B O 1
ATOM 2506 N N . HIS B 1 79 ? -1.052 -28.969 -5.906 1 98 79 HIS B N 1
ATOM 2507 C CA . HIS B 1 79 ? 0.148 -28.453 -6.559 1 98 79 HIS B CA 1
ATOM 2508 C C . HIS B 1 79 ? 0.266 -28.984 -7.988 1 98 79 HIS B C 1
ATOM 2510 O O . HIS B 1 79 ? 1.36 -29.016 -8.555 1 98 79 HIS B O 1
ATOM 2516 N N . LYS B 1 80 ? -0.818 -29.344 -8.594 1 97.56 80 LYS B N 1
ATOM 2517 C CA . LYS B 1 80 ? -0.785 -29.875 -9.953 1 97.56 80 LYS B CA 1
ATOM 2518 C C . LYS B 1 80 ? -1.223 -28.812 -10.961 1 97.56 80 LYS B C 1
ATOM 2520 O O . LYS B 1 80 ? -1.247 -29.078 -12.164 1 97.56 80 LYS B O 1
ATOM 2525 N N . ILE B 1 81 ? -1.566 -27.609 -10.461 1 97.38 81 ILE B N 1
ATOM 2526 C CA . ILE B 1 81 ? -1.963 -26.547 -11.367 1 97.38 81 ILE B CA 1
ATOM 2527 C C . ILE B 1 81 ? -0.864 -26.312 -12.406 1 97.38 81 ILE B C 1
ATOM 2529 O O . ILE B 1 81 ? 0.324 -26.344 -12.078 1 97.38 81 ILE B O 1
ATOM 2533 N N . SER B 1 82 ? -1.266 -26.047 -13.664 1 96.44 82 SER B N 1
ATOM 2534 C CA . SER B 1 82 ? -0.322 -25.766 -14.742 1 96.44 82 SER B CA 1
ATOM 2535 C C . SER B 1 82 ? 0.105 -24.312 -14.75 1 96.44 82 SER B C 1
ATOM 2537 O O . SER B 1 82 ? -0.566 -23.453 -14.156 1 96.44 82 SER B O 1
ATOM 2539 N N . GLY B 1 83 ? 1.215 -23.984 -15.445 1 97.88 83 GLY B N 1
ATOM 2540 C CA . GLY B 1 83 ? 1.615 -22.594 -15.656 1 97.88 83 GLY B CA 1
ATOM 2541 C C . GLY B 1 83 ? 0.544 -21.766 -16.328 1 97.88 83 GLY B C 1
ATOM 2542 O O . GLY B 1 83 ? 0.38 -20.578 -16 1 97.88 83 GLY B O 1
ATOM 2543 N N . ASN B 1 84 ? -0.198 -22.391 -17.234 1 98.06 84 ASN B N 1
ATOM 2544 C CA . ASN B 1 84 ? -1.302 -21.688 -17.875 1 98.06 84 ASN B CA 1
ATOM 2545 C C . ASN B 1 84 ? -2.391 -21.297 -16.875 1 98.06 84 ASN B C 1
ATOM 2547 O O . ASN B 1 84 ? -2.996 -20.234 -16.984 1 98.06 84 ASN B O 1
ATOM 2551 N N . GLY B 1 85 ? -2.693 -22.266 -15.992 1 98.12 85 GLY B N 1
ATOM 2552 C CA . GLY B 1 85 ? -3.639 -21.953 -14.93 1 98.12 85 GLY B CA 1
ATOM 2553 C C . GLY B 1 85 ? -3.209 -20.781 -14.078 1 98.12 85 GLY B C 1
ATOM 2554 O O . GLY B 1 85 ? -4.02 -19.906 -13.758 1 98.12 85 GLY B O 1
ATOM 2555 N N . ILE B 1 86 ? -1.913 -20.75 -13.703 1 98.75 86 ILE B N 1
ATOM 2556 C CA . ILE B 1 86 ? -1.353 -19.656 -12.914 1 98.75 86 ILE B CA 1
ATOM 2557 C C . ILE B 1 86 ? -1.477 -18.344 -13.695 1 98.75 86 ILE B C 1
ATOM 2559 O O . ILE B 1 86 ? -1.858 -17.312 -13.133 1 98.75 86 ILE B O 1
ATOM 2563 N N . ASP B 1 87 ? -1.172 -18.422 -14.953 1 98.75 87 ASP B N 1
ATOM 2564 C CA . ASP B 1 87 ? -1.25 -17.234 -15.812 1 98.75 87 ASP B CA 1
ATOM 2565 C C . ASP B 1 87 ? -2.67 -16.672 -15.844 1 98.75 87 ASP B C 1
ATOM 2567 O O . ASP B 1 87 ? -2.861 -15.461 -15.828 1 98.75 87 ASP B O 1
ATOM 2571 N N . LYS B 1 88 ? -3.68 -17.516 -15.898 1 98.81 88 LYS B N 1
ATOM 2572 C CA . LYS B 1 88 ? -5.074 -17.094 -15.891 1 98.81 88 LYS B CA 1
ATOM 2573 C C . LYS B 1 88 ? -5.43 -16.391 -14.578 1 98.81 88 LYS B C 1
ATOM 2575 O O . LYS B 1 88 ? -6.18 -15.422 -14.57 1 98.81 88 LYS B O 1
ATOM 2580 N N . ILE B 1 89 ? -4.922 -16.906 -13.484 1 98.88 89 ILE B N 1
ATOM 2581 C CA . ILE B 1 89 ? -5.18 -16.297 -12.188 1 98.88 89 ILE B CA 1
ATOM 2582 C C . ILE B 1 89 ? -4.566 -14.898 -12.148 1 98.88 89 ILE B C 1
ATOM 2584 O O . ILE B 1 89 ? -5.203 -13.945 -11.695 1 98.88 89 ILE B O 1
ATOM 2588 N N . ILE B 1 90 ? -3.291 -14.766 -12.609 1 98.88 90 ILE B N 1
ATOM 2589 C CA . ILE B 1 90 ? -2.621 -13.469 -12.68 1 98.88 90 ILE B CA 1
ATOM 2590 C C . ILE B 1 90 ? -3.443 -12.508 -13.539 1 98.88 90 ILE B C 1
ATOM 2592 O O . ILE B 1 90 ? -3.629 -11.352 -13.172 1 98.88 90 ILE B O 1
ATOM 2596 N N . THR B 1 91 ? -3.986 -12.984 -14.641 1 98.81 91 THR B N 1
ATOM 2597 C CA . THR B 1 91 ? -4.805 -12.18 -15.531 1 98.81 91 THR B CA 1
ATOM 2598 C C . THR B 1 91 ? -6.07 -11.703 -14.828 1 98.81 91 THR B C 1
ATOM 2600 O O . THR B 1 91 ? -6.484 -10.555 -14.992 1 98.81 91 THR B O 1
ATOM 2603 N N . ILE B 1 92 ? -6.707 -12.602 -14.07 1 98.88 92 ILE B N 1
ATOM 2604 C CA . ILE B 1 92 ? -7.887 -12.227 -13.297 1 98.88 92 ILE B CA 1
ATOM 2605 C C . ILE B 1 92 ? -7.543 -11.062 -12.367 1 98.88 92 ILE B C 1
ATOM 2607 O O . ILE B 1 92 ? -8.289 -10.086 -12.289 1 98.88 92 ILE B O 1
ATOM 2611 N N . GLY B 1 93 ? -6.418 -11.172 -11.625 1 98.75 93 GLY B N 1
ATOM 2612 C CA . GLY B 1 93 ? -5.98 -10.109 -10.734 1 98.75 93 GLY B CA 1
ATOM 2613 C C . GLY B 1 93 ? -5.703 -8.805 -11.461 1 98.75 93 GLY B C 1
ATOM 2614 O O . GLY B 1 93 ? -6.109 -7.73 -11 1 98.75 93 GLY B O 1
ATOM 2615 N N . LYS B 1 94 ? -5.004 -8.852 -12.617 1 98.69 94 LYS B N 1
ATOM 2616 C CA . LYS B 1 94 ? -4.691 -7.66 -13.398 1 98.69 94 LYS B CA 1
ATOM 2617 C C . LYS B 1 94 ? -5.961 -7.012 -13.945 1 98.69 94 LYS B C 1
ATOM 2619 O O . LYS B 1 94 ? -6.082 -5.785 -13.969 1 98.69 94 LYS B O 1
ATOM 2624 N N . ASP B 1 95 ? -6.91 -7.816 -14.414 1 98.62 95 ASP B N 1
ATOM 2625 C CA . ASP B 1 95 ? -8.195 -7.305 -14.883 1 98.62 95 ASP B CA 1
ATOM 2626 C C . ASP B 1 95 ? -8.906 -6.52 -13.781 1 98.62 95 ASP B C 1
ATOM 2628 O O . ASP B 1 95 ? -9.531 -5.488 -14.055 1 98.62 95 ASP B O 1
ATOM 2632 N N . LEU B 1 96 ? -8.875 -7.066 -12.594 1 98.12 96 LEU B N 1
ATOM 2633 C CA . LEU B 1 96 ? -9.508 -6.41 -11.453 1 98.12 96 LEU B CA 1
ATOM 2634 C C . LEU B 1 96 ? -8.906 -5.027 -11.219 1 98.12 96 LEU B C 1
ATOM 2636 O O . LEU B 1 96 ? -9.625 -4.074 -10.922 1 98.12 96 LEU B O 1
ATOM 2640 N N . LEU B 1 97 ? -7.559 -4.891 -11.359 1 98 97 LEU B N 1
ATOM 2641 C CA . LEU B 1 97 ? -6.848 -3.637 -11.141 1 98 97 LEU B CA 1
ATOM 2642 C C . LEU B 1 97 ? -7.227 -2.609 -12.203 1 98 97 LEU B C 1
ATOM 2644 O O . LEU B 1 97 ? -7.027 -1.407 -12.008 1 98 97 LEU B O 1
ATOM 2648 N N . GLU B 1 98 ? -7.766 -3.062 -13.273 1 97.75 98 GLU B N 1
ATOM 2649 C CA . GLU B 1 98 ? -8.023 -2.174 -14.398 1 97.75 98 GLU B CA 1
ATOM 2650 C C . GLU B 1 98 ? -9.516 -1.887 -14.547 1 97.75 98 GLU B C 1
ATOM 2652 O O . GLU B 1 98 ? -9.938 -1.226 -15.5 1 97.75 98 GLU B O 1
ATOM 2657 N N . LYS B 1 99 ? -10.328 -2.387 -13.656 1 98.12 99 LYS B N 1
ATOM 2658 C CA . LYS B 1 99 ? -11.766 -2.135 -13.734 1 98.12 99 LYS B CA 1
ATOM 2659 C C . LYS B 1 99 ? -12.07 -0.642 -13.641 1 98.12 99 LYS B C 1
ATOM 2661 O O . LYS B 1 99 ? -11.383 0.093 -12.93 1 98.12 99 LYS B O 1
ATOM 2666 N N . PRO B 1 100 ? -13.07 -0.187 -14.32 1 97.94 100 PRO B N 1
ATOM 2667 C CA . PRO B 1 100 ? -13.445 1.228 -14.234 1 97.94 100 PRO B CA 1
ATOM 2668 C C . PRO B 1 100 ? -14.039 1.599 -12.883 1 97.94 100 PRO B C 1
ATOM 2670 O O . PRO B 1 100 ? -14.461 0.718 -12.125 1 97.94 100 PRO B O 1
ATOM 2673 N N . VAL B 1 101 ? -14.023 2.85 -12.617 1 98.44 101 VAL B N 1
ATOM 2674 C CA . VAL B 1 101 ? -14.633 3.373 -11.398 1 98.44 101 VAL B CA 1
ATOM 2675 C C . VAL B 1 101 ? -16.016 3.926 -11.711 1 98.44 101 VAL B C 1
ATOM 2677 O O . VAL B 1 101 ? -16.156 4.891 -12.461 1 98.44 101 VAL B O 1
ATOM 2680 N N . GLU B 1 102 ? -17.047 3.266 -11.219 1 98.5 102 GLU B N 1
ATOM 2681 C CA . GLU B 1 102 ? -18.438 3.693 -11.398 1 98.5 102 GLU B CA 1
ATOM 2682 C C . GLU B 1 102 ? -19.047 4.16 -10.078 1 98.5 102 GLU B C 1
ATOM 2684 O O . GLU B 1 102 ? -19.188 3.371 -9.141 1 98.5 102 GLU B O 1
ATOM 2689 N N . LEU B 1 103 ? -19.422 5.406 -10.031 1 98.62 103 LEU B N 1
ATOM 2690 C CA . LEU B 1 103 ? -19.953 6.004 -8.805 1 98.62 103 LEU B CA 1
ATOM 2691 C C . LEU B 1 103 ? -21.281 5.371 -8.43 1 98.62 103 LEU B C 1
ATOM 2693 O O . LEU B 1 103 ? -22.047 4.953 -9.297 1 98.62 103 LEU B O 1
ATOM 2697 N N . LEU B 1 104 ? -21.531 5.262 -7.188 1 98.19 104 LEU B N 1
ATOM 2698 C CA . LEU B 1 104 ? -22.844 4.871 -6.695 1 98.19 104 LEU B CA 1
ATOM 2699 C C . LEU B 1 104 ? -23.844 6.012 -6.844 1 98.19 104 LEU B C 1
ATOM 2701 O O . LEU B 1 104 ? -23.453 7.18 -6.914 1 98.19 104 LEU B O 1
ATOM 2705 N N . PRO B 1 105 ? -25.125 5.691 -6.852 1 96.88 105 PRO B N 1
ATOM 2706 C CA . PRO B 1 105 ? -26.141 6.738 -7.012 1 96.88 105 PRO B CA 1
ATOM 2707 C C . PRO B 1 105 ? -26.094 7.781 -5.895 1 96.88 105 PRO B C 1
ATOM 2709 O O . PRO B 1 105 ? -25.812 7.441 -4.742 1 96.88 105 PRO B O 1
ATOM 2712 N N . ASP B 1 106 ? -26.312 9.086 -6.211 1 97.19 106 ASP B N 1
ATOM 2713 C CA . ASP B 1 106 ? -26.578 10.195 -5.305 1 97.19 106 ASP B CA 1
ATOM 2714 C C . ASP B 1 106 ? -25.297 10.664 -4.621 1 97.19 106 ASP B C 1
ATOM 2716 O O . ASP B 1 106 ? -25.328 11.602 -3.82 1 97.19 106 ASP B O 1
ATOM 2720 N N . VAL B 1 107 ? -24.141 10.039 -4.93 1 98.06 107 VAL B N 1
ATOM 2721 C CA . VAL B 1 107 ? -22.875 10.391 -4.281 1 98.06 107 VAL B CA 1
ATOM 2722 C C . VAL B 1 107 ? -22.516 11.836 -4.598 1 98.06 107 VAL B C 1
ATOM 2724 O O . VAL B 1 107 ? -22.219 12.617 -3.691 1 98.06 107 VAL B O 1
ATOM 2727 N N . ILE B 1 108 ? -22.641 12.203 -5.836 1 98.06 108 ILE B N 1
ATOM 2728 C CA . ILE B 1 108 ? -22.266 13.539 -6.273 1 98.06 108 ILE B CA 1
ATOM 2729 C C . ILE B 1 108 ? -23.172 14.57 -5.602 1 98.06 108 ILE B C 1
ATOM 2731 O O . ILE B 1 108 ? -22.688 15.586 -5.09 1 98.06 108 ILE B O 1
ATOM 2735 N N . GLU B 1 109 ? -24.438 14.305 -5.609 1 97.06 109 GLU B N 1
ATOM 2736 C CA . GLU B 1 109 ? -25.406 15.211 -5 1 97.06 109 GLU B CA 1
ATOM 2737 C C . GLU B 1 109 ? -25.078 15.445 -3.525 1 97.06 109 GLU B C 1
ATOM 2739 O O . GLU B 1 109 ? -25.094 16.578 -3.055 1 97.06 109 GLU B O 1
ATOM 2744 N N . VAL B 1 110 ? -24.781 14.422 -2.855 1 97.38 110 VAL B N 1
ATOM 2745 C CA . VAL B 1 110 ? -24.484 14.484 -1.429 1 97.38 110 VAL B CA 1
ATOM 2746 C C . VAL B 1 110 ? -23.203 15.281 -1.207 1 97.38 110 VAL B C 1
ATOM 2748 O O . VAL B 1 110 ? -23.156 16.172 -0.357 1 97.38 110 VAL B O 1
ATOM 2751 N N . LEU B 1 111 ? -22.156 14.977 -1.972 1 98 111 LEU B N 1
ATOM 2752 C CA . LEU B 1 111 ? -20.859 15.656 -1.812 1 98 111 LEU B CA 1
ATOM 2753 C C . LEU B 1 111 ? -20.984 17.141 -2.146 1 98 111 LEU B C 1
ATOM 2755 O O . LEU B 1 111 ? -20.344 17.984 -1.515 1 98 111 LEU B O 1
ATOM 2759 N N . ASP B 1 112 ? -21.828 17.453 -3.121 1 97.06 112 ASP B N 1
ATOM 2760 C CA . ASP B 1 112 ? -22.062 18.844 -3.494 1 97.06 112 ASP B CA 1
ATOM 2761 C C . ASP B 1 112 ? -22.641 19.641 -2.324 1 97.06 112 ASP B C 1
ATOM 2763 O O . ASP B 1 112 ? -22.297 20.812 -2.125 1 97.06 112 ASP B O 1
ATOM 2767 N N . ILE B 1 113 ? -23.438 19.047 -1.61 1 95.5 113 ILE B N 1
ATOM 2768 C CA . ILE B 1 113 ? -24.125 19.703 -0.513 1 95.5 113 ILE B CA 1
ATOM 2769 C C . ILE B 1 113 ? -23.188 19.844 0.682 1 95.5 113 ILE B C 1
ATOM 2771 O O . ILE B 1 113 ? -23.219 20.859 1.383 1 95.5 113 ILE B O 1
ATOM 2775 N N . LEU B 1 114 ? -22.391 18.844 0.876 1 95.44 114 LEU B N 1
ATOM 2776 C CA . LEU B 1 114 ? -21.547 18.797 2.068 1 95.44 114 LEU B CA 1
ATOM 2777 C C . LEU B 1 114 ? -20.297 19.641 1.876 1 95.44 114 LEU B C 1
ATOM 2779 O O . LEU B 1 114 ? -19.719 20.156 2.846 1 95.44 114 LEU B O 1
ATOM 2783 N N . LYS B 1 115 ? -19.906 19.688 0.638 1 95.06 115 LYS B N 1
ATOM 2784 C CA . LYS B 1 115 ? -18.672 20.422 0.326 1 95.06 115 LYS B CA 1
ATOM 2785 C C . LYS B 1 115 ? -18.75 21.859 0.795 1 95.06 115 LYS B C 1
ATOM 2787 O O . LYS B 1 115 ? -19.75 22.547 0.57 1 95.06 115 LYS B O 1
ATOM 2792 N N . GLY B 1 116 ? -17.672 22.328 1.445 1 92.31 116 GLY B N 1
ATOM 2793 C CA . GLY B 1 116 ? -17.641 23.688 1.923 1 92.31 116 GLY B CA 1
ATOM 2794 C C . GLY B 1 116 ? -18.188 23.859 3.326 1 92.31 116 GLY B C 1
ATOM 2795 O O . GLY B 1 116 ? -17.875 24.828 4.016 1 92.31 116 GLY B O 1
ATOM 2796 N N . LYS B 1 117 ? -19.047 22.984 3.756 1 93.25 117 LYS B N 1
ATOM 2797 C CA . LYS B 1 117 ? -19.641 23.031 5.09 1 93.25 117 LYS B CA 1
ATOM 2798 C C . LYS B 1 117 ? -18.844 22.188 6.078 1 93.25 117 LYS B C 1
ATOM 2800 O O . LYS B 1 117 ? -18.75 22.531 7.262 1 93.25 117 LYS B O 1
ATOM 2805 N N . TYR B 1 118 ? -18.328 21.109 5.578 1 94.62 118 TYR B N 1
ATOM 2806 C CA . TYR B 1 118 ? -17.547 20.172 6.375 1 94.62 118 TYR B CA 1
ATOM 2807 C C . TYR B 1 118 ? -16.188 19.906 5.723 1 94.62 118 TYR B C 1
ATOM 2809 O O . TYR B 1 118 ? -16.031 20.062 4.512 1 94.62 118 TYR B O 1
ATOM 2817 N N . LYS B 1 119 ? -15.242 19.562 6.531 1 96.31 119 LYS B N 1
ATOM 2818 C CA . LYS B 1 119 ? -14.023 18.953 6 1 96.31 119 LYS B CA 1
ATOM 2819 C C . LYS B 1 119 ? -14.281 17.5 5.586 1 96.31 119 LYS B C 1
ATOM 2821 O O . LYS B 1 119 ? -14.672 16.672 6.41 1 96.31 119 LYS B O 1
ATOM 2826 N N . LEU B 1 120 ? -14.102 17.25 4.305 1 97.81 120 LEU B N 1
ATOM 2827 C CA . LEU B 1 120 ? -14.391 15.922 3.783 1 97.81 120 LEU B CA 1
ATOM 2828 C C . LEU B 1 120 ? -13.102 15.148 3.512 1 97.81 120 LEU B C 1
ATOM 2830 O O . LEU B 1 120 ? -12.195 15.664 2.854 1 97.81 120 LEU B O 1
ATOM 2834 N N . ILE B 1 121 ? -13 13.891 4 1 97.5 121 ILE B N 1
ATOM 2835 C CA . ILE B 1 121 ? -11.844 13.062 3.686 1 97.5 121 ILE B CA 1
ATOM 2836 C C . ILE B 1 121 ? -12.312 11.664 3.273 1 97.5 121 ILE B C 1
ATOM 2838 O O . ILE B 1 121 ? -13.453 11.289 3.529 1 97.5 121 ILE B O 1
ATOM 2842 N N . VAL B 1 122 ? -11.477 11 2.547 1 98.44 122 VAL B N 1
ATOM 2843 C CA . VAL B 1 122 ? -11.695 9.586 2.25 1 98.44 122 VAL B CA 1
ATOM 2844 C C . VAL B 1 122 ? -10.867 8.727 3.195 1 98.44 122 VAL B C 1
ATOM 2846 O O . VAL B 1 122 ? -9.688 9 3.422 1 98.44 122 VAL B O 1
ATOM 2849 N N . ALA B 1 123 ? -11.469 7.766 3.83 1 98.31 123 ALA B N 1
ATOM 2850 C CA . ALA B 1 123 ? -10.766 6.773 4.633 1 98.31 123 ALA B CA 1
ATOM 2851 C C . ALA B 1 123 ? -11.008 5.363 4.105 1 98.31 123 ALA B C 1
ATOM 2853 O O . ALA B 1 123 ? -12.102 4.812 4.273 1 98.31 123 ALA B O 1
ATOM 2854 N N . THR B 1 124 ? -9.969 4.789 3.514 1 98.06 124 THR B N 1
ATOM 2855 C CA . THR B 1 124 ? -10.133 3.51 2.826 1 98.06 124 THR B CA 1
ATOM 2856 C C . THR B 1 124 ? -9 2.553 3.193 1 98.06 124 THR B C 1
ATOM 2858 O O . THR B 1 124 ? -8.008 2.959 3.809 1 98.06 124 THR B O 1
ATOM 2861 N N . LYS B 1 125 ? -9.188 1.207 2.938 1 97 125 LYS B N 1
ATOM 2862 C CA . LYS B 1 125 ? -8.141 0.196 3.053 1 97 125 LYS B CA 1
ATOM 2863 C C . LYS B 1 125 ? -7.684 -0.284 1.678 1 97 125 LYS B C 1
ATOM 2865 O O . LYS B 1 125 ? -8.336 -0.005 0.67 1 97 125 LYS B O 1
ATOM 2870 N N . GLY B 1 126 ? -6.547 -0.934 1.672 1 94.56 126 GLY B N 1
ATOM 2871 C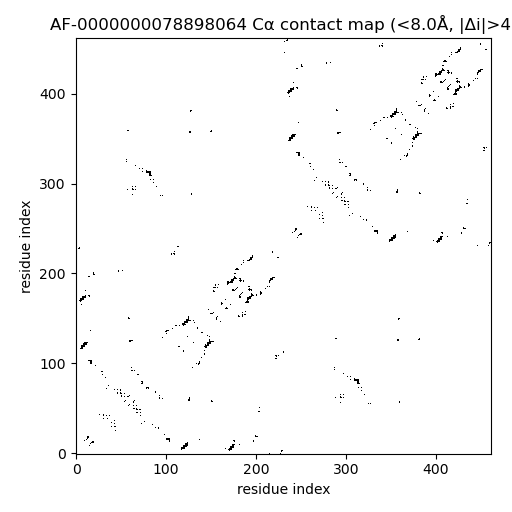 CA . GLY B 1 126 ? -6.09 -1.529 0.426 1 94.56 126 GLY B CA 1
ATOM 2872 C C . GLY B 1 126 ? -4.754 -0.982 -0.041 1 94.56 126 GLY B C 1
ATOM 2873 O O . GLY B 1 126 ? -3.916 -0.595 0.776 1 94.56 126 GLY B O 1
ATOM 2874 N N . ASP B 1 127 ? -4.543 -1.075 -1.363 1 95.31 127 ASP B N 1
ATOM 2875 C CA . ASP B 1 127 ? -3.287 -0.655 -1.973 1 95.31 127 ASP B CA 1
ATOM 2876 C C . ASP B 1 127 ? -3.27 0.853 -2.213 1 95.31 127 ASP B C 1
ATOM 2878 O O . ASP B 1 127 ? -4.199 1.402 -2.809 1 95.31 127 ASP B O 1
ATOM 2882 N N . LEU B 1 128 ? -2.193 1.471 -1.765 1 95.19 128 LEU B N 1
ATOM 2883 C CA . LEU B 1 128 ? -2.062 2.92 -1.882 1 95.19 128 LEU B CA 1
ATOM 2884 C C . LEU B 1 128 ? -2.246 3.367 -3.328 1 95.19 128 LEU B C 1
ATOM 2886 O O . LEU B 1 128 ? -3.066 4.242 -3.613 1 95.19 128 LEU B O 1
ATOM 2890 N N . LYS B 1 129 ? -1.51 2.768 -4.262 1 95.19 129 LYS B N 1
ATOM 2891 C CA . LYS B 1 129 ? -1.558 3.162 -5.664 1 95.19 129 LYS B CA 1
ATOM 2892 C C . LYS B 1 129 ? -2.951 2.949 -6.25 1 95.19 129 LYS B C 1
ATOM 2894 O O . LYS B 1 129 ? -3.477 3.818 -6.949 1 95.19 129 LYS B O 1
ATOM 2899 N N . ASP B 1 130 ? -3.523 1.875 -5.941 1 97 130 ASP B N 1
ATOM 2900 C CA . ASP B 1 130 ? -4.844 1.53 -6.461 1 97 130 ASP B CA 1
ATOM 2901 C C . ASP B 1 130 ? -5.906 2.498 -5.949 1 97 130 ASP B C 1
ATOM 2903 O O . ASP B 1 130 ? -6.781 2.926 -6.707 1 97 130 ASP B O 1
ATOM 2907 N N . GLN B 1 131 ? -5.867 2.883 -4.699 1 97.12 131 GLN B N 1
ATOM 2908 C CA . GLN B 1 131 ? -6.867 3.758 -4.098 1 97.12 131 GLN B CA 1
ATOM 2909 C C . GLN B 1 131 ? -6.734 5.188 -4.617 1 97.12 131 GLN B C 1
ATOM 2911 O O . GLN B 1 131 ? -7.734 5.867 -4.848 1 97.12 131 GLN B O 1
ATOM 2916 N N . HIS B 1 132 ? -5.512 5.621 -4.824 1 95.19 132 HIS B N 1
ATOM 2917 C CA . HIS B 1 132 ? -5.312 6.941 -5.41 1 95.19 132 HIS B CA 1
ATOM 2918 C C . HIS B 1 132 ? -5.828 6.992 -6.844 1 95.19 132 HIS B C 1
ATOM 2920 O O . HIS B 1 132 ? -6.461 7.969 -7.246 1 95.19 132 HIS B O 1
ATOM 2926 N N . ARG B 1 133 ? -5.535 5.945 -7.555 1 95.88 133 ARG B N 1
ATOM 2927 C CA . ARG B 1 133 ? -6.027 5.867 -8.93 1 95.88 133 ARG B CA 1
ATOM 2928 C C . ARG B 1 133 ? -7.551 5.898 -8.969 1 95.88 133 ARG B C 1
ATOM 2930 O O . ARG B 1 133 ? -8.141 6.629 -9.766 1 95.88 133 ARG B O 1
ATOM 2937 N N . LYS B 1 134 ? -8.203 5.109 -8.125 1 97.75 134 LYS B N 1
ATOM 2938 C CA . LYS B 1 134 ? -9.656 5.059 -8.094 1 97.75 134 LYS B CA 1
ATOM 2939 C C . LYS B 1 134 ? -10.25 6.426 -7.758 1 97.75 134 LYS B C 1
ATOM 2941 O O . LYS B 1 134 ? -11.227 6.855 -8.375 1 97.75 134 LYS B O 1
ATOM 2946 N N . LEU B 1 135 ? -9.648 7.102 -6.762 1 97.56 135 LEU B N 1
ATOM 2947 C CA . LEU B 1 135 ? -10.141 8.43 -6.422 1 97.56 135 LEU B CA 1
ATOM 2948 C C . LEU B 1 135 ? -9.992 9.383 -7.605 1 97.56 135 LEU B C 1
ATOM 2950 O O . LEU B 1 135 ? -10.914 10.148 -7.91 1 97.56 135 LEU B O 1
ATOM 2954 N N . HIS B 1 136 ? -8.859 9.312 -8.234 1 95.44 136 HIS B N 1
ATOM 2955 C CA . HIS B 1 136 ? -8.617 10.148 -9.406 1 95.44 136 HIS B CA 1
ATOM 2956 C C . HIS B 1 136 ? -9.625 9.844 -10.516 1 95.44 136 HIS B C 1
ATOM 2958 O O . HIS B 1 136 ? -10.273 10.758 -11.039 1 95.44 136 HIS B O 1
ATOM 2964 N N . ASP B 1 137 ? -9.805 8.609 -10.812 1 97.56 137 ASP B N 1
ATOM 2965 C CA . ASP B 1 137 ? -10.648 8.18 -11.922 1 97.56 137 ASP B CA 1
ATOM 2966 C C . ASP B 1 137 ? -12.125 8.406 -11.609 1 97.56 137 ASP B C 1
ATOM 2968 O O . ASP B 1 137 ? -12.953 8.477 -12.516 1 97.56 137 ASP B O 1
ATOM 2972 N N . SER B 1 138 ? -12.461 8.469 -10.367 1 97.94 138 SER B N 1
ATOM 2973 C CA . SER B 1 138 ? -13.844 8.688 -9.953 1 97.94 138 SER B CA 1
ATOM 2974 C C . SER B 1 138 ? -14.289 10.117 -10.25 1 97.94 138 SER B C 1
ATOM 2976 O O . SER B 1 138 ? -15.484 10.414 -10.281 1 97.94 138 SER B O 1
ATOM 2978 N N . GLY B 1 139 ? -13.305 11.039 -10.328 1 97.38 139 GLY B N 1
ATOM 2979 C CA . GLY B 1 139 ? -13.602 12.453 -10.5 1 97.38 139 GLY B CA 1
ATOM 2980 C C . GLY B 1 139 ? -14.008 13.141 -9.211 1 97.38 139 GLY B C 1
ATOM 2981 O O . GLY B 1 139 ? -14.43 14.297 -9.227 1 97.38 139 GLY B O 1
ATOM 2982 N N . LEU B 1 140 ? -13.898 12.469 -8.109 1 98.19 140 LEU B N 1
ATOM 2983 C CA . LEU B 1 140 ? -14.383 13.016 -6.844 1 98.19 140 LEU B CA 1
ATOM 2984 C C . LEU B 1 140 ? -13.266 13.727 -6.09 1 98.19 140 LEU B C 1
ATOM 2986 O O . LEU B 1 140 ? -13.484 14.234 -4.988 1 98.19 140 LEU B O 1
ATOM 2990 N N . GLY B 1 141 ? -12.062 13.773 -6.656 1 96.12 141 GLY B N 1
ATOM 2991 C CA . GLY B 1 141 ? -10.883 14.281 -5.977 1 96.12 141 GLY B CA 1
ATOM 2992 C C . GLY B 1 141 ? -11.078 15.672 -5.406 1 96.12 141 GLY B C 1
ATOM 2993 O O . GLY B 1 141 ? -10.648 15.961 -4.289 1 96.12 141 GLY B O 1
ATOM 2994 N N . HIS B 1 142 ? -11.781 16.516 -6.09 1 95.81 142 HIS B N 1
ATOM 2995 C CA . HIS B 1 142 ? -11.906 17.938 -5.734 1 95.81 142 HIS B CA 1
ATOM 2996 C C . HIS B 1 142 ? -12.836 18.109 -4.539 1 95.81 142 HIS B C 1
ATOM 2998 O O . HIS B 1 142 ? -12.883 19.203 -3.943 1 95.81 142 HIS B O 1
ATOM 3004 N N . TYR B 1 143 ? -13.586 17.109 -4.172 1 97.56 143 TYR B N 1
ATOM 3005 C CA . TYR B 1 143 ? -14.477 17.219 -3.025 1 97.56 143 TYR B CA 1
ATOM 3006 C C . TYR B 1 143 ? -13.727 17.016 -1.719 1 97.56 143 TYR B C 1
ATOM 3008 O O . TYR B 1 143 ? -14.172 17.469 -0.659 1 97.56 143 TYR B O 1
ATOM 3016 N N . PHE B 1 144 ? -12.609 16.281 -1.809 1 97.12 144 PHE B N 1
ATOM 3017 C CA . PHE B 1 144 ? -11.969 15.797 -0.589 1 97.12 144 PHE B CA 1
ATOM 3018 C C . PHE B 1 144 ? -10.672 16.547 -0.319 1 97.12 144 PHE B C 1
ATOM 3020 O O . PHE B 1 144 ? -9.875 16.766 -1.232 1 97.12 144 PHE B O 1
ATOM 3027 N N . HIS B 1 145 ? -10.484 16.859 0.902 1 90.19 145 HIS B N 1
ATOM 3028 C CA . HIS B 1 145 ? -9.266 17.516 1.341 1 90.19 145 HIS B CA 1
ATOM 3029 C C . HIS B 1 145 ? -8.094 16.547 1.387 1 90.19 145 HIS B C 1
ATOM 3031 O O . HIS B 1 145 ? -6.941 16.938 1.193 1 90.19 145 HIS B O 1
ATOM 3037 N N . HIS B 1 146 ? -8.5 15.336 1.698 1 89.62 146 HIS B N 1
ATOM 3038 C CA . HIS B 1 146 ? -7.469 14.359 2.018 1 89.62 146 HIS B CA 1
ATOM 3039 C C . HIS B 1 146 ? -7.965 12.938 1.775 1 89.62 146 HIS B C 1
ATOM 3041 O O . HIS B 1 146 ? -9.164 12.664 1.881 1 89.62 146 HIS B O 1
ATOM 3047 N N . ILE B 1 147 ? -7.109 12.078 1.29 1 93.94 147 ILE B N 1
ATOM 3048 C CA . ILE B 1 147 ? -7.402 10.648 1.274 1 93.94 147 ILE B CA 1
ATOM 3049 C C . ILE B 1 147 ? -6.469 9.922 2.24 1 93.94 147 ILE B C 1
ATOM 3051 O O . ILE B 1 147 ? -5.254 10.133 2.219 1 93.94 147 ILE B O 1
ATOM 3055 N N . GLU B 1 148 ? -7.055 9.133 3.098 1 95.5 148 GLU B N 1
ATOM 3056 C CA . GLU B 1 148 ? -6.332 8.266 4.023 1 95.5 148 GLU B CA 1
ATOM 3057 C C . GLU B 1 148 ? -6.484 6.797 3.631 1 95.5 148 GLU B C 1
ATOM 3059 O O . GLU B 1 148 ? -7.586 6.246 3.684 1 95.5 148 GLU B O 1
ATOM 3064 N N . VAL B 1 149 ? -5.332 6.207 3.207 1 96.31 149 VAL B N 1
ATOM 3065 C CA . VAL B 1 149 ? -5.32 4.758 3.029 1 96.31 149 VAL B CA 1
ATOM 3066 C C . VAL B 1 149 ? -4.754 4.086 4.277 1 96.31 149 VAL B C 1
ATOM 3068 O O . VAL B 1 149 ? -3.607 4.34 4.656 1 96.31 149 VAL B O 1
ATOM 3071 N N . LEU B 1 150 ? -5.566 3.312 4.934 1 96.56 150 LEU B N 1
ATOM 3072 C CA . LEU B 1 150 ? -5.203 2.682 6.195 1 96.56 150 LEU B CA 1
ATOM 3073 C C . LEU B 1 150 ? -4.793 1.228 5.977 1 96.56 150 LEU B C 1
ATOM 3075 O O . LEU B 1 150 ? -5.359 0.542 5.121 1 96.56 150 LEU B O 1
ATOM 3079 N N . SER B 1 151 ? -3.814 0.77 6.75 1 94.12 151 SER B N 1
ATOM 3080 C CA . SER B 1 151 ? -3.434 -0.638 6.707 1 94.12 151 SER B CA 1
ATOM 3081 C C . SER B 1 151 ? -4.543 -1.527 7.266 1 94.12 151 SER B C 1
ATOM 3083 O O . SER B 1 151 ? -4.668 -2.689 6.871 1 94.12 151 SER B O 1
ATOM 3085 N N . ASP B 1 152 ? -5.258 -1.01 8.234 1 95.69 152 ASP B N 1
ATOM 3086 C CA . ASP B 1 152 ? -6.457 -1.606 8.812 1 95.69 152 ASP B CA 1
ATOM 3087 C C . ASP B 1 152 ? -7.375 -0.535 9.398 1 95.69 152 ASP B C 1
ATOM 3089 O O . ASP B 1 152 ? -7.023 0.647 9.414 1 95.69 152 ASP B O 1
ATOM 3093 N N . LYS B 1 153 ? -8.555 -0.923 9.773 1 97.69 153 LYS B N 1
ATOM 3094 C CA . LYS B 1 153 ? -9.516 0.013 10.344 1 97.69 153 LYS B CA 1
ATOM 3095 C C . LYS B 1 153 ? -9.922 -0.414 11.75 1 97.69 153 LYS B C 1
ATOM 3097 O O . LYS B 1 153 ? -11.117 -0.531 12.047 1 97.69 153 LYS B O 1
ATOM 3102 N N . THR B 1 154 ? -8.922 -0.615 12.547 1 97.56 154 THR B N 1
ATOM 3103 C CA . THR B 1 154 ? -9.148 -0.854 13.969 1 97.56 154 THR B CA 1
ATOM 3104 C C . THR B 1 154 ? -9.203 0.465 14.734 1 97.56 154 THR B C 1
ATOM 3106 O O . THR B 1 154 ? -8.945 1.529 14.172 1 97.56 154 THR B O 1
ATOM 3109 N N . GLU B 1 155 ? -9.547 0.358 16 1 98.5 155 GLU B N 1
ATOM 3110 C CA . GLU B 1 155 ? -9.562 1.548 16.844 1 98.5 155 GLU B CA 1
ATOM 3111 C C . GLU B 1 155 ? -8.211 2.25 16.828 1 98.5 155 GLU B C 1
ATOM 3113 O O . GLU B 1 155 ? -8.141 3.477 16.719 1 98.5 155 GLU B O 1
ATOM 3118 N N . LEU B 1 156 ? -7.195 1.491 16.922 1 96.69 156 LEU B N 1
ATOM 3119 C CA . LEU B 1 156 ? -5.848 2.051 16.953 1 96.69 156 LEU B CA 1
ATOM 3120 C C . LEU B 1 156 ? -5.531 2.795 15.664 1 96.69 156 LEU B C 1
ATOM 3122 O O . LEU B 1 156 ? -4.949 3.881 15.688 1 96.69 156 LEU B O 1
ATOM 3126 N N . ASP B 1 157 ? -5.859 2.242 14.555 1 96.56 157 ASP B N 1
ATOM 3127 C CA . ASP B 1 157 ? -5.613 2.869 13.258 1 96.56 157 ASP B CA 1
ATOM 3128 C C . ASP B 1 157 ? -6.34 4.211 13.148 1 96.56 157 ASP B C 1
ATOM 3130 O O . ASP B 1 157 ? -5.758 5.203 12.711 1 96.56 157 ASP B O 1
ATOM 3134 N N . TYR B 1 158 ? -7.574 4.219 13.578 1 98.19 158 TYR B N 1
ATOM 3135 C CA . TYR B 1 158 ? -8.352 5.453 13.516 1 98.19 158 TYR B CA 1
ATOM 3136 C C . TYR B 1 158 ? -7.812 6.492 14.492 1 98.19 158 TYR B C 1
ATOM 3138 O O . TYR B 1 158 ? -7.754 7.68 14.172 1 98.19 158 TYR B O 1
ATOM 3146 N N . LYS B 1 159 ? -7.461 6.043 15.688 1 97.69 159 LYS B N 1
ATOM 3147 C CA . LYS B 1 159 ? -6.883 6.977 16.656 1 97.69 159 LYS B CA 1
ATOM 3148 C C . LYS B 1 159 ? -5.625 7.637 16.094 1 97.69 159 LYS B C 1
ATOM 3150 O O . LYS B 1 159 ? -5.445 8.852 16.219 1 97.69 159 LYS B O 1
ATOM 3155 N N . LYS B 1 160 ? -4.801 6.848 15.492 1 93.69 160 LYS B N 1
ATOM 3156 C CA . LYS B 1 160 ? -3.588 7.383 14.875 1 93.69 160 LYS B CA 1
ATOM 3157 C C . LYS B 1 160 ? -3.924 8.367 13.758 1 93.69 160 LYS B C 1
ATOM 3159 O O . LYS B 1 160 ? -3.311 9.43 13.656 1 93.69 160 LYS B O 1
ATOM 3164 N N . MET B 1 161 ? -4.871 7.988 12.922 1 94.94 161 MET B N 1
ATOM 3165 C CA . MET B 1 161 ? -5.293 8.852 11.82 1 94.94 161 MET B CA 1
ATOM 3166 C C . MET B 1 161 ? -5.816 10.18 12.344 1 94.94 161 MET B C 1
ATOM 3168 O O . MET B 1 161 ? -5.406 11.242 11.875 1 94.94 161 MET B O 1
ATOM 3172 N N . LEU B 1 162 ? -6.672 10.133 13.336 1 97 162 LEU B N 1
ATOM 3173 C CA . LEU B 1 162 ? -7.246 11.344 13.906 1 97 162 LEU B CA 1
ATOM 3174 C C . LEU B 1 162 ? -6.164 12.219 14.539 1 97 162 LEU B C 1
ATOM 3176 O O . LEU B 1 162 ? -6.184 13.445 14.391 1 97 162 LEU B O 1
ATOM 3180 N N . GLY B 1 163 ? -5.277 11.57 15.227 1 93.5 163 GLY B N 1
ATOM 3181 C CA . GLY B 1 163 ? -4.156 12.305 15.805 1 93.5 163 GLY B CA 1
ATOM 3182 C C . GLY B 1 163 ? -3.332 13.039 14.766 1 93.5 163 GLY B C 1
ATOM 3183 O O . GLY B 1 163 ? -3.031 14.227 14.922 1 93.5 163 GLY B O 1
ATOM 3184 N N . ARG B 1 164 ? -3.012 12.383 13.766 1 88.56 164 ARG B N 1
ATOM 3185 C CA . ARG B 1 164 ? -2.201 12.969 12.695 1 88.56 164 ARG B CA 1
ATOM 3186 C C . ARG B 1 164 ? -2.922 14.141 12.039 1 88.56 164 ARG B C 1
ATOM 3188 O O . ARG B 1 164 ? -2.285 15.102 11.602 1 88.56 164 ARG B O 1
ATOM 3195 N N . LEU B 1 165 ? -4.234 14.07 11.961 1 91.69 165 LEU B N 1
ATOM 3196 C CA . LEU B 1 165 ? -5.016 15.086 11.273 1 91.69 165 LEU B CA 1
ATOM 3197 C C . LEU B 1 165 ? -5.523 16.141 12.25 1 91.69 165 LEU B C 1
ATOM 3199 O O . LEU B 1 165 ? -6.234 17.062 11.867 1 91.69 165 LEU B O 1
ATOM 3203 N N . ASP B 1 166 ? -5.176 15.953 13.484 1 93.12 166 ASP B N 1
ATOM 3204 C CA . ASP B 1 166 ? -5.586 16.859 14.547 1 93.12 166 ASP B CA 1
ATOM 3205 C C . ASP B 1 166 ? -7.109 16.984 14.609 1 93.12 166 ASP B C 1
ATOM 3207 O O . ASP B 1 166 ? -7.656 18.078 14.602 1 93.12 166 ASP B O 1
ATOM 3211 N N . ILE B 1 167 ? -7.723 15.867 14.578 1 96 167 ILE B N 1
ATOM 3212 C CA . ILE B 1 167 ? -9.18 15.781 14.68 1 96 167 ILE B CA 1
ATOM 3213 C C . ILE B 1 167 ? -9.562 15.109 16 1 96 167 ILE B C 1
ATOM 3215 O O . ILE B 1 167 ? -8.992 14.078 16.359 1 96 167 ILE B O 1
ATOM 3219 N N . GLU B 1 168 ? -10.422 15.695 16.703 1 97 168 GLU B N 1
ATOM 3220 C CA . GLU B 1 168 ? -10.977 15.047 17.891 1 97 168 GLU B CA 1
ATOM 3221 C C . GLU B 1 168 ? -12.07 14.047 17.516 1 97 168 GLU B C 1
ATOM 3223 O O . GLU B 1 168 ? -12.883 14.312 16.641 1 97 168 GLU B O 1
ATOM 3228 N N . ALA B 1 169 ? -12.125 12.953 18.203 1 97.31 169 ALA B N 1
ATOM 3229 C CA . ALA B 1 169 ? -13.102 11.906 17.906 1 97.31 169 ALA B CA 1
ATOM 3230 C C . ALA B 1 169 ? -14.523 12.445 17.984 1 97.31 169 ALA B C 1
ATOM 3232 O O . ALA B 1 169 ? -15.367 12.109 17.156 1 97.31 169 ALA B O 1
ATOM 3233 N N . LYS B 1 170 ? -14.828 13.289 18.906 1 96.06 170 LYS B N 1
ATOM 3234 C CA . LYS B 1 170 ? -16.172 13.82 19.125 1 96.06 170 LYS B CA 1
ATOM 3235 C C . LYS B 1 170 ? -16.609 14.703 17.953 1 96.06 170 LYS B C 1
ATOM 3237 O O . LYS B 1 170 ? -17.797 15.031 17.844 1 96.06 170 LYS B O 1
ATOM 3242 N N . ASP B 1 171 ? -15.703 15.125 17.156 1 96.75 171 ASP B N 1
ATOM 3243 C CA . ASP B 1 171 ? -15.992 16 16.031 1 96.75 171 ASP B CA 1
ATOM 3244 C C . ASP B 1 171 ? -15.875 15.242 14.711 1 96.75 171 ASP B C 1
ATOM 3246 O O . ASP B 1 171 ? -15.797 15.852 13.641 1 96.75 171 ASP B O 1
ATOM 3250 N N . PHE B 1 172 ? -15.797 13.953 14.828 1 97.69 172 PHE B N 1
ATOM 3251 C CA . PHE B 1 172 ? -15.5 13.133 13.656 1 97.69 172 PHE B CA 1
ATOM 3252 C C . PHE B 1 172 ? -16.672 12.203 13.344 1 97.69 172 PHE B C 1
ATOM 3254 O O . PHE B 1 172 ? -17.141 11.484 14.219 1 97.69 172 PHE B O 1
ATOM 3261 N N . LEU B 1 173 ? -17.109 12.188 12.023 1 97.81 173 LEU B N 1
ATOM 3262 C CA . LEU B 1 173 ? -18.141 11.289 11.508 1 97.81 173 LEU B CA 1
ATOM 3263 C C . LEU B 1 173 ? -17.578 10.391 10.422 1 97.81 173 LEU B C 1
ATOM 3265 O O . LEU B 1 173 ? -16.922 10.867 9.484 1 97.81 173 LEU B O 1
ATOM 3269 N N . MET B 1 174 ? -17.719 9.133 10.555 1 98.62 174 MET B N 1
ATOM 3270 C CA . MET B 1 174 ? -17.359 8.148 9.539 1 98.62 174 MET B CA 1
ATOM 3271 C C . MET B 1 174 ? -18.594 7.559 8.883 1 98.62 174 MET B C 1
ATOM 3273 O O . MET B 1 174 ? -19.516 7.109 9.57 1 98.62 174 MET B O 1
ATOM 3277 N N . ILE B 1 175 ? -18.625 7.613 7.57 1 98.25 175 ILE B N 1
ATOM 3278 C CA . ILE B 1 175 ? -19.719 7.043 6.777 1 98.25 175 ILE B CA 1
ATOM 3279 C C . ILE B 1 175 ? -19.188 5.891 5.93 1 98.25 175 ILE B C 1
ATOM 3281 O O . ILE B 1 175 ? -18.219 6.047 5.195 1 98.25 175 ILE B O 1
ATOM 3285 N N . GLY B 1 176 ? -19.781 4.758 6.012 1 98.19 176 GLY B N 1
ATOM 3286 C CA . GLY B 1 176 ? -19.312 3.646 5.191 1 98.19 176 GLY B CA 1
ATOM 3287 C C . GLY B 1 176 ? -20.297 2.482 5.168 1 98.19 176 GLY B C 1
ATOM 3288 O O . GLY B 1 176 ? -21.359 2.541 5.793 1 98.19 176 GLY B O 1
ATOM 3289 N N . ASN B 1 177 ? -19.953 1.453 4.473 1 97.88 177 ASN B N 1
ATOM 3290 C CA . ASN B 1 177 ? -20.844 0.323 4.273 1 97.88 177 ASN B CA 1
ATOM 3291 C C . ASN B 1 177 ? -20.5 -0.838 5.203 1 97.88 177 ASN B C 1
ATOM 3293 O O . ASN B 1 177 ? -21.219 -1.843 5.238 1 97.88 177 ASN B O 1
ATOM 3297 N N . SER B 1 178 ? -19.438 -0.785 5.906 1 97.62 178 SER B N 1
ATOM 3298 C CA . SER B 1 178 ? -19.031 -1.872 6.789 1 97.62 178 SER B CA 1
ATOM 3299 C C . SER B 1 178 ? -19.25 -1.504 8.25 1 97.62 178 SER B C 1
ATOM 3301 O O . SER B 1 178 ? -18.594 -0.597 8.773 1 97.62 178 SER B O 1
ATOM 3303 N N . LEU B 1 179 ? -20.047 -2.225 8.953 1 97.5 179 LEU B N 1
ATOM 3304 C CA . LEU B 1 179 ? -20.234 -2.014 10.391 1 97.5 179 LEU B CA 1
ATOM 3305 C C . LEU B 1 179 ? -18.953 -2.32 11.156 1 97.5 179 LEU B C 1
ATOM 3307 O O . LEU B 1 179 ? -18.594 -1.59 12.078 1 97.5 179 LEU B O 1
ATOM 3311 N N . LYS B 1 180 ? -18.297 -3.322 10.703 1 96.88 180 LYS B N 1
ATOM 3312 C CA . LYS B 1 180 ? -17.094 -3.818 11.359 1 96.88 180 LYS B CA 1
ATOM 3313 C C . LYS B 1 180 ? -15.945 -2.814 11.242 1 96.88 180 LYS B C 1
ATOM 3315 O O . LYS B 1 180 ? -15.227 -2.566 12.211 1 96.88 180 LYS B O 1
ATOM 3320 N N . SER B 1 181 ? -15.766 -2.197 10.055 1 97.88 181 SER B N 1
ATOM 3321 C CA . SER B 1 181 ? -14.57 -1.421 9.758 1 97.88 181 SER B CA 1
ATOM 3322 C C . SER B 1 181 ? -14.859 0.076 9.766 1 97.88 181 SER B C 1
ATOM 3324 O O . SER B 1 181 ? -13.984 0.886 10.062 1 97.88 181 SER B O 1
ATOM 3326 N N . ASP B 1 182 ? -16.109 0.445 9.461 1 98.31 182 ASP B N 1
ATOM 3327 C CA . ASP B 1 182 ? -16.391 1.866 9.273 1 98.31 182 ASP B CA 1
ATOM 3328 C C . ASP B 1 182 ? -17.156 2.439 10.461 1 98.31 182 ASP B C 1
ATOM 3330 O O . ASP B 1 182 ? -17.156 3.65 10.688 1 98.31 182 ASP B O 1
ATOM 3334 N N . VAL B 1 183 ? -17.812 1.586 11.258 1 98 183 VAL B N 1
ATOM 3335 C CA . VAL B 1 183 ? -18.734 2.115 12.258 1 98 183 VAL B CA 1
ATOM 3336 C C . VAL B 1 183 ? -18.234 1.768 13.656 1 98 183 VAL B C 1
ATOM 3338 O O . VAL B 1 183 ? -17.906 2.656 14.445 1 98 183 VAL B O 1
ATOM 3341 N N . LEU B 1 184 ? -18.031 0.523 13.938 1 98.19 184 LEU B N 1
ATOM 3342 C CA . LEU B 1 184 ? -17.797 0.034 15.289 1 98.19 184 LEU B CA 1
ATOM 3343 C C . LEU B 1 184 ? -16.547 0.659 15.883 1 98.19 184 LEU B C 1
ATOM 3345 O O . LEU B 1 184 ? -16.562 1.182 17 1 98.19 184 LEU B O 1
ATOM 3349 N N . PRO B 1 185 ? -15.391 0.648 15.141 1 98.5 185 PRO B N 1
ATOM 3350 C CA . PRO B 1 185 ? -14.188 1.236 15.734 1 98.5 185 PRO B CA 1
ATOM 3351 C C . PRO B 1 185 ? -14.344 2.723 16.047 1 98.5 185 PRO B C 1
ATOM 3353 O O . PRO B 1 185 ? -13.781 3.219 17.016 1 98.5 185 PRO B O 1
ATOM 3356 N N . ILE B 1 186 ? -15.117 3.432 15.25 1 98.44 186 ILE B N 1
ATOM 3357 C CA . ILE B 1 186 ? -15.312 4.867 15.414 1 98.44 186 ILE B CA 1
ATOM 3358 C C . ILE B 1 186 ? -16.141 5.137 16.672 1 98.44 186 ILE B C 1
ATOM 3360 O O . ILE B 1 186 ? -15.789 6.016 17.469 1 98.44 186 ILE B O 1
ATOM 3364 N N . LEU B 1 187 ? -17.188 4.367 16.859 1 97.81 187 LEU B N 1
ATOM 3365 C CA . LEU B 1 187 ? -18.016 4.504 18.047 1 97.81 187 LEU B CA 1
ATOM 3366 C C . LEU B 1 187 ? -17.203 4.254 19.312 1 97.81 187 LEU B C 1
ATOM 3368 O O . LEU B 1 187 ? -17.312 4.996 20.281 1 97.81 187 LEU B O 1
ATOM 3372 N N . ASN B 1 188 ? -16.344 3.299 19.219 1 98.25 188 ASN B N 1
ATOM 3373 C CA . ASN B 1 188 ? -15.555 2.879 20.359 1 98.25 188 ASN B CA 1
ATOM 3374 C C . ASN B 1 188 ? -14.547 3.951 20.781 1 98.25 188 ASN B C 1
ATOM 3376 O O . ASN B 1 188 ? -14.094 3.973 21.922 1 98.25 188 ASN B O 1
ATOM 3380 N N . ILE B 1 189 ? -14.227 4.836 19.906 1 98.06 189 ILE B N 1
ATOM 3381 C CA . ILE B 1 189 ? -13.242 5.852 20.266 1 98.06 189 ILE B CA 1
ATOM 3382 C C . ILE B 1 189 ? -13.93 7.199 20.453 1 98.06 189 ILE B C 1
ATOM 3384 O O . ILE B 1 189 ? -13.266 8.234 20.562 1 98.06 189 ILE B O 1
ATOM 3388 N N . GLY B 1 190 ? -15.219 7.172 20.391 1 97.12 190 GLY B N 1
ATOM 3389 C CA . GLY B 1 190 ? -15.969 8.352 20.797 1 97.12 190 GLY B CA 1
ATOM 3390 C C . GLY B 1 190 ? -16.438 9.195 19.625 1 97.12 190 GLY B C 1
ATOM 3391 O O . GLY B 1 190 ? -16.875 10.328 19.797 1 97.12 190 GLY B O 1
ATOM 3392 N N . GLY B 1 191 ? -16.281 8.633 18.406 1 97.56 191 GLY B N 1
ATOM 3393 C CA . GLY B 1 191 ? -16.781 9.32 17.234 1 97.56 191 GLY B CA 1
ATOM 3394 C C . GLY B 1 191 ? -18.219 8.953 16.891 1 97.56 191 GLY B C 1
ATOM 3395 O O . GLY B 1 191 ? -18.922 8.359 17.703 1 97.56 191 GLY B O 1
ATOM 3396 N N . TYR B 1 192 ? -18.656 9.391 15.695 1 97.38 192 TYR B N 1
ATOM 3397 C CA . TYR B 1 192 ? -19.984 9.102 15.172 1 97.38 192 TYR B CA 1
ATOM 3398 C C . TYR B 1 192 ? -19.906 8.227 13.93 1 97.38 192 TYR B C 1
ATOM 3400 O O . TYR B 1 192 ? -19.031 8.414 13.086 1 97.38 192 TYR B O 1
ATOM 3408 N N . GLY B 1 193 ? -20.734 7.289 13.828 1 97.44 193 GLY B N 1
ATOM 3409 C CA . GLY B 1 193 ? -20.75 6.375 12.695 1 97.44 193 GLY B CA 1
ATOM 3410 C C . GLY B 1 193 ? -22.094 6.332 11.984 1 97.44 193 GLY B C 1
ATOM 3411 O O . GLY B 1 193 ? -23.141 6.23 12.625 1 97.44 193 GLY B O 1
ATOM 3412 N N . ILE B 1 194 ? -22.094 6.434 10.711 1 97.38 194 ILE B N 1
ATOM 3413 C CA . ILE B 1 194 ? -23.266 6.215 9.867 1 97.38 194 ILE B CA 1
ATOM 3414 C C . ILE B 1 194 ? -23.031 5.012 8.961 1 97.38 194 ILE B C 1
ATOM 3416 O O . ILE B 1 194 ? -22.031 4.949 8.25 1 97.38 194 ILE B O 1
ATOM 3420 N N . HIS B 1 195 ? -23.891 4.133 9.039 1 97.94 195 HIS B N 1
ATOM 3421 C CA . HIS B 1 195 ? -23.859 2.963 8.164 1 97.94 195 HIS B CA 1
ATOM 3422 C C . HIS B 1 195 ? -24.781 3.143 6.965 1 97.94 195 HIS B C 1
ATOM 3424 O O . HIS B 1 195 ? -25.969 3.439 7.125 1 97.94 195 HIS B O 1
ATOM 3430 N N . VAL B 1 196 ? -24.25 3.064 5.785 1 97.38 196 VAL B N 1
ATOM 3431 C CA . VAL B 1 196 ? -25.016 2.98 4.543 1 97.38 196 VAL B CA 1
ATOM 3432 C C . VAL B 1 196 ? -24.781 1.624 3.885 1 97.38 196 VAL B C 1
ATOM 3434 O O . VAL B 1 196 ? -23.703 1.373 3.334 1 97.38 196 VAL B O 1
ATOM 3437 N N . PRO B 1 197 ? -25.734 0.791 3.912 1 95.19 197 PRO B N 1
ATOM 3438 C CA . PRO B 1 197 ? -25.516 -0.576 3.434 1 95.19 197 PRO B CA 1
ATOM 3439 C C . PRO B 1 197 ? -25.281 -0.643 1.926 1 95.19 197 PRO B C 1
ATOM 3441 O O . PRO B 1 197 ? -25.781 0.206 1.182 1 95.19 197 PRO B O 1
ATOM 3444 N N . TYR B 1 198 ? -24.516 -1.572 1.489 1 94.38 198 TYR B N 1
ATOM 3445 C CA . TYR B 1 198 ? -24.328 -1.995 0.105 1 94.38 198 TYR B CA 1
ATOM 3446 C C . TYR B 1 198 ? -24.938 -3.375 -0.128 1 94.38 198 TYR B C 1
ATOM 3448 O O . TYR B 1 198 ? -25.094 -4.156 0.812 1 94.38 198 TYR B O 1
ATOM 3456 N N . HIS B 1 199 ? -25.422 -3.666 -1.303 1 90.38 199 HIS B N 1
ATOM 3457 C CA . HIS B 1 199 ? -26.188 -4.879 -1.552 1 90.38 199 HIS B CA 1
ATOM 3458 C C . HIS B 1 199 ? -25.344 -6.125 -1.337 1 90.38 199 HIS B C 1
ATOM 3460 O O . HIS B 1 199 ? -25.875 -7.207 -1.074 1 90.38 199 HIS B O 1
ATOM 3466 N N . THR B 1 200 ? -24.016 -5.992 -1.456 1 85.88 200 THR B N 1
ATOM 3467 C CA . THR B 1 200 ? -23.109 -7.09 -1.149 1 85.88 200 THR B CA 1
ATOM 3468 C C . THR B 1 200 ? -21.984 -6.617 -0.241 1 85.88 200 THR B C 1
ATOM 3470 O O . THR B 1 200 ? -21.516 -5.477 -0.351 1 85.88 200 THR B O 1
ATOM 3473 N N . THR B 1 201 ? -21.641 -7.496 0.745 1 84.25 201 THR B N 1
ATOM 3474 C CA . THR B 1 201 ? -20.562 -7.211 1.689 1 84.25 201 THR B CA 1
ATOM 3475 C C . THR B 1 201 ? -19.594 -8.383 1.766 1 84.25 201 THR B C 1
ATOM 3477 O O . THR B 1 201 ? -20 -9.539 1.786 1 84.25 201 THR B O 1
ATOM 3480 N N . TRP B 1 202 ? -18.344 -8.055 1.771 1 87.69 202 TRP B N 1
ATOM 3481 C CA . TRP B 1 202 ? -17.312 -9.07 1.916 1 87.69 202 TRP B CA 1
ATOM 3482 C C . TRP B 1 202 ? -17.516 -9.883 3.191 1 87.69 202 TRP B C 1
ATOM 3484 O O . TRP B 1 202 ? -17.812 -9.32 4.25 1 87.69 202 TRP B O 1
ATOM 3494 N N . GLU B 1 203 ? -17.328 -11.195 3.059 1 85.5 203 GLU B N 1
ATOM 3495 C CA . GLU B 1 203 ? -17.609 -12.109 4.152 1 85.5 203 GLU B CA 1
ATOM 3496 C C . GLU B 1 203 ? -16.828 -11.75 5.406 1 85.5 203 GLU B C 1
ATOM 3498 O O . GLU B 1 203 ? -17.344 -11.836 6.523 1 85.5 203 GLU B O 1
ATOM 3503 N N . TYR B 1 204 ? -15.633 -11.328 5.258 1 87.31 204 TYR B N 1
ATOM 3504 C CA . TYR B 1 204 ? -14.742 -10.977 6.359 1 87.31 204 TYR B CA 1
ATOM 3505 C C . TYR B 1 204 ? -15.258 -9.758 7.113 1 87.31 204 TYR B C 1
ATOM 3507 O O . TYR B 1 204 ? -14.898 -9.539 8.273 1 87.31 204 TYR B O 1
ATOM 3515 N N . GLU B 1 205 ? -16.141 -8.945 6.496 1 88.81 205 GLU B N 1
ATOM 3516 C CA . GLU B 1 205 ? -16.594 -7.676 7.055 1 88.81 205 GLU B CA 1
ATOM 3517 C C . GLU B 1 205 ? -17.938 -7.832 7.746 1 88.81 205 GLU B C 1
ATOM 3519 O O . GLU B 1 205 ? -18.438 -6.891 8.367 1 88.81 205 GLU B O 1
ATOM 3524 N N . LYS B 1 206 ? -18.562 -8.969 7.711 1 87.75 206 LYS B N 1
ATOM 3525 C CA . LYS B 1 206 ? -19.875 -9.188 8.297 1 87.75 206 LYS B CA 1
ATOM 3526 C C . LYS B 1 206 ? -19.781 -9.375 9.805 1 87.75 206 LYS B C 1
ATOM 3528 O O . LYS B 1 206 ? -18.812 -9.938 10.312 1 87.75 206 LYS B O 1
ATOM 3533 N N . ILE B 1 207 ? -20.781 -8.82 10.461 1 86.12 207 ILE B N 1
ATOM 3534 C CA . ILE B 1 207 ? -20.922 -9.055 11.891 1 86.12 207 ILE B CA 1
ATOM 3535 C C . ILE B 1 207 ? -22.234 -9.766 12.172 1 86.12 207 ILE B C 1
ATOM 3537 O O . ILE B 1 207 ? -23.172 -9.703 11.359 1 86.12 207 ILE B O 1
ATOM 3541 N N . ASP B 1 208 ? -22.328 -10.297 13.32 1 88.44 208 ASP B N 1
ATOM 3542 C CA . ASP B 1 208 ? -23.5 -11.125 13.609 1 88.44 208 ASP B CA 1
ATOM 3543 C C . ASP B 1 208 ? -24.344 -10.508 14.719 1 88.44 208 ASP B C 1
ATOM 3545 O O . ASP B 1 208 ? -25.172 -11.195 15.336 1 88.44 208 ASP B O 1
ATOM 3549 N N . PHE B 1 209 ? -24.109 -9.242 15.086 1 86 209 PHE B N 1
ATOM 3550 C CA . PHE B 1 209 ? -24.891 -8.594 16.141 1 86 209 PHE B CA 1
ATOM 3551 C C . PHE B 1 209 ? -25.375 -7.219 15.688 1 86 209 PHE B C 1
ATOM 3553 O O . PHE B 1 209 ? -24.859 -6.664 14.711 1 86 209 PHE B O 1
ATOM 3560 N N . LYS B 1 210 ? -26.422 -6.754 16.453 1 89.31 210 LYS B N 1
ATOM 3561 C CA . LYS B 1 210 ? -26.953 -5.422 16.172 1 89.31 210 LYS B CA 1
ATOM 3562 C C . LYS B 1 210 ? -26.203 -4.352 16.953 1 89.31 210 LYS B C 1
ATOM 3564 O O . LYS B 1 210 ? -25.875 -4.543 18.125 1 89.31 210 LYS B O 1
ATOM 3569 N N . ILE B 1 211 ? -25.906 -3.266 16.266 1 91.06 211 ILE B N 1
ATOM 3570 C CA . ILE B 1 211 ? -25.234 -2.15 16.938 1 91.06 211 ILE B CA 1
ATOM 3571 C C . ILE B 1 211 ? -26.281 -1.19 17.5 1 91.06 211 ILE B C 1
ATOM 3573 O O . ILE B 1 211 ? -27.172 -0.729 16.781 1 91.06 211 ILE B O 1
ATOM 3577 N N . GLU B 1 212 ? -26.219 -0.972 18.703 1 92.62 212 GLU B N 1
ATOM 3578 C CA . GLU B 1 212 ? -26.984 0.049 19.406 1 92.62 212 GLU B CA 1
ATOM 3579 C C . GLU B 1 212 ? -26.078 1.035 20.125 1 92.62 212 GLU B C 1
ATOM 3581 O O . GLU B 1 212 ? -25.391 0.667 21.078 1 92.62 212 GLU B O 1
ATOM 3586 N N . HIS B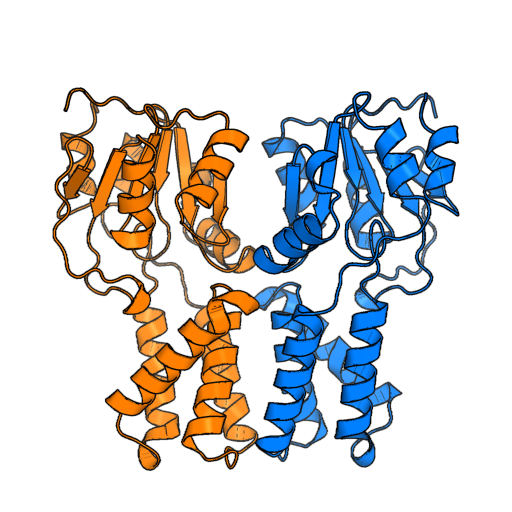 1 213 ? -26.109 2.15 19.672 1 93.38 213 HIS B N 1
ATOM 3587 C CA . HIS B 1 213 ? -25.25 3.199 20.203 1 93.38 213 HIS B CA 1
ATOM 3588 C C . HIS B 1 213 ? -25.812 4.582 19.922 1 93.38 213 HIS B C 1
ATOM 3590 O O . HIS B 1 213 ? -26.391 4.816 18.844 1 93.38 213 HIS B O 1
ATOM 3596 N N . GLU B 1 214 ? -25.672 5.516 20.781 1 93.75 214 GLU B N 1
ATOM 3597 C CA . GLU B 1 214 ? -26.266 6.848 20.656 1 93.75 214 GLU B CA 1
ATOM 3598 C C . GLU B 1 214 ? -25.672 7.613 19.484 1 93.75 214 GLU B C 1
ATOM 3600 O O . GLU B 1 214 ? -26.328 8.453 18.875 1 93.75 214 GLU B O 1
ATOM 3605 N N . ASN B 1 215 ? -24.422 7.316 19.188 1 95.75 215 ASN B N 1
ATOM 3606 C CA . ASN B 1 215 ? -23.719 8.023 18.125 1 95.75 215 ASN B CA 1
ATOM 3607 C C . ASN B 1 215 ? -23.797 7.273 16.797 1 95.75 215 ASN B C 1
ATOM 3609 O O . ASN B 1 215 ? -23.047 7.566 15.859 1 95.75 215 ASN B O 1
ATOM 3613 N N . PHE B 1 216 ? -24.625 6.246 16.719 1 96.5 216 PHE B N 1
ATOM 3614 C CA . PHE B 1 216 ? -24.734 5.398 15.547 1 96.5 216 PHE B CA 1
ATOM 3615 C C . PHE B 1 216 ? -26.047 5.66 14.82 1 96.5 216 PHE B C 1
ATOM 3617 O O . PHE B 1 216 ? -27.109 5.742 15.453 1 96.5 216 PHE B O 1
ATOM 3624 N N . ILE B 1 217 ? -26.031 5.754 13.477 1 95.75 217 ILE B N 1
ATOM 3625 C CA . ILE B 1 217 ? -27.234 5.863 12.648 1 95.75 217 ILE B CA 1
ATOM 3626 C C . ILE B 1 217 ? -27.109 4.926 11.453 1 95.75 217 ILE B C 1
ATOM 3628 O O . ILE B 1 217 ? -26.062 4.848 10.82 1 95.75 217 ILE B O 1
ATOM 3632 N N . ALA B 1 218 ? -28.031 4.219 11.164 1 95.75 218 ALA B N 1
ATOM 3633 C CA . ALA B 1 218 ? -28.141 3.414 9.953 1 95.75 218 ALA B CA 1
ATOM 3634 C C . ALA B 1 218 ? -29.062 4.078 8.93 1 95.75 218 ALA B C 1
ATOM 3636 O O . ALA B 1 218 ? -30.188 4.453 9.25 1 95.75 218 ALA B O 1
ATOM 3637 N N . LEU B 1 219 ? -28.562 4.246 7.77 1 96.06 219 LEU B N 1
ATOM 3638 C CA . LEU B 1 219 ? -29.344 4.816 6.676 1 96.06 219 LEU B CA 1
ATOM 3639 C C . LEU B 1 219 ? -29.578 3.789 5.574 1 96.06 219 LEU B C 1
ATOM 3641 O O . LEU B 1 219 ? -28.797 2.848 5.426 1 96.06 219 LEU B O 1
ATOM 3645 N N . LYS B 1 220 ? -30.625 3.996 4.805 1 94.75 220 LYS B N 1
ATOM 3646 C CA . LYS B 1 220 ? -30.906 3.121 3.668 1 94.75 220 LYS B CA 1
ATOM 3647 C C . LYS B 1 220 ? -30.156 3.59 2.426 1 94.75 220 LYS B C 1
ATOM 3649 O O . LYS B 1 220 ? -29.719 2.771 1.613 1 94.75 220 LYS B O 1
ATOM 3654 N N . ASN B 1 221 ? -30.094 4.926 2.381 1 95.19 221 ASN B N 1
ATOM 3655 C CA . ASN B 1 221 ? -29.438 5.559 1.245 1 95.19 221 ASN B CA 1
ATOM 3656 C C . ASN B 1 221 ? -28.531 6.703 1.69 1 95.19 221 ASN B C 1
ATOM 3658 O O . ASN B 1 221 ? -28.844 7.414 2.648 1 95.19 221 ASN B O 1
ATOM 3662 N N . ILE B 1 222 ? -27.453 6.934 0.924 1 96.5 222 ILE B N 1
ATOM 3663 C CA . ILE B 1 222 ? -26.469 7.941 1.292 1 96.5 222 ILE B CA 1
ATOM 3664 C C . ILE B 1 222 ? -27.109 9.328 1.275 1 96.5 222 ILE B C 1
ATOM 3666 O O . ILE B 1 222 ? -26.734 10.203 2.055 1 96.5 222 ILE B O 1
ATOM 3670 N N . LYS B 1 223 ? -28.094 9.523 0.471 1 94.88 223 LYS B N 1
ATOM 3671 C CA . LYS B 1 223 ? -28.75 10.82 0.344 1 94.88 223 LYS B CA 1
ATOM 3672 C C . LYS B 1 223 ? -29.469 11.203 1.636 1 94.88 223 LYS B C 1
ATOM 3674 O O . LYS B 1 223 ? -29.672 12.383 1.915 1 94.88 223 LYS B O 1
ATOM 3679 N N . ASP B 1 224 ? -29.844 10.227 2.424 1 94.69 224 ASP B N 1
ATOM 3680 C CA . ASP B 1 224 ? -30.609 10.453 3.652 1 94.69 224 ASP B CA 1
ATOM 3681 C C . ASP B 1 224 ? -29.75 11.172 4.695 1 94.69 224 ASP B C 1
ATOM 3683 O O . ASP B 1 224 ? -30.266 11.664 5.699 1 94.69 224 ASP B O 1
ATOM 3687 N N . ILE B 1 225 ? -28.469 11.234 4.418 1 92.06 225 ILE B N 1
ATOM 3688 C CA . ILE B 1 225 ? -27.578 11.938 5.336 1 92.06 225 ILE B CA 1
ATOM 3689 C C . ILE B 1 225 ? -28 13.398 5.457 1 92.06 225 ILE B C 1
ATOM 3691 O O . ILE B 1 225 ? -27.766 14.039 6.484 1 92.06 225 ILE B O 1
ATOM 3695 N N . MET B 1 226 ? -28.594 13.922 4.453 1 88.44 226 MET B N 1
ATOM 3696 C CA . MET B 1 226 ? -29.016 15.32 4.414 1 88.44 226 MET B CA 1
ATOM 3697 C C . MET B 1 226 ? -30.047 15.609 5.496 1 88.44 226 MET B C 1
ATOM 3699 O O . MET B 1 226 ? -30.156 16.75 5.965 1 88.44 226 MET B O 1
ATOM 3703 N N . SER B 1 227 ? -30.688 14.602 5.887 1 87.94 227 SER B N 1
ATOM 3704 C CA . SER B 1 227 ? -31.719 14.766 6.918 1 87.94 227 SER B CA 1
ATOM 3705 C C . SER B 1 227 ? -31.109 14.695 8.312 1 87.94 227 SER B C 1
ATOM 3707 O O . SER B 1 227 ? -31.734 15.102 9.289 1 87.94 227 SER B O 1
ATOM 3709 N N . ILE B 1 228 ? -29.984 14.195 8.375 1 87.69 228 ILE B N 1
ATOM 3710 C CA . ILE B 1 228 ? -29.312 13.961 9.656 1 87.69 228 ILE B CA 1
ATOM 3711 C C . ILE B 1 228 ? -28.391 15.141 9.977 1 87.69 228 ILE B C 1
ATOM 3713 O O . ILE B 1 228 ? -28.297 15.555 11.133 1 87.69 228 ILE B O 1
ATOM 3717 N N . LEU B 1 229 ? -27.75 15.562 8.953 1 86.38 229 LEU B N 1
ATOM 3718 C CA . LEU B 1 229 ? -26.781 1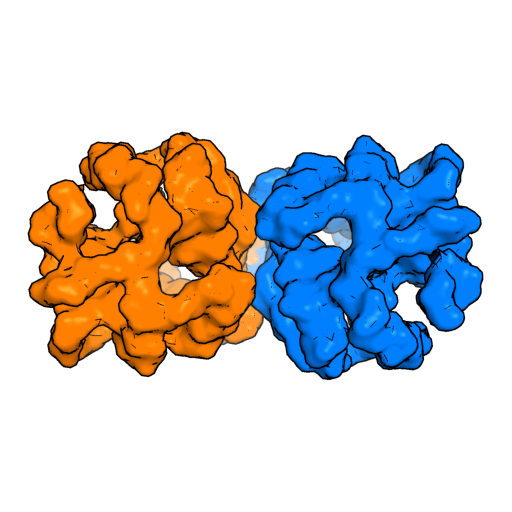6.641 9.133 1 86.38 229 LEU B CA 1
ATOM 3719 C C . LEU B 1 229 ? -27.422 18 8.891 1 86.38 229 LEU B C 1
ATOM 3721 O O . LEU B 1 229 ? -28.344 18.125 8.078 1 86.38 229 LEU B O 1
ATOM 3725 N N . LYS B 1 230 ? -27.078 18.922 9.898 1 69.19 230 LYS B N 1
ATOM 3726 C CA . LYS B 1 230 ? -27.594 20.281 9.742 1 69.19 230 LYS B CA 1
ATOM 3727 C C . LYS B 1 230 ? -27.188 20.859 8.391 1 69.19 230 LYS B C 1
ATOM 3729 O O . LYS B 1 230 ? -26 21.062 8.117 1 69.19 230 LYS B O 1
ATOM 3734 N N . THR B 1 231 ? -27.969 20.469 7.281 1 56.5 231 THR B N 1
ATOM 3735 C CA . THR B 1 231 ? -27.625 21.047 5.98 1 56.5 231 THR B CA 1
ATOM 3736 C C . THR B 1 231 ? -28.5 22.25 5.68 1 56.5 231 THR B C 1
ATOM 3738 O O . THR B 1 231 ? -29.609 22.359 6.184 1 56.5 231 THR B O 1
#

Foldseek 3Di:
DPAAFQEEAEEDDLTWWDAVVLVVVLLVLLCVLLVVQDPSVVLVVLLVVLLVVCCVPPFAALVSSLVSSLVSVCVSVVNPDDPVSNVVSVVSSVVSLVDATGTDPCSVVLLVVCAPVHAYEYEYEYDPVSVVVNCVRSVCVVSHPYYHYFSAQALVRVVVVCVVVVHQLSNYEFEYAFCQRTAVSSVVRNHAYEHAHGPDDDPVRDDDDDDDDPRYYYDPDPNCVPVVHPD/DPAAFQEEAEEDDLTWWDAVVLVVVLLVVLCVLLVVQDPSVVLVVLLVVLLVVCCVPPFAALVSSLVSSLVSVCVSVVNPDDPVSNVVSVVSSVVSLVDATGTDPCSVVLLVVCAPVHAYEYEYEYDPVSVVVNCVRNVCVVSHPYYHYFSAQALVRVVVVCVVVVHQLSNYEFEYAFCQRGAVSSVVRNHAYEHAHGPDDDPVRDDDDDDDDPRYYYDPDPNCVPVVHPD

Solvent-accessible surface area (backbone atoms only — not comparable to full-atom values): 24925 Å² total; per-residue (Å²): 118,99,63,76,56,53,33,40,31,31,31,41,78,41,51,41,23,66,41,60,69,58,53,50,51,44,50,49,54,50,36,63,77,44,49,92,67,42,55,59,69,55,46,53,50,42,32,51,52,38,42,62,72,36,31,88,78,56,39,49,35,60,66,35,47,35,54,18,45,52,52,30,46,31,60,65,47,71,34,62,43,46,24,62,55,53,51,50,48,53,47,46,36,54,52,59,76,64,55,78,60,46,70,40,89,56,42,66,62,45,50,62,67,43,46,88,77,38,49,33,30,37,47,33,72,40,43,64,55,60,51,52,48,45,41,56,67,54,66,53,51,87,63,38,81,44,77,42,74,29,71,54,50,44,50,66,47,48,51,52,51,29,57,76,66,72,48,56,40,78,32,31,31,28,36,16,44,35,57,57,52,36,21,49,29,36,46,76,62,49,19,28,16,34,40,28,65,47,100,69,73,60,76,91,47,64,75,93,73,86,89,82,52,94,53,53,46,79,41,84,44,75,58,57,48,57,77,61,39,96,112,121,98,60,76,56,53,33,40,32,32,31,42,78,42,50,42,23,64,42,61,68,57,53,49,52,45,50,51,54,50,34,63,76,44,48,92,69,42,55,60,67,57,47,54,52,41,32,50,52,37,41,62,71,37,31,88,78,56,38,49,36,60,67,36,46,37,54,18,45,52,54,32,46,32,60,66,46,72,33,61,43,47,25,62,56,51,50,51,48,53,47,46,39,52,51,58,75,65,54,78,60,47,69,40,87,56,43,66,62,44,50,62,67,43,45,88,78,37,48,33,30,38,48,36,72,40,42,64,55,60,52,54,49,45,40,56,66,56,67,53,50,87,63,37,81,42,76,44,74,29,73,54,48,45,49,67,47,48,52,52,52,28,57,76,67,72,46,57,40,77,33,30,32,28,36,15,44,35,57,56,53,35,21,50,28,35,44,75,63,50,19,27,15,33,39,29,66,47,99,69,74,60,77,89,47,64,75,92,73,85,90,80,53,93,52,52,47,78,42,83,46,74,58,57,47,59,77,63,40,94,113

Radius of gyration: 23.41 Å; Cα contacts (8 Å, |Δi|>4): 766; chains: 2; bounding box: 62×59×42 Å

Nearest PDB structures (foldseek):
  3ddh-assembly1_A  TM=9.365E-01  e=7.672E-29  Bacteroides thetaiotaomicron
  3ddh-assembly1_B  TM=9.444E-01  e=8.983E-28  Bacteroides thetaiotaomicron
  2pke-assembly1_A  TM=9.593E-01  e=2.611E-21  Xanthomonas campestris pv. campestris
  2pke-assembly1_B  TM=8.951E-01  e=5.485E-22  Xanthomonas campestris pv. campestris
  6z1l-assembly1_A  TM=6.649E-01  e=3.044E-09  synthetic construct

InterPro domains:
  IPR023198 Phosphoglycolate phosphatase-like, domain 2 [G3DSA:1.10.150.240] (20-100)
  IPR023214 HAD superfamily [G3DSA:3.40.50.1000] (7-206)
  IPR036412 HAD-like superfamily [SSF56784] (5-229)
  IPR051540 S-2-haloalkanoic acid dehalogenase [PTHR43316] (1-213)

Organism: Nematostella vectensis (NCBI:txid45351)

Sequence (462 aa):
MTFSPKTIAFDADDTLWHNEPYFDEAQERFCELFQDYASSQEILLTILNHQVKNLPLYGFGIKAFTLSMIEAALQLTNHKISGNGIDKIITIGKDLLEKPVELLPDVIEVLDILKGKYKLIVATKGDLKDQHRKLHDSGLGHYFHHIEVLSDKTELDYKKMLGRLDIEAKDFLMIGNSLKSDVLPILNIGGYGIHVPYHTTWEYEKIDFKIEHENFIALKNIKDIMSILKTMTFSPKTIAFDADDTLWHNEPYFDEAQERFCELFQDYASSQEILLTILNHQVKNLPLYGFGIKAFTLSMIEAALQLTNHKISGNGIDKIITIGKDLLEKPVELLPDVIEVLDILKGKYKLIVATKGDLKDQHRKLHDSGLGHYFHHIEVLSDKTELDYKKMLGRLDIEAKDFLMIGNSLKSDVLPILNIGGYGIHVPYHTTWEYEKIDFKIEHENFIALKNIKDIMSILKT

pLDDT: mean 95.57, std 6.38, range [44.66, 98.94]

Secondary structure (DSSP, 8-state):
-----SEEEE--BTTTB--HHHHHHHHHHHHHHTTTTS-HHHHHHHHHHHHHHHHHHH-SSHHHHHHHHHHHHHHHTTT---HHHHHHHHHHHHHHHT----BPTTHHHHHHHHBTTBEEEEEEES-HHHHHHHHHHHT-GGG-SEEEEES--SHHHHHHHHHHHT--GGGEEEEES-IIIIIHHHHHTT-EEEE---S---GGG--SS----TTEEE-SSGGGHHHHS--/-----SEEEE--BTTTB--HHHHHHHHHHHHHHTTTTS-HHHHHHHHHHHHHHHHHHH-SSHHHHHHHHHHHHHHHTTT---HHHHHHHHHHHHHHHT----BPTTHHHHHHHHBTTBEEEEEEES-HHHHHHHHHHHT-GGG-SEEEEES--SHHHHHHHHHHHT--GGGEEEEES-IIIIIHHHHHTT-EEEE---S---GGG--SS----TTEEE-SSGGGHHHHS--